Protein AF-A0A3L7N8G4-F1 (afdb_monomer_lite)

Sequence (421 aa):
LVHGSLLNRLPQWLAVIARSSFWSDIFEQPLWSDETATRLTAVTERAAMLLVPVSQHHGDDDAPEVSAPSLAELLESLLPMTGSQWDRRLQKLVRQCQQPAAVEVSKPKSLKKKPADEETAKDGESKKGESRDKQKLATSWESDASCVAILRSSLDADADLATLEWHSADSNLLLAAAGVPVLAGKWDWSVKLNGQVIPGPTTWKCSCWFLDPETVFVELEGEDSAPVKRVRQLLLAPRDRFAVMTDSVTVKDGTDQKIELTTSVPLVEGTLCAVDSVTRELSLIAGPRTVRVFPVWMEDDRVQHSLGSCREADGRLELSAVGQGGVTMPLALDWHPKRTESPADWARLTVTQVRRVVSSQEACGFRVRIGDHQVLIYRSLVKPVESRAVMGLHTWDETVYSRVPHKPGHLSPLVEVESPE

Foldseek 3Di:
DQQLVCLVVLLVVLVVVLVVLVVCVVVVHDPDDPVRLQVLLVSLLVLLLPFFADAPPPDDDPDPDPDRDDSLRSSLSSLVSSPDPCSVLSNQLSVQSPHHQDLDFDAQDDPPPPPPDDPPDDDDDDDDDDDPPPDDPDSWDDDQSNQKTWDWLDSHNQIFIWMWHWSFLWIWIWTAQGRHTWFTTTWDKWKDKLNHTDDGAGTKGFPDFDDDNQKTKTKIWGDDPDQKTWIWMWMDGRNQSKIKTKIKIFGNDDFAIKMKMKIKTATDPPWDWDADPFFRWIWTDTPSFIKIKDFQQFFGGPVDDFQWHWDDDPRMTMTMHMHTRMDMTMMMIGTRPVQPPFDKGKDKWFKDDPNDTDDVNQKTWMWIDGHQWIKIKIAGNHQDPGWMDTPRDTDNFRIWIWTDGSDPDDTHTRDTHHDDD

Secondary structure (DSSP, 8-state):
--GGGGGGGHHHHHHHHHHHHHHHHHTT---S-HHHHHHHHHHHHHHHHT---B------------PPPPHHHHHHHHGGGTT-TTHHHHHHHHHHHTSBPPSSPPPPPPP---------------------------S-EEEGGGTEEEEES-SSTT--EEEEE-SSSS-EEEEEETTEEEEEEE-EEEEEETTEEEPPPSEEEEEEEEE-SS-EEEEEEEESS-SEEEEEEEEEETTTTEEEEEEEEEESS-S--EEEEEEEEEBPTT-EEEE-SSBS-EEEEETTEEEEEEETTS-SBTTSPPSEEEEEETTEEEEEEEEESEEEEEEEEE--TTTTT--EEEEEE--EETTEEPPTTTEEEEEEEETTEEEEEEEESS--SS-EEETTEEE--SEEEEEPPSSSS--EEEEEEPPP-

Radius of gyration: 23.08 Å; chains: 1; bounding box: 67×44×71 Å

pLDDT: mean 87.78, std 16.33, range [28.8, 98.75]

Structure (mmCIF, N/CA/C/O backbone):
data_AF-A0A3L7N8G4-F1
#
_entry.id   AF-A0A3L7N8G4-F1
#
loop_
_atom_site.group_PDB
_atom_site.id
_atom_site.type_symbol
_atom_site.label_atom_id
_atom_site.label_alt_id
_atom_site.label_comp_id
_atom_site.label_asym_id
_atom_site.label_entity_id
_atom_site.label_seq_id
_atom_site.pdbx_PDB_ins_code
_atom_site.Cartn_x
_atom_site.Cartn_y
_atom_site.Cartn_z
_atom_site.occupancy
_atom_site.B_iso_or_equiv
_atom_site.auth_seq_id
_atom_site.auth_comp_id
_atom_site.auth_asym_id
_atom_site.auth_atom_id
_atom_site.pdbx_PDB_model_num
ATOM 1 N N . LEU A 1 1 ? -0.806 17.548 -19.595 1.00 45.38 1 LEU A N 1
ATOM 2 C CA . LEU A 1 1 ? -0.885 16.081 -19.775 1.00 45.38 1 LEU A CA 1
ATOM 3 C C . LEU A 1 1 ? -0.238 15.466 -18.550 1.00 45.38 1 LEU A C 1
ATOM 5 O O . LEU A 1 1 ? 0.933 15.730 -18.333 1.00 45.38 1 LEU A O 1
ATOM 9 N N . VAL A 1 2 ? -1.010 14.772 -17.716 1.00 52.03 2 VAL A N 1
ATOM 10 C CA . VAL A 1 2 ? -0.506 14.149 -16.483 1.00 52.03 2 VAL A CA 1
ATOM 11 C C . VAL A 1 2 ? -0.034 12.734 -16.830 1.00 52.03 2 VAL A C 1
ATOM 13 O O . VAL A 1 2 ? -0.803 11.952 -17.395 1.00 52.03 2 VAL A O 1
ATOM 16 N N . HIS A 1 3 ? 1.243 12.433 -16.583 1.00 64.44 3 HIS A N 1
ATOM 17 C CA . HIS A 1 3 ? 1.932 11.302 -17.219 1.00 64.44 3 HIS A CA 1
ATOM 18 C C . HIS A 1 3 ? 1.504 9.912 -16.719 1.00 64.44 3 HIS A C 1
ATOM 20 O O . HIS A 1 3 ? 1.582 8.967 -17.500 1.00 64.44 3 HIS A O 1
ATOM 26 N N . GLY A 1 4 ? 0.984 9.774 -15.495 1.00 63.66 4 GLY A N 1
ATOM 27 C CA . GLY A 1 4 ? 0.547 8.482 -14.944 1.00 63.66 4 GLY A CA 1
ATOM 28 C C . GLY A 1 4 ? -0.533 7.799 -15.785 1.00 63.66 4 GLY A C 1
ATOM 29 O O . GLY A 1 4 ? -0.468 6.598 -16.011 1.00 63.66 4 GLY A O 1
ATOM 30 N N . SER A 1 5 ? -1.444 8.580 -16.383 1.00 69.62 5 SER A N 1
ATOM 31 C CA . SER A 1 5 ? -2.492 8.079 -17.297 1.00 69.62 5 SER A CA 1
ATOM 32 C C . SER A 1 5 ? -1.965 7.341 -18.527 1.00 69.62 5 SER A C 1
ATOM 34 O O . SER A 1 5 ? -2.726 6.680 -19.229 1.00 69.62 5 SER A O 1
ATOM 36 N N . LEU A 1 6 ? -0.674 7.499 -18.826 1.00 77.19 6 LEU A N 1
ATOM 37 C CA . LEU A 1 6 ? -0.021 6.929 -19.991 1.00 77.19 6 LEU A CA 1
ATOM 38 C C . LEU A 1 6 ? 0.786 5.675 -19.657 1.00 77.19 6 LEU A C 1
ATOM 40 O O . LEU A 1 6 ? 1.408 5.138 -20.568 1.00 77.19 6 LEU A O 1
ATOM 44 N N . LEU A 1 7 ? 0.800 5.192 -18.409 1.00 81.56 7 LEU A N 1
ATOM 45 C CA . LEU A 1 7 ? 1.576 4.004 -18.034 1.00 81.56 7 LEU A CA 1
ATOM 46 C C . LEU A 1 7 ? 1.089 2.741 -18.749 1.00 81.56 7 LEU A C 1
ATOM 48 O O . LEU A 1 7 ? 1.900 1.996 -19.296 1.00 81.56 7 LEU A O 1
ATOM 52 N N . ASN A 1 8 ? -0.227 2.569 -18.890 1.00 81.19 8 ASN A N 1
ATOM 53 C CA . ASN A 1 8 ? -0.815 1.520 -19.733 1.00 81.19 8 ASN A CA 1
ATOM 54 C C . ASN A 1 8 ? -0.456 1.666 -21.226 1.00 81.19 8 ASN A C 1
ATOM 56 O O . ASN A 1 8 ? -0.534 0.699 -21.982 1.00 81.19 8 ASN A O 1
ATOM 60 N N . ARG A 1 9 ? -0.064 2.873 -21.653 1.00 85.88 9 ARG A N 1
ATOM 61 C CA . ARG A 1 9 ? 0.361 3.195 -23.019 1.00 85.88 9 ARG A CA 1
ATOM 62 C C . ARG A 1 9 ? 1.880 3.293 -23.179 1.00 85.88 9 ARG A C 1
ATOM 64 O O . ARG A 1 9 ? 2.370 3.615 -24.265 1.00 85.88 9 ARG A O 1
ATOM 71 N N . LEU A 1 10 ? 2.637 3.068 -22.106 1.00 88.75 10 LEU A N 1
ATOM 72 C CA . LEU A 1 10 ? 4.085 3.228 -22.083 1.00 88.75 10 LEU A CA 1
ATOM 73 C C . LEU A 1 10 ? 4.781 2.370 -23.153 1.00 88.75 10 LEU A C 1
ATOM 75 O O . LEU A 1 10 ? 5.655 2.915 -23.833 1.00 88.75 10 LEU A O 1
ATOM 79 N N . PRO A 1 11 ? 4.382 1.102 -23.402 1.00 90.81 11 PRO A N 1
ATOM 80 C CA . PRO A 1 11 ? 4.958 0.317 -24.490 1.00 90.81 11 PRO A CA 1
ATOM 81 C C . PRO A 1 11 ? 4.809 0.996 -25.859 1.00 90.81 11 PRO A C 1
ATOM 83 O O . PRO A 1 11 ? 5.770 1.081 -26.616 1.00 90.81 11 PRO A O 1
ATOM 86 N N . GLN A 1 12 ? 3.648 1.572 -26.181 1.00 89.94 12 GLN A N 1
ATOM 87 C CA . GLN A 1 12 ? 3.433 2.222 -27.479 1.00 89.94 12 GLN A CA 1
ATOM 88 C C . GLN A 1 12 ? 4.335 3.453 -27.657 1.00 89.94 12 GLN A C 1
ATOM 90 O O . GLN A 1 12 ? 4.855 3.681 -28.751 1.00 89.94 12 GLN A O 1
ATOM 95 N N . TRP A 1 13 ? 4.561 4.227 -26.591 1.00 89.75 13 TRP A N 1
ATOM 96 C CA . TRP A 1 13 ? 5.490 5.363 -26.614 1.00 89.75 13 TRP A CA 1
ATOM 97 C C . TRP A 1 13 ? 6.941 4.907 -26.772 1.00 89.75 13 TRP A C 1
ATOM 99 O O . TRP A 1 13 ? 7.659 5.400 -27.647 1.00 89.75 13 TRP A O 1
ATOM 109 N N . LEU A 1 14 ? 7.362 3.927 -25.968 1.00 92.12 14 LEU A N 1
ATOM 110 C CA . LEU A 1 14 ? 8.717 3.390 -26.022 1.00 92.12 14 LEU A CA 1
ATOM 111 C C . LEU A 1 14 ? 9.008 2.694 -27.353 1.00 92.12 14 LEU A C 1
ATOM 113 O O . LEU A 1 14 ? 10.132 2.780 -27.825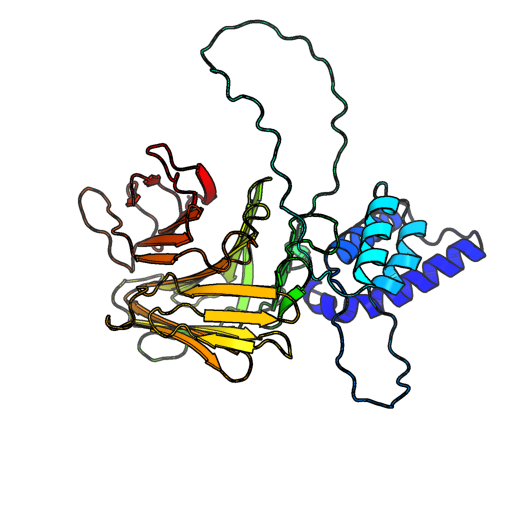 1.00 92.12 14 LEU A O 1
ATOM 117 N N . ALA A 1 15 ? 8.018 2.101 -28.022 1.00 92.19 15 ALA A N 1
ATOM 118 C CA . ALA A 1 15 ? 8.187 1.504 -29.346 1.00 92.19 15 ALA A CA 1
ATOM 119 C C . ALA A 1 15 ? 8.580 2.518 -30.430 1.00 92.19 15 ALA A C 1
ATOM 121 O O . ALA A 1 15 ? 9.333 2.195 -31.351 1.00 92.19 15 ALA A O 1
ATOM 122 N N . VAL A 1 16 ? 8.074 3.753 -30.358 1.00 92.25 16 VAL A N 1
ATOM 123 C CA . VAL A 1 16 ? 8.492 4.820 -31.281 1.00 92.25 16 VAL A CA 1
ATOM 124 C C . VAL A 1 16 ? 9.924 5.239 -30.971 1.00 92.25 16 VAL A C 1
ATOM 126 O O . VAL A 1 16 ? 10.750 5.300 -31.876 1.00 92.25 16 VAL A O 1
ATOM 129 N N . ILE A 1 17 ? 10.234 5.452 -29.693 1.00 92.38 17 ILE A N 1
ATOM 130 C CA . ILE A 1 17 ? 11.568 5.861 -29.240 1.00 92.38 17 ILE A CA 1
ATOM 131 C C . ILE A 1 17 ? 12.616 4.790 -29.575 1.00 92.38 17 ILE A C 1
ATOM 133 O O . ILE A 1 17 ? 13.668 5.123 -30.107 1.00 92.38 17 ILE A O 1
ATOM 137 N N . ALA A 1 18 ? 12.313 3.511 -29.342 1.00 92.00 18 ALA A N 1
ATOM 138 C CA . ALA A 1 18 ? 13.184 2.378 -29.644 1.00 92.00 18 ALA A CA 1
ATOM 139 C C . ALA A 1 18 ? 13.545 2.321 -31.128 1.00 92.00 18 ALA A C 1
ATOM 141 O O . ALA A 1 18 ? 14.720 2.225 -31.470 1.00 92.00 18 ALA A O 1
ATOM 142 N N . ARG A 1 19 ? 12.546 2.451 -32.011 1.00 92.44 19 ARG A N 1
ATOM 143 C CA . ARG A 1 19 ? 12.770 2.471 -33.462 1.00 92.44 19 ARG A CA 1
ATOM 144 C C . ARG A 1 19 ? 13.608 3.668 -33.894 1.00 92.44 19 ARG A C 1
ATOM 146 O O . ARG A 1 19 ? 14.511 3.502 -34.706 1.00 92.44 19 ARG A O 1
ATOM 153 N N . SER A 1 20 ? 13.331 4.856 -33.361 1.00 92.69 20 SER A N 1
ATOM 154 C CA . SER A 1 20 ? 14.100 6.055 -33.702 1.00 92.69 20 SER A CA 1
ATOM 155 C C . SER A 1 20 ? 15.552 5.958 -33.224 1.00 92.69 20 SER A C 1
ATOM 157 O O . SER A 1 20 ? 16.458 6.271 -33.992 1.00 92.69 20 SER A O 1
ATOM 159 N N . SER A 1 21 ? 15.786 5.466 -32.004 1.00 91.19 21 SER A N 1
ATOM 160 C CA . SER A 1 21 ? 17.135 5.223 -31.475 1.00 91.19 21 SER A CA 1
ATOM 161 C C . SER A 1 21 ? 17.891 4.166 -32.285 1.00 91.19 21 SER A C 1
ATOM 163 O O . SER A 1 21 ? 19.062 4.359 -32.583 1.00 91.19 21 SER A O 1
ATOM 165 N N . PHE A 1 22 ? 17.218 3.096 -32.714 1.00 90.50 22 PHE A N 1
ATOM 166 C CA . PHE A 1 22 ? 17.819 2.068 -33.565 1.00 90.50 22 PHE A CA 1
ATOM 167 C C . PHE A 1 22 ? 18.283 2.626 -34.917 1.00 90.50 22 PHE A C 1
ATOM 169 O O . PHE A 1 22 ? 19.400 2.363 -35.352 1.00 90.50 22 PHE A O 1
ATOM 176 N N . TRP A 1 23 ? 17.455 3.440 -35.581 1.00 92.94 23 TRP A N 1
ATOM 177 C CA . TRP A 1 23 ? 17.856 4.078 -36.838 1.00 92.94 23 TRP A CA 1
ATOM 178 C C . TRP A 1 23 ? 18.975 5.105 -36.647 1.00 92.94 23 TRP A C 1
ATOM 180 O O . TRP A 1 23 ? 19.865 5.194 -37.486 1.00 92.94 23 TRP A O 1
ATOM 190 N N . SER A 1 24 ? 18.944 5.860 -35.548 1.00 91.00 24 SER A N 1
ATOM 191 C CA . SER A 1 24 ? 20.009 6.793 -35.166 1.00 91.00 24 SER A CA 1
ATOM 192 C C . SER A 1 24 ? 21.364 6.091 -35.047 1.00 91.00 24 SER A C 1
ATOM 194 O O . SER A 1 24 ? 22.344 6.587 -35.600 1.00 91.00 24 SER A O 1
ATOM 196 N N . ASP A 1 25 ? 21.391 4.918 -34.409 1.00 88.81 25 ASP A N 1
ATOM 197 C CA . ASP A 1 25 ? 22.582 4.074 -34.276 1.00 88.81 25 ASP A CA 1
ATOM 198 C C . ASP A 1 25 ? 23.058 3.539 -35.639 1.00 88.81 25 ASP A C 1
ATOM 200 O O . ASP A 1 25 ? 24.212 3.740 -36.006 1.00 88.81 25 ASP A O 1
ATOM 204 N N . ILE A 1 26 ? 22.152 2.976 -36.455 1.00 92.25 26 ILE A N 1
ATOM 205 C CA . ILE A 1 26 ? 22.475 2.465 -37.804 1.00 92.25 26 ILE A CA 1
ATOM 206 C C . ILE A 1 26 ? 23.097 3.531 -38.709 1.00 92.25 26 ILE A C 1
ATOM 208 O O . ILE A 1 26 ? 24.002 3.229 -39.487 1.00 92.25 26 ILE A O 1
ATOM 212 N N . PHE A 1 27 ? 22.571 4.755 -38.674 1.00 94.62 27 PHE A N 1
ATOM 213 C CA . PHE A 1 27 ? 23.041 5.839 -39.537 1.00 94.62 27 PHE A CA 1
ATOM 214 C C . PHE A 1 27 ? 24.182 6.655 -38.920 1.00 94.62 27 PHE A C 1
ATOM 216 O O . PHE A 1 27 ? 24.619 7.625 -39.542 1.00 94.62 27 PHE A O 1
ATOM 223 N N . GLU A 1 28 ? 24.640 6.298 -37.715 1.00 90.81 28 GLU A N 1
ATOM 224 C CA . GLU A 1 28 ? 25.647 7.041 -36.948 1.00 90.81 28 GLU A CA 1
ATOM 225 C C . GLU A 1 28 ? 25.294 8.540 -36.812 1.00 90.81 28 GLU A C 1
ATOM 227 O O . GLU A 1 28 ? 26.158 9.418 -36.809 1.00 90.81 28 GLU A O 1
ATOM 232 N N . GLN A 1 29 ? 23.995 8.855 -36.733 1.00 91.88 29 GLN A N 1
ATOM 233 C CA . GLN A 1 29 ? 23.491 10.223 -36.599 1.00 91.88 29 GLN A CA 1
ATOM 234 C C . GLN A 1 29 ? 22.980 10.439 -35.178 1.00 91.88 29 GLN A C 1
ATOM 236 O O . GLN A 1 29 ? 22.070 9.718 -34.773 1.00 91.88 29 GLN A O 1
ATOM 241 N N . PRO A 1 30 ? 23.475 11.434 -34.422 1.00 86.94 30 PRO A N 1
ATOM 242 C CA . PRO A 1 30 ? 22.981 11.693 -33.077 1.00 86.94 30 PRO A CA 1
ATOM 243 C C . PRO A 1 30 ? 21.536 12.203 -33.131 1.00 86.94 30 PRO A C 1
ATOM 245 O O . PRO A 1 30 ? 21.264 13.287 -33.644 1.00 86.94 30 PRO A O 1
ATOM 248 N N . LEU A 1 31 ? 20.601 11.422 -32.590 1.00 89.75 31 LEU A N 1
ATOM 249 C CA . LEU A 1 31 ? 19.195 11.822 -32.484 1.00 89.75 31 LEU A CA 1
ATOM 250 C C . LEU A 1 31 ? 18.907 12.636 -31.217 1.00 89.75 31 LEU A C 1
ATOM 252 O O . LEU A 1 31 ? 18.016 13.485 -31.206 1.00 89.75 31 LEU A O 1
ATOM 256 N N . TRP A 1 32 ? 19.652 12.366 -30.148 1.00 90.25 32 TRP A N 1
ATOM 257 C CA . TRP A 1 32 ? 19.402 12.910 -28.818 1.00 90.25 32 TRP A CA 1
ATOM 258 C C . TRP A 1 32 ? 20.466 13.949 -28.458 1.00 90.25 32 TRP A C 1
ATOM 260 O O . TRP A 1 32 ? 21.661 13.684 -28.564 1.00 90.25 32 TRP A O 1
ATOM 270 N N . SER A 1 33 ? 20.040 15.123 -27.987 1.00 92.25 33 SER A N 1
ATOM 271 C CA . SER A 1 33 ? 20.909 16.019 -27.216 1.00 92.25 33 SER A CA 1
ATOM 272 C C . SER A 1 33 ? 21.234 15.404 -25.853 1.00 92.25 33 SER A C 1
ATOM 274 O O . SER A 1 33 ? 20.461 14.576 -25.365 1.00 92.25 33 SER A O 1
ATOM 276 N N . ASP A 1 34 ? 22.294 15.870 -25.188 1.00 90.62 34 ASP A N 1
ATOM 277 C CA . ASP A 1 34 ? 22.687 15.410 -23.844 1.00 90.62 34 ASP A CA 1
ATOM 278 C C . ASP A 1 34 ? 21.519 15.426 -22.839 1.00 90.62 34 ASP A C 1
ATOM 280 O O . ASP A 1 34 ? 21.321 14.490 -22.058 1.00 90.62 34 ASP A O 1
ATOM 284 N N . GLU A 1 35 ? 20.687 16.470 -22.893 1.00 92.69 35 GLU A N 1
ATOM 285 C CA . GLU A 1 35 ? 19.501 16.592 -22.045 1.00 92.69 35 GLU A CA 1
ATOM 286 C C . GLU A 1 35 ? 18.452 15.518 -22.372 1.00 92.69 35 GLU A C 1
ATOM 288 O O . GLU A 1 35 ? 17.934 14.848 -21.475 1.00 92.69 35 GLU A O 1
ATOM 293 N N . THR A 1 36 ? 18.132 15.325 -23.654 1.00 90.88 36 THR A N 1
ATOM 294 C CA . THR A 1 36 ? 17.146 14.313 -24.069 1.00 90.88 36 THR A CA 1
ATOM 295 C C . THR A 1 36 ? 17.646 12.887 -23.865 1.00 90.88 36 THR A C 1
ATOM 297 O O . THR A 1 36 ? 16.851 12.032 -23.483 1.00 90.88 36 THR A O 1
ATOM 300 N N . ALA A 1 37 ? 18.949 12.642 -24.019 1.00 90.88 37 ALA A N 1
ATOM 301 C CA . ALA A 1 37 ? 19.583 11.372 -23.700 1.00 90.88 37 ALA A CA 1
ATOM 302 C C . ALA A 1 37 ? 19.433 11.069 -22.204 1.00 90.88 37 ALA A C 1
ATOM 304 O O . ALA A 1 37 ? 18.937 10.007 -21.848 1.00 90.88 37 ALA A O 1
ATOM 305 N N . THR A 1 38 ? 19.718 12.043 -21.332 1.00 91.62 38 THR A N 1
ATOM 306 C CA . THR A 1 38 ? 19.535 11.903 -19.876 1.00 91.62 38 THR A CA 1
ATOM 307 C C . THR A 1 38 ? 18.085 11.567 -19.510 1.00 91.62 38 THR A C 1
ATOM 309 O O . THR A 1 38 ? 17.828 10.693 -18.678 1.00 91.62 38 THR A O 1
ATOM 312 N N . ARG A 1 39 ? 17.112 12.226 -20.153 1.00 91.00 39 ARG A N 1
ATOM 313 C CA . ARG A 1 39 ? 15.681 11.936 -19.957 1.00 91.00 39 ARG A CA 1
ATOM 314 C C . ARG A 1 39 ? 15.307 10.541 -20.460 1.00 91.00 39 ARG A C 1
ATOM 316 O O . ARG A 1 39 ? 14.560 9.844 -19.779 1.00 91.00 39 ARG A O 1
ATOM 323 N N . LEU A 1 40 ? 15.832 10.123 -21.612 1.00 91.94 40 LEU A N 1
ATOM 324 C CA . LEU A 1 40 ? 15.620 8.785 -22.161 1.00 91.94 40 LEU A CA 1
ATOM 325 C C . LEU A 1 40 ? 16.169 7.707 -21.220 1.00 91.94 40 LEU A C 1
ATOM 327 O O . LEU A 1 40 ? 15.467 6.735 -20.936 1.00 91.94 40 LEU A O 1
ATOM 331 N N . THR A 1 41 ? 17.377 7.900 -20.690 1.00 93.06 41 THR A N 1
ATOM 332 C CA . THR A 1 41 ? 17.961 7.023 -19.673 1.00 93.06 41 THR A CA 1
ATOM 333 C C . THR A 1 41 ? 17.041 6.937 -18.464 1.00 93.06 41 THR A C 1
ATOM 335 O O . THR A 1 41 ? 16.624 5.841 -18.103 1.00 93.06 41 THR A O 1
ATOM 338 N N . ALA A 1 42 ? 16.627 8.074 -17.895 1.00 90.62 42 ALA A N 1
ATOM 339 C CA . ALA A 1 42 ? 15.746 8.094 -16.731 1.00 90.62 42 ALA A CA 1
ATOM 340 C C . ALA A 1 42 ? 14.421 7.353 -16.987 1.00 90.62 42 ALA A C 1
ATOM 342 O O . ALA A 1 42 ? 14.037 6.497 -16.193 1.00 90.62 42 ALA A O 1
ATOM 343 N N . VAL A 1 43 ? 13.743 7.622 -18.108 1.00 91.44 43 VAL A N 1
ATOM 344 C CA . VAL A 1 43 ? 12.483 6.947 -18.462 1.00 91.44 43 VAL A CA 1
ATOM 345 C C . VAL A 1 43 ? 12.686 5.443 -18.632 1.00 91.44 43 VAL A C 1
ATOM 347 O O . VAL A 1 43 ? 11.878 4.669 -18.130 1.00 91.44 43 VAL A O 1
ATOM 350 N N . THR A 1 44 ? 13.769 5.015 -19.282 1.00 93.12 44 THR A N 1
ATOM 351 C CA . THR A 1 44 ? 14.067 3.590 -19.504 1.00 93.12 44 THR A CA 1
ATOM 352 C C . THR A 1 44 ? 14.370 2.875 -18.184 1.00 93.12 44 THR A C 1
ATOM 354 O O . THR A 1 44 ? 13.862 1.781 -17.939 1.00 93.12 44 THR A O 1
ATOM 357 N N . GLU A 1 45 ? 15.128 3.513 -17.286 1.00 93.50 45 GLU A N 1
ATOM 358 C CA . GLU A 1 45 ? 15.401 2.987 -15.946 1.00 93.50 45 GLU A CA 1
ATOM 359 C C . GLU A 1 45 ? 14.118 2.854 -15.113 1.00 93.50 45 GLU A C 1
ATOM 361 O O . GLU A 1 45 ? 13.898 1.811 -14.498 1.00 93.50 45 GLU A O 1
ATOM 366 N N . ARG A 1 46 ? 13.238 3.870 -15.116 1.00 92.62 46 ARG A N 1
ATOM 367 C CA . ARG A 1 46 ? 11.959 3.821 -14.380 1.00 92.62 46 ARG A CA 1
ATOM 368 C C . ARG A 1 46 ? 10.967 2.838 -14.991 1.00 92.62 46 ARG A C 1
ATOM 370 O O . ARG A 1 46 ? 10.308 2.116 -14.251 1.00 92.62 46 ARG A O 1
ATOM 377 N N . ALA A 1 47 ? 10.906 2.743 -16.315 1.00 93.56 47 ALA A N 1
ATOM 378 C CA . ALA A 1 47 ? 10.085 1.760 -17.012 1.00 93.56 47 ALA A CA 1
ATOM 379 C C . ALA A 1 47 ? 10.497 0.323 -16.656 1.00 93.56 47 ALA A C 1
ATOM 381 O O . ALA A 1 47 ? 9.638 -0.521 -16.413 1.00 93.56 47 ALA A O 1
ATOM 382 N N . ALA A 1 48 ? 11.800 0.050 -16.532 1.00 94.69 48 ALA A N 1
ATOM 383 C CA . ALA A 1 48 ? 12.285 -1.255 -16.089 1.00 94.69 48 ALA A CA 1
ATOM 384 C C . ALA A 1 48 ? 11.858 -1.598 -14.649 1.00 94.69 48 ALA A C 1
ATOM 386 O O . ALA A 1 48 ? 11.665 -2.770 -14.331 1.00 94.69 48 ALA A O 1
ATOM 387 N N . MET A 1 49 ? 11.661 -0.602 -13.777 1.00 93.50 49 MET A N 1
ATOM 388 C CA . MET A 1 49 ? 11.200 -0.821 -12.398 1.00 93.50 49 MET A CA 1
ATOM 389 C C . MET A 1 49 ? 9.738 -1.289 -12.309 1.00 93.50 49 MET A C 1
ATOM 391 O O . MET A 1 49 ? 9.373 -1.912 -11.309 1.00 93.50 49 MET A O 1
ATOM 395 N N . LEU A 1 50 ? 8.932 -1.033 -13.347 1.00 93.19 50 LEU A N 1
ATOM 396 C CA . LEU A 1 50 ? 7.534 -1.469 -13.457 1.00 93.19 50 LEU A CA 1
ATOM 397 C C . LEU A 1 50 ? 7.392 -2.941 -13.867 1.00 93.19 50 LEU A C 1
ATOM 399 O O . LEU A 1 50 ? 6.300 -3.496 -13.786 1.00 93.19 50 LEU A O 1
ATOM 403 N N . LEU A 1 51 ? 8.475 -3.581 -14.320 1.00 94.44 51 LEU A N 1
ATOM 404 C CA . LEU A 1 51 ? 8.411 -4.949 -14.816 1.00 94.44 51 LEU A CA 1
ATOM 405 C C . LEU A 1 51 ? 8.079 -5.950 -13.707 1.00 94.44 51 LEU A C 1
ATOM 407 O O . LEU A 1 51 ? 8.695 -5.973 -12.632 1.00 94.44 51 LEU A O 1
ATOM 411 N N . VAL A 1 52 ? 7.158 -6.842 -14.045 1.00 92.88 52 VAL A N 1
ATOM 412 C CA . VAL A 1 52 ? 6.860 -8.087 -13.341 1.00 92.88 52 VAL A CA 1
ATOM 413 C C . VAL A 1 52 ? 7.047 -9.253 -14.321 1.00 92.88 52 VAL A C 1
ATOM 415 O O . VAL A 1 52 ? 6.908 -9.047 -15.528 1.00 92.88 52 VAL A O 1
ATOM 418 N N . PRO A 1 53 ? 7.416 -10.452 -13.838 1.00 92.06 53 PRO A N 1
ATOM 419 C CA . PRO A 1 53 ? 7.356 -11.691 -14.609 1.00 92.06 53 PRO A CA 1
ATOM 420 C C . PRO A 1 53 ? 6.069 -11.857 -15.423 1.00 92.06 53 PRO A C 1
ATOM 422 O O . PRO A 1 53 ? 4.984 -11.520 -14.946 1.00 92.06 53 PRO A O 1
ATOM 425 N N . VAL A 1 54 ? 6.184 -12.428 -16.625 1.00 85.25 54 VAL A N 1
ATOM 426 C CA . VAL A 1 54 ? 5.016 -12.786 -17.443 1.00 85.25 54 VAL A CA 1
ATOM 427 C C . VAL A 1 54 ? 4.169 -13.830 -16.708 1.00 85.25 54 VAL A C 1
ATOM 429 O O . VAL A 1 54 ? 4.695 -14.780 -16.120 1.00 85.25 54 VAL A O 1
ATOM 432 N N . SER A 1 55 ? 2.847 -13.668 -16.745 1.00 75.56 55 SER A N 1
ATOM 433 C CA . SER A 1 55 ? 1.921 -14.657 -16.187 1.00 75.56 55 SER A CA 1
ATOM 434 C C . SER A 1 55 ? 1.927 -15.928 -17.040 1.00 75.56 55 SER A C 1
ATOM 436 O O . SER A 1 55 ? 1.961 -15.857 -18.267 1.00 75.56 55 SER A O 1
ATOM 438 N N . GLN A 1 56 ? 1.888 -17.105 -16.408 1.00 63.50 56 GLN A N 1
ATOM 439 C CA . GLN A 1 56 ? 1.657 -18.353 -17.140 1.00 63.50 56 GLN A CA 1
ATOM 440 C C . GLN A 1 56 ? 0.199 -18.356 -17.602 1.00 63.50 56 GLN A C 1
ATOM 442 O O . GLN A 1 56 ? -0.693 -18.636 -16.808 1.00 63.50 56 GLN A O 1
ATOM 447 N N . HIS A 1 57 ? -0.061 -18.021 -18.864 1.00 53.88 57 HIS A N 1
ATOM 448 C CA . HIS A 1 57 ? -1.369 -18.294 -19.447 1.00 53.88 57 HIS A CA 1
ATOM 449 C C . HIS A 1 57 ? -1.547 -19.816 -19.522 1.00 53.88 57 HIS A C 1
ATOM 451 O O . HIS A 1 57 ? -0.813 -20.501 -20.238 1.00 53.88 57 HIS A O 1
ATOM 457 N N . HIS A 1 58 ? -2.508 -20.357 -18.770 1.00 43.69 58 HIS A N 1
ATOM 458 C CA . HIS A 1 58 ? -3.087 -21.652 -19.107 1.00 43.69 58 HIS A CA 1
ATOM 459 C C . HIS A 1 58 ? -3.907 -21.432 -20.377 1.00 43.69 58 HIS A C 1
ATOM 461 O O . HIS A 1 58 ? -4.893 -20.704 -20.356 1.00 43.69 58 HIS A O 1
ATOM 467 N N . GLY A 1 59 ? -3.388 -21.949 -21.489 1.00 40.38 59 GLY A N 1
ATOM 468 C CA . GLY A 1 59 ? -3.872 -21.644 -22.826 1.00 40.38 59 GLY A CA 1
ATOM 469 C C . GLY A 1 59 ? -5.326 -22.033 -23.056 1.00 40.38 59 GLY A C 1
ATOM 470 O O . GLY A 1 59 ? -5.745 -23.129 -22.699 1.00 40.38 59 GLY A O 1
ATOM 471 N N . ASP A 1 60 ? -6.031 -21.122 -23.709 1.00 41.50 60 ASP A N 1
ATOM 472 C CA . ASP A 1 60 ? -6.913 -21.408 -24.833 1.00 41.50 60 ASP A CA 1
ATOM 473 C C . ASP A 1 60 ? -7.010 -20.100 -25.630 1.00 41.50 60 ASP A C 1
ATOM 475 O O . ASP A 1 60 ? -7.702 -19.180 -25.209 1.00 41.50 60 ASP A O 1
ATOM 479 N N . ASP A 1 61 ? -6.229 -19.968 -26.709 1.00 44.31 61 ASP A N 1
ATOM 480 C CA . ASP A 1 61 ? -6.706 -19.292 -27.924 1.00 44.31 61 ASP A CA 1
ATOM 481 C C . ASP A 1 61 ? -5.742 -19.493 -29.108 1.00 44.31 61 ASP A C 1
ATOM 483 O O . ASP A 1 61 ? -4.626 -18.970 -29.161 1.00 44.31 61 ASP A O 1
ATOM 487 N N . ASP A 1 62 ? -6.220 -20.270 -30.082 1.00 47.19 62 ASP A N 1
ATOM 488 C CA . ASP A 1 62 ? -5.654 -20.494 -31.415 1.00 47.19 62 ASP A CA 1
ATOM 489 C C . ASP A 1 62 ? -5.919 -19.272 -32.325 1.00 47.19 62 ASP A C 1
ATOM 491 O O . ASP A 1 62 ? -6.625 -19.355 -33.335 1.00 47.19 62 ASP A O 1
ATOM 495 N N . ALA A 1 63 ? -5.352 -18.109 -31.994 1.00 45.31 63 ALA A N 1
ATOM 496 C CA . ALA A 1 63 ? -5.393 -16.939 -32.873 1.00 45.31 63 ALA A CA 1
ATOM 497 C C . ALA A 1 63 ? -4.009 -16.278 -33.008 1.00 45.31 63 ALA A C 1
ATOM 499 O O . ALA A 1 63 ? -3.422 -15.854 -32.012 1.00 45.31 63 ALA A O 1
ATOM 500 N N . PRO A 1 64 ? -3.467 -16.128 -34.234 1.00 45.03 64 PRO A N 1
ATOM 501 C CA . PRO A 1 64 ? -2.254 -15.361 -34.466 1.00 45.03 64 PRO A CA 1
ATOM 502 C C . PRO A 1 64 ? -2.601 -13.867 -34.474 1.00 45.03 64 PRO A C 1
ATOM 504 O O . PRO A 1 64 ? -2.643 -13.232 -35.529 1.00 45.03 64 PRO A O 1
ATOM 507 N N . GLU A 1 65 ? -2.878 -13.285 -33.308 1.00 48.53 65 GLU A N 1
ATOM 508 C CA . GLU A 1 65 ? -2.842 -11.830 -33.190 1.00 48.53 65 GLU A CA 1
ATOM 509 C C . GLU A 1 65 ? -1.384 -11.369 -33.227 1.00 48.53 65 GLU A C 1
ATOM 511 O O . GLU A 1 65 ? -0.523 -11.855 -32.491 1.00 48.53 65 GLU A O 1
ATOM 516 N N . VAL A 1 66 ? -1.091 -10.415 -34.114 1.00 48.56 66 VAL A N 1
ATOM 517 C CA . VAL A 1 66 ? 0.178 -9.683 -34.112 1.00 48.56 66 VAL A CA 1
ATOM 518 C C . VAL A 1 66 ? 0.196 -8.834 -32.841 1.00 48.56 66 VAL A C 1
ATOM 520 O O . VAL A 1 66 ? -0.223 -7.678 -32.848 1.00 48.56 66 VAL A O 1
ATOM 523 N N . SER A 1 67 ? 0.617 -9.436 -31.728 1.00 63.59 67 SER A N 1
ATOM 524 C CA . SER A 1 67 ? 0.689 -8.758 -30.439 1.00 63.59 67 SER A CA 1
ATOM 525 C C . SER A 1 67 ? 1.666 -7.590 -30.533 1.00 63.59 67 SER A C 1
ATOM 527 O O . SER A 1 67 ? 2.773 -7.719 -31.062 1.00 63.59 67 SER A O 1
ATOM 529 N N . ALA A 1 68 ? 1.262 -6.429 -30.015 1.00 67.62 68 ALA A N 1
ATOM 530 C CA . ALA A 1 68 ? 2.177 -5.313 -29.820 1.00 67.62 68 ALA A CA 1
ATOM 531 C C . ALA A 1 68 ? 3.373 -5.768 -28.956 1.00 67.62 68 ALA A C 1
ATOM 533 O O . ALA A 1 68 ? 3.183 -6.610 -28.071 1.00 67.62 68 ALA A O 1
ATOM 534 N N . PRO A 1 69 ? 4.586 -5.223 -29.183 1.00 76.44 69 PRO A N 1
ATOM 535 C CA . PRO A 1 69 ? 5.752 -5.618 -28.409 1.00 76.44 69 PRO A CA 1
ATOM 536 C C . PRO A 1 69 ? 5.535 -5.298 -26.930 1.00 76.44 69 PRO A C 1
ATOM 538 O O . PRO A 1 69 ? 5.052 -4.217 -26.570 1.00 76.44 69 PRO A O 1
ATOM 541 N N . SER A 1 70 ? 5.900 -6.244 -26.075 1.00 89.00 70 SER A N 1
ATOM 542 C CA . SER A 1 70 ? 5.811 -6.092 -24.629 1.00 89.00 70 SER A CA 1
ATOM 543 C C . SER A 1 70 ? 6.783 -5.020 -24.128 1.00 89.00 70 SER A C 1
ATOM 545 O O . SER A 1 70 ? 7.794 -4.702 -24.762 1.00 89.00 70 SER A O 1
ATOM 547 N N . LEU A 1 71 ? 6.518 -4.477 -22.935 1.00 91.94 71 LEU A N 1
ATOM 548 C CA . LEU A 1 71 ? 7.432 -3.525 -22.297 1.00 91.94 71 LEU A CA 1
ATOM 549 C C . LEU A 1 71 ? 8.850 -4.106 -22.155 1.00 91.94 71 LEU A C 1
ATOM 551 O O . LEU A 1 71 ? 9.828 -3.396 -22.367 1.00 91.94 71 LEU A O 1
ATOM 555 N N . ALA A 1 72 ? 8.966 -5.397 -21.833 1.00 93.19 72 ALA A N 1
ATOM 556 C CA . ALA A 1 72 ? 10.251 -6.066 -21.673 1.00 93.19 72 ALA A CA 1
ATOM 557 C C . ALA A 1 72 ? 11.046 -6.126 -22.991 1.00 93.19 72 ALA A C 1
ATOM 559 O O . ALA A 1 72 ? 12.224 -5.784 -22.995 1.00 93.19 72 ALA A O 1
ATOM 560 N N . GLU A 1 73 ? 10.410 -6.482 -24.111 1.00 92.31 73 GLU A N 1
ATOM 561 C CA . GLU A 1 73 ? 11.053 -6.528 -25.441 1.00 92.31 73 GLU A CA 1
ATOM 562 C C . GLU A 1 73 ? 11.559 -5.149 -25.888 1.00 92.31 73 GLU A C 1
ATOM 564 O O . GLU A 1 73 ? 12.665 -5.004 -26.420 1.00 92.31 73 GLU A O 1
ATOM 569 N N . LEU A 1 74 ? 10.767 -4.107 -25.623 1.00 94.31 74 LEU A N 1
ATOM 570 C CA . LEU A 1 74 ? 11.149 -2.730 -25.922 1.00 94.31 74 LEU A CA 1
ATOM 571 C C . LEU A 1 74 ? 12.339 -2.272 -25.080 1.00 94.31 74 LEU A C 1
ATOM 573 O O . LEU A 1 74 ? 13.255 -1.634 -25.600 1.00 94.31 74 LEU A O 1
ATOM 577 N N . LEU A 1 75 ? 12.343 -2.606 -23.788 1.00 95.19 75 LEU A N 1
ATOM 578 C CA . LEU A 1 75 ? 13.434 -2.261 -22.880 1.00 95.19 75 LEU A CA 1
ATOM 579 C C . LEU A 1 75 ? 14.714 -3.039 -23.182 1.00 95.19 75 LEU A C 1
ATOM 581 O O . LEU A 1 75 ? 15.794 -2.467 -23.062 1.00 95.19 75 LEU A O 1
ATOM 585 N N . GLU A 1 76 ? 14.615 -4.297 -23.613 1.00 94.50 76 GLU A N 1
ATOM 586 C CA . GLU A 1 76 ? 15.773 -5.083 -24.053 1.00 94.50 76 GLU A CA 1
ATOM 587 C C . GLU A 1 76 ? 16.495 -4.410 -25.225 1.00 94.50 76 GLU A C 1
ATOM 589 O O . GLU A 1 76 ? 17.724 -4.371 -25.254 1.00 94.50 76 GLU A O 1
ATOM 594 N N . SER A 1 77 ? 15.728 -3.812 -26.139 1.00 92.12 77 SER A N 1
ATOM 595 C CA . SER A 1 77 ? 16.274 -3.054 -27.266 1.00 92.12 77 SER A CA 1
ATOM 596 C C . SER A 1 77 ? 16.810 -1.684 -26.836 1.00 92.12 77 SER A C 1
ATOM 598 O O . SER A 1 77 ? 17.874 -1.270 -27.284 1.00 92.12 77 SER A O 1
ATOM 600 N N . LEU A 1 78 ? 16.087 -0.964 -25.968 1.00 93.19 78 LEU A N 1
ATOM 601 C CA . LEU A 1 78 ? 16.407 0.416 -25.581 1.00 93.19 78 LEU A CA 1
ATOM 602 C C . LEU A 1 78 ? 17.596 0.542 -24.628 1.00 93.19 78 LEU A C 1
ATOM 604 O O . LEU A 1 78 ? 18.405 1.451 -24.799 1.00 93.19 78 LEU A O 1
ATOM 608 N N . LEU A 1 79 ? 17.696 -0.327 -23.618 1.00 94.00 79 LEU A N 1
ATOM 609 C CA . LEU A 1 79 ? 18.677 -0.204 -22.533 1.00 94.00 79 LEU A CA 1
ATOM 610 C C . LEU A 1 79 ? 20.132 -0.053 -23.019 1.00 94.00 79 LEU A C 1
ATOM 612 O O . LEU A 1 79 ? 20.767 0.918 -22.581 1.00 94.00 79 LEU A O 1
ATOM 616 N N . PRO A 1 80 ? 20.627 -0.880 -23.971 1.00 91.56 80 PRO A N 1
ATOM 617 C CA . PRO A 1 80 ? 21.974 -0.734 -24.527 1.00 91.56 80 PRO A CA 1
ATOM 618 C C . PRO A 1 80 ? 22.263 0.659 -25.107 1.00 91.56 80 PRO A C 1
ATOM 620 O O . PRO A 1 80 ? 23.405 1.110 -25.077 1.00 91.56 80 PRO A O 1
ATOM 623 N N . MET A 1 81 ? 21.235 1.355 -25.605 1.00 89.31 81 MET A N 1
ATOM 624 C CA . MET A 1 81 ? 21.360 2.656 -26.272 1.00 89.31 81 MET A CA 1
ATOM 625 C C . MET A 1 81 ? 21.313 3.847 -25.301 1.00 89.31 81 MET A C 1
ATOM 627 O O . MET A 1 81 ? 21.591 4.975 -25.696 1.00 89.31 81 MET A O 1
ATOM 631 N N . THR A 1 82 ? 20.951 3.637 -24.030 1.00 87.69 82 THR A N 1
ATOM 632 C CA . THR A 1 82 ? 20.728 4.742 -23.074 1.00 87.69 82 THR A CA 1
ATOM 633 C C . THR A 1 82 ? 21.972 5.198 -22.315 1.00 87.69 82 THR A C 1
ATOM 635 O O . THR A 1 82 ? 21.898 6.156 -21.548 1.00 87.69 82 THR A O 1
ATOM 638 N N . GLY A 1 83 ? 23.101 4.495 -22.444 1.00 84.56 83 GLY A N 1
ATOM 639 C CA . GLY A 1 83 ? 24.315 4.800 -21.675 1.00 84.56 83 GLY A CA 1
ATOM 640 C C . GLY A 1 83 ? 24.146 4.669 -20.152 1.00 84.56 83 GLY A C 1
ATOM 641 O O . GLY A 1 83 ? 24.963 5.196 -19.398 1.00 84.56 83 GLY A O 1
ATOM 642 N N . SER A 1 84 ? 23.092 3.986 -19.681 1.00 88.75 84 SER A N 1
ATOM 643 C CA . SER A 1 84 ? 22.837 3.797 -18.252 1.00 88.75 84 SER A CA 1
ATOM 644 C C . SER A 1 84 ? 24.013 3.089 -17.577 1.00 88.75 84 SER A C 1
ATOM 646 O O . SER A 1 84 ? 24.424 1.996 -17.969 1.00 88.75 84 SER A O 1
ATOM 648 N N . GLN A 1 85 ? 24.491 3.645 -16.464 1.00 90.81 85 GLN A N 1
ATOM 649 C CA . GLN A 1 85 ? 25.462 2.966 -15.599 1.00 90.81 85 GLN A CA 1
ATOM 650 C C . GLN A 1 85 ? 24.902 1.673 -14.961 1.00 90.81 85 GLN A C 1
ATOM 652 O O . GLN A 1 85 ? 25.658 0.866 -14.414 1.00 90.81 85 GLN A O 1
ATOM 657 N N . TRP A 1 86 ? 23.581 1.458 -15.038 1.00 91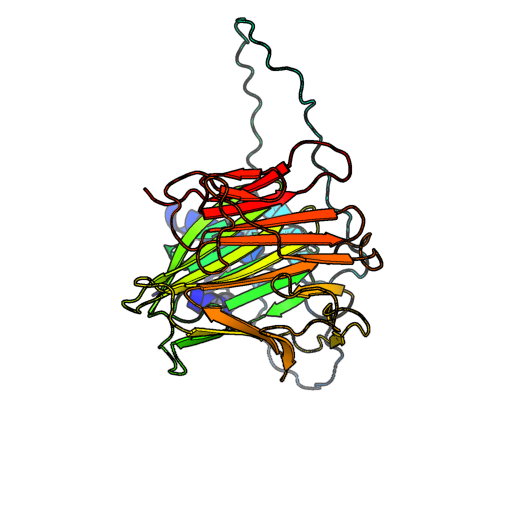.50 86 TRP A N 1
ATOM 658 C CA . TRP A 1 86 ? 22.863 0.293 -14.513 1.00 91.50 86 TRP A CA 1
ATOM 659 C C . TRP A 1 86 ? 22.477 -0.730 -15.580 1.00 91.50 86 TRP A C 1
ATOM 661 O O . TRP A 1 86 ? 21.870 -1.745 -15.231 1.00 91.50 86 TRP A O 1
ATOM 671 N N . ASP A 1 87 ? 22.860 -0.506 -16.838 1.00 91.38 87 ASP A N 1
ATOM 672 C CA . ASP A 1 87 ? 22.452 -1.286 -18.009 1.00 91.38 87 ASP A CA 1
ATOM 673 C C . ASP A 1 87 ? 22.508 -2.805 -17.773 1.00 91.38 87 ASP A C 1
ATOM 675 O O . ASP A 1 87 ? 21.485 -3.482 -17.815 1.00 91.38 87 ASP A O 1
ATOM 679 N N . ARG A 1 88 ? 23.658 -3.349 -17.351 1.00 92.75 88 ARG A N 1
ATOM 680 C CA . ARG A 1 88 ? 23.803 -4.795 -17.074 1.00 92.75 88 ARG A CA 1
ATOM 681 C C . ARG A 1 88 ? 22.795 -5.337 -16.057 1.00 92.75 88 ARG A C 1
ATOM 683 O O . ARG A 1 88 ? 22.348 -6.477 -16.169 1.00 92.75 88 ARG A O 1
ATOM 690 N N . ARG A 1 89 ? 22.478 -4.555 -15.021 1.00 93.31 89 ARG A N 1
ATOM 691 C CA . ARG A 1 89 ? 21.540 -4.963 -13.964 1.00 93.31 89 ARG A CA 1
ATOM 692 C C . ARG A 1 89 ? 20.100 -4.898 -14.463 1.00 93.31 89 ARG A C 1
ATOM 694 O O . ARG A 1 89 ? 19.324 -5.793 -14.142 1.00 93.31 89 ARG A O 1
ATOM 701 N N . LEU A 1 90 ? 19.765 -3.878 -15.246 1.00 94.94 90 LEU A N 1
ATOM 702 C CA . LEU A 1 90 ? 18.435 -3.704 -15.821 1.00 94.94 90 LEU A CA 1
ATOM 703 C C . LEU A 1 90 ? 18.166 -4.705 -16.946 1.00 94.94 90 LEU A C 1
ATOM 705 O O . LEU A 1 90 ? 17.113 -5.325 -16.941 1.00 94.94 90 LEU A O 1
ATOM 709 N N . GLN A 1 91 ? 19.136 -4.981 -17.820 1.00 95.06 91 GLN A N 1
ATOM 710 C CA . GLN A 1 91 ? 19.030 -6.051 -18.818 1.00 95.06 91 GLN A CA 1
ATOM 711 C C . GLN A 1 91 ? 18.818 -7.419 -18.164 1.00 95.06 91 GLN A C 1
ATOM 713 O O . GLN A 1 91 ? 18.019 -8.222 -18.639 1.00 95.06 91 GLN A O 1
ATOM 718 N N . LYS A 1 92 ? 19.506 -7.693 -17.043 1.00 95.50 92 LYS A N 1
ATOM 719 C CA . LYS A 1 92 ? 19.261 -8.911 -16.261 1.00 95.50 92 LYS A CA 1
ATOM 720 C C . LYS A 1 92 ? 17.808 -8.965 -15.781 1.00 95.50 92 LYS A C 1
ATOM 722 O O . LYS A 1 92 ? 17.178 -10.001 -15.949 1.00 95.50 92 LYS A O 1
ATOM 727 N N . LEU A 1 93 ? 17.290 -7.877 -15.204 1.00 95.25 93 LEU A N 1
ATOM 728 C CA . LEU A 1 93 ? 15.897 -7.799 -14.759 1.00 95.25 93 LEU A CA 1
ATOM 729 C C . LEU A 1 93 ? 14.923 -8.041 -15.920 1.00 95.25 93 LEU A C 1
ATOM 731 O O . LEU A 1 93 ? 14.048 -8.889 -15.795 1.00 95.25 93 LEU A O 1
ATOM 735 N N . VAL A 1 94 ? 15.117 -7.362 -17.055 1.00 96.06 94 VAL A N 1
ATOM 736 C CA . VAL A 1 94 ? 14.291 -7.516 -18.264 1.00 96.06 94 VAL A CA 1
ATOM 737 C C . VAL A 1 94 ? 14.223 -8.980 -18.700 1.00 96.06 94 VAL A C 1
ATOM 739 O O . VAL A 1 94 ? 13.132 -9.533 -18.809 1.00 96.06 94 VAL A O 1
ATOM 742 N N . ARG A 1 95 ? 15.377 -9.641 -18.848 1.00 95.25 95 ARG A N 1
ATOM 743 C CA . ARG A 1 95 ? 15.444 -11.060 -19.235 1.00 95.25 95 ARG A CA 1
ATOM 744 C C . ARG A 1 95 ? 14.779 -11.988 -18.225 1.00 95.25 95 ARG A C 1
ATOM 746 O O . ARG A 1 95 ? 14.159 -12.972 -18.607 1.00 95.25 95 ARG A O 1
ATOM 753 N N . GLN A 1 96 ? 14.913 -11.699 -16.931 1.00 94.06 96 GLN A N 1
ATOM 754 C CA . GLN A 1 96 ? 14.244 -12.487 -15.897 1.00 94.06 96 GLN A CA 1
ATOM 755 C C . GLN A 1 96 ? 12.721 -12.289 -15.923 1.00 94.06 96 GLN A C 1
ATOM 757 O O . GLN A 1 96 ? 11.994 -13.246 -15.692 1.00 94.06 96 GLN A O 1
ATOM 762 N N . CYS A 1 97 ? 12.233 -11.081 -16.217 1.00 93.88 97 CYS A N 1
ATOM 763 C CA . CYS A 1 97 ? 10.801 -10.788 -16.294 1.00 93.88 97 CYS A CA 1
ATOM 764 C C . CYS A 1 97 ? 10.130 -11.308 -17.572 1.00 93.88 97 CYS A C 1
ATOM 766 O O . CYS A 1 97 ? 8.914 -11.435 -17.584 1.00 93.88 97 CYS A O 1
ATOM 768 N N . GLN A 1 98 ? 10.888 -11.652 -18.618 1.00 92.81 98 GLN A N 1
ATOM 769 C CA . GLN A 1 98 ? 10.372 -12.386 -19.785 1.00 92.81 98 GLN A CA 1
ATOM 770 C C . GLN A 1 98 ? 10.050 -13.856 -19.468 1.00 92.81 98 GLN A C 1
ATOM 772 O O . GLN A 1 98 ? 9.405 -14.537 -20.261 1.00 92.81 98 GLN A O 1
ATOM 777 N N . GLN A 1 99 ? 10.505 -14.363 -18.321 1.00 91.06 99 GLN A N 1
ATOM 778 C CA . GLN A 1 99 ? 10.220 -15.716 -17.861 1.00 91.06 99 GLN A CA 1
ATOM 779 C C . GLN A 1 99 ? 9.076 -15.699 -16.838 1.00 91.06 99 GLN A C 1
ATOM 781 O O . GLN A 1 99 ? 8.907 -14.704 -16.127 1.00 91.06 99 GLN A O 1
ATOM 786 N N . PRO A 1 100 ? 8.314 -16.800 -16.714 1.00 88.75 100 PRO A N 1
ATOM 787 C CA . PRO A 1 100 ? 7.348 -16.951 -15.639 1.00 88.75 100 PRO A CA 1
ATOM 788 C C . PRO A 1 100 ? 7.968 -16.797 -14.253 1.00 88.75 100 PRO A C 1
ATOM 790 O O . PRO A 1 100 ? 9.125 -17.166 -14.029 1.00 88.75 100 PRO A O 1
ATOM 793 N N . ALA A 1 101 ? 7.173 -16.317 -13.298 1.00 88.38 101 ALA A N 1
ATOM 794 C CA . ALA A 1 101 ? 7.612 -16.215 -11.913 1.00 88.38 101 ALA A CA 1
ATOM 795 C C . ALA A 1 101 ? 8.055 -17.585 -11.367 1.00 88.38 101 ALA A C 1
ATOM 797 O O . ALA A 1 101 ? 7.378 -18.600 -11.544 1.00 88.38 101 ALA A O 1
ATOM 798 N N . ALA A 1 102 ? 9.193 -17.605 -10.671 1.00 85.56 102 ALA A N 1
ATOM 799 C CA . ALA A 1 102 ? 9.719 -18.822 -10.065 1.00 85.56 102 ALA A CA 1
ATOM 800 C C . ALA A 1 102 ? 8.763 -19.364 -8.991 1.00 85.56 102 ALA A C 1
ATOM 802 O O . ALA A 1 102 ? 8.205 -18.595 -8.209 1.00 85.56 102 ALA A O 1
ATOM 803 N N . VAL A 1 103 ? 8.620 -20.687 -8.890 1.00 83.06 103 VAL A N 1
ATOM 804 C CA . VAL A 1 103 ? 7.818 -21.305 -7.818 1.00 83.06 103 VAL A CA 1
ATOM 805 C C . VAL A 1 103 ? 8.455 -21.035 -6.453 1.00 83.06 103 VAL A C 1
ATOM 807 O O . VAL A 1 103 ? 7.769 -20.628 -5.518 1.00 83.06 103 VAL A O 1
ATOM 810 N N . GLU A 1 104 ? 9.778 -21.159 -6.346 1.00 82.31 104 GLU A N 1
ATOM 811 C CA . GLU A 1 104 ? 10.508 -20.838 -5.120 1.00 82.31 104 GLU A CA 1
ATOM 812 C C . GLU A 1 104 ? 10.748 -19.328 -4.970 1.00 82.31 104 GLU A C 1
ATOM 814 O O . GLU A 1 104 ? 11.196 -18.649 -5.894 1.00 82.31 104 GLU A O 1
ATOM 819 N N . VAL A 1 105 ? 10.477 -18.806 -3.772 1.00 77.62 105 VAL A N 1
ATOM 820 C CA . VAL A 1 105 ? 10.723 -17.405 -3.401 1.00 77.62 105 VAL A CA 1
ATOM 821 C C . VAL A 1 105 ? 12.117 -17.280 -2.795 1.00 77.62 105 VAL A C 1
ATOM 823 O O . VAL A 1 105 ? 12.435 -17.977 -1.825 1.00 77.62 105 VAL A O 1
ATOM 826 N N . SER A 1 106 ? 12.948 -16.355 -3.289 1.00 76.44 106 SER A N 1
ATOM 827 C CA . SER A 1 106 ? 14.241 -16.112 -2.644 1.00 76.44 106 SER A CA 1
ATOM 828 C C . SER A 1 106 ? 14.046 -15.527 -1.239 1.00 76.44 106 SER A C 1
ATOM 830 O O . SER A 1 106 ? 13.122 -14.752 -0.968 1.00 76.44 106 SER A O 1
ATOM 832 N N . LYS A 1 107 ? 14.912 -15.893 -0.290 1.00 71.75 107 LYS A N 1
ATOM 833 C CA . LYS A 1 107 ? 14.846 -15.305 1.056 1.00 71.75 107 LYS A CA 1
ATOM 834 C C . LYS A 1 107 ? 15.200 -13.813 0.982 1.00 71.75 107 LYS A C 1
ATOM 836 O O . LYS A 1 107 ? 16.216 -13.484 0.361 1.00 71.75 107 LYS A O 1
ATOM 841 N N . PRO A 1 108 ? 14.442 -12.925 1.655 1.00 72.25 108 PRO A N 1
ATOM 842 C CA . PRO A 1 108 ? 14.824 -11.524 1.764 1.00 72.25 108 PRO A CA 1
ATOM 843 C C . PRO A 1 108 ? 16.247 -11.402 2.314 1.00 72.25 108 PRO A C 1
ATOM 845 O O . PRO A 1 108 ? 16.619 -12.073 3.281 1.00 72.25 108 PRO A O 1
ATOM 848 N N . LYS A 1 109 ? 17.073 -10.565 1.682 1.00 67.38 109 LYS A N 1
ATOM 849 C CA . LYS A 1 109 ? 18.452 -10.344 2.132 1.00 67.38 109 LYS A CA 1
ATOM 850 C C . LYS A 1 109 ? 18.420 -9.574 3.454 1.00 67.38 109 LYS A C 1
ATOM 852 O O . LYS A 1 109 ? 17.923 -8.452 3.501 1.00 67.38 109 LYS A O 1
ATOM 857 N N . SER A 1 110 ? 18.979 -10.144 4.520 1.00 59.62 110 SER A N 1
ATOM 858 C CA . SER A 1 110 ? 19.186 -9.420 5.778 1.00 59.62 110 SER A CA 1
ATOM 859 C C . SER A 1 110 ? 20.200 -8.293 5.567 1.00 59.62 110 SER A C 1
ATOM 861 O O . SER A 1 110 ? 21.266 -8.546 4.991 1.00 59.62 110 SER A O 1
ATOM 863 N N . LEU A 1 111 ? 19.947 -7.078 6.072 1.00 56.66 111 LEU A N 1
ATOM 864 C CA . LEU A 1 111 ? 21.045 -6.121 6.222 1.00 56.66 111 LEU A CA 1
ATOM 865 C C . LEU A 1 111 ? 22.093 -6.727 7.142 1.00 56.66 111 LEU A C 1
ATOM 867 O O . LEU A 1 111 ? 21.778 -7.305 8.184 1.00 56.66 111 LEU A O 1
ATOM 871 N N . LYS A 1 112 ? 23.358 -6.531 6.779 1.00 49.19 112 LYS A N 1
ATOM 872 C CA . LYS A 1 112 ? 24.425 -6.618 7.766 1.00 49.19 112 LYS A CA 1
ATOM 873 C C . LYS A 1 112 ? 24.127 -5.532 8.796 1.00 49.19 112 LYS A C 1
ATOM 875 O O . LYS A 1 112 ? 24.284 -4.356 8.479 1.00 49.19 112 LYS A O 1
ATOM 880 N N . LYS A 1 113 ? 23.659 -5.919 9.989 1.00 41.25 113 LYS A N 1
ATOM 881 C CA . LYS A 1 113 ? 23.643 -5.019 11.145 1.00 41.25 113 LYS A CA 1
ATOM 882 C C . LYS A 1 113 ? 25.058 -4.460 11.262 1.00 41.25 113 LYS A C 1
ATOM 884 O O . LYS A 1 113 ? 25.992 -5.228 11.490 1.00 41.25 113 LYS A O 1
ATOM 889 N N . LYS A 1 114 ? 25.231 -3.151 11.069 1.00 34.03 114 LYS A N 1
ATOM 890 C CA . LYS A 1 114 ? 26.361 -2.493 11.721 1.00 34.03 114 LYS A CA 1
ATOM 891 C C . LYS A 1 114 ? 26.127 -2.700 13.224 1.00 34.03 114 LYS A C 1
ATOM 893 O O . LYS A 1 114 ? 24.976 -2.558 13.647 1.00 34.03 114 LYS A O 1
ATOM 898 N N . PRO A 1 115 ? 27.129 -3.145 13.997 1.00 30.11 115 PRO A N 1
ATOM 899 C CA . PRO A 1 115 ? 26.973 -3.213 15.441 1.00 30.11 115 PRO A CA 1
ATOM 900 C C . PRO A 1 115 ? 26.552 -1.826 15.931 1.00 30.11 115 PRO A C 1
ATOM 902 O O . PRO A 1 115 ? 27.139 -0.818 15.539 1.00 30.11 115 PRO A O 1
ATOM 905 N N . ALA A 1 116 ? 25.462 -1.792 16.690 1.00 38.72 116 ALA A N 1
ATOM 906 C CA . ALA A 1 116 ? 25.057 -0.617 17.435 1.00 38.72 116 ALA A CA 1
ATOM 907 C C . ALA A 1 116 ? 25.941 -0.581 18.684 1.00 38.72 116 ALA A C 1
ATOM 909 O O . ALA A 1 116 ? 25.559 -1.128 19.715 1.00 38.72 116 ALA A O 1
ATOM 910 N N . ASP A 1 117 ? 27.145 -0.033 18.546 1.00 35.06 117 ASP A N 1
ATOM 911 C CA . ASP A 1 117 ? 28.001 0.275 19.687 1.00 35.06 117 ASP A CA 1
ATOM 912 C C . ASP A 1 117 ? 27.714 1.716 20.125 1.00 35.06 117 ASP A C 1
ATOM 914 O O . ASP A 1 117 ? 27.886 2.659 19.356 1.00 35.06 117 ASP A O 1
ATOM 918 N N . GLU A 1 118 ? 27.204 1.830 21.351 1.00 35.69 118 GLU A N 1
ATOM 919 C CA . GLU A 1 118 ? 27.465 2.887 22.334 1.00 35.69 118 GLU A CA 1
ATOM 920 C C . GLU A 1 118 ? 28.021 4.224 21.796 1.00 35.69 118 GLU A C 1
ATOM 922 O O . GLU A 1 118 ? 29.213 4.511 21.912 1.00 35.69 118 GLU A O 1
ATOM 927 N N . GLU A 1 119 ? 27.149 5.130 21.343 1.00 30.97 119 GLU A N 1
ATOM 928 C CA . GLU A 1 119 ? 27.463 6.568 21.357 1.00 30.97 119 GLU A CA 1
ATOM 929 C C . GLU A 1 119 ? 27.320 7.108 22.788 1.00 30.97 119 GLU A C 1
ATOM 931 O O . GLU A 1 119 ? 26.391 7.829 23.148 1.00 30.97 119 GLU A O 1
ATOM 936 N N . THR A 1 120 ? 28.282 6.742 23.634 1.00 31.16 120 THR A N 1
ATOM 937 C CA . THR A 1 120 ? 28.686 7.593 24.755 1.00 31.16 120 THR A CA 1
ATOM 938 C C . THR A 1 120 ? 29.741 8.569 24.254 1.00 31.16 120 THR A C 1
ATOM 940 O O . THR A 1 120 ? 30.774 8.168 23.721 1.00 31.16 120 THR A O 1
ATOM 943 N N . ALA A 1 121 ? 29.463 9.856 24.444 1.00 38.38 121 ALA A N 1
ATOM 944 C CA . ALA A 1 121 ? 30.304 10.988 24.087 1.00 38.38 121 ALA A CA 1
ATOM 945 C C . ALA A 1 121 ? 31.790 10.794 24.437 1.00 38.38 121 ALA A C 1
ATOM 947 O O . ALA A 1 121 ? 32.139 10.724 25.616 1.00 38.38 121 ALA A O 1
ATOM 948 N N . LYS A 1 122 ? 32.662 10.810 23.419 1.00 28.80 122 LYS A N 1
ATOM 949 C CA . LYS A 1 122 ? 34.049 11.281 23.533 1.00 28.80 122 LYS A CA 1
ATOM 950 C C . LYS A 1 122 ? 34.501 11.941 22.233 1.00 28.80 122 LYS A C 1
ATOM 952 O O . LYS A 1 122 ? 34.548 11.305 21.185 1.00 28.80 122 LYS A O 1
ATOM 957 N N . ASP A 1 123 ? 34.866 13.211 22.364 1.00 33.62 123 ASP A N 1
ATOM 958 C CA . ASP A 1 123 ? 35.615 13.998 21.391 1.00 33.62 123 ASP A CA 1
ATOM 959 C C . ASP A 1 123 ? 36.876 13.263 20.916 1.00 33.62 123 ASP A C 1
ATOM 961 O O . ASP A 1 123 ? 37.652 12.734 21.717 1.00 33.62 123 ASP A O 1
ATOM 965 N N . GLY A 1 124 ? 37.105 13.269 19.605 1.00 28.91 124 GLY A N 1
ATOM 966 C CA . GLY A 1 124 ? 38.326 12.744 19.004 1.00 28.91 124 GLY A CA 1
ATOM 967 C C . GLY A 1 124 ? 38.267 12.772 17.483 1.00 28.91 124 GLY A C 1
ATOM 968 O O . GLY A 1 124 ? 37.579 11.966 16.865 1.00 28.91 124 GLY A O 1
ATOM 969 N N . GLU A 1 125 ? 38.998 13.713 16.887 1.00 37.75 125 GLU A N 1
ATOM 970 C CA . GLU A 1 125 ? 39.175 13.900 15.446 1.00 37.75 125 GLU A CA 1
ATOM 971 C C . GLU A 1 125 ? 39.395 12.577 14.691 1.00 37.75 125 GLU A C 1
ATOM 973 O O . GLU A 1 125 ? 40.401 11.886 14.869 1.00 37.75 125 GLU A O 1
ATOM 978 N N . SER A 1 126 ? 38.475 12.255 13.780 1.00 30.34 126 SER A N 1
ATOM 979 C CA . SER A 1 126 ? 38.580 11.107 12.882 1.00 30.34 126 SER A CA 1
ATOM 980 C C . SER A 1 126 ? 38.758 11.577 11.439 1.00 30.34 126 SER A C 1
ATOM 982 O O . SER A 1 126 ? 37.904 12.234 10.844 1.00 30.34 126 SER A O 1
ATOM 984 N N . LYS A 1 127 ? 39.918 11.216 10.889 1.00 31.84 127 LYS A N 1
ATOM 985 C CA . LYS A 1 127 ? 40.396 11.477 9.531 1.00 31.84 127 LYS A CA 1
ATOM 986 C C . LYS A 1 127 ? 39.382 11.047 8.464 1.00 31.84 127 LYS A C 1
ATOM 988 O O . LYS A 1 127 ? 38.955 9.895 8.425 1.00 31.84 127 LYS A O 1
ATOM 993 N N . LYS A 1 128 ? 39.094 11.964 7.533 1.00 33.53 128 LYS A N 1
ATOM 994 C CA . LYS A 1 128 ? 38.407 11.715 6.256 1.00 33.53 128 LYS A CA 1
ATOM 995 C C . LYS A 1 128 ? 39.136 10.630 5.453 1.00 33.53 128 LYS A C 1
ATOM 997 O O . LYS A 1 128 ? 40.146 10.900 4.809 1.00 33.53 128 LYS A O 1
ATOM 1002 N N . GLY A 1 129 ? 38.596 9.417 5.471 1.00 29.75 129 GLY A N 1
ATOM 1003 C CA . GLY A 1 129 ? 38.775 8.435 4.409 1.00 29.75 129 GLY A CA 1
ATOM 1004 C C . GLY A 1 129 ? 37.501 8.410 3.576 1.00 29.75 129 GLY A C 1
ATOM 1005 O O . GLY A 1 129 ? 36.508 7.828 4.000 1.00 29.75 129 GLY A O 1
ATOM 1006 N N . GLU A 1 130 ? 37.509 9.069 2.418 1.00 32.75 130 GLU A N 1
ATOM 1007 C CA . GLU A 1 130 ? 36.426 8.992 1.435 1.00 32.75 130 GLU A CA 1
ATOM 1008 C C . GLU A 1 130 ? 36.325 7.555 0.904 1.00 32.75 130 GLU A C 1
ATOM 1010 O O . GLU A 1 130 ? 36.991 7.167 -0.058 1.00 32.75 130 GLU A O 1
ATOM 1015 N N . SER A 1 131 ? 35.483 6.727 1.526 1.00 36.41 131 SER A N 1
ATOM 1016 C CA . SER A 1 131 ? 34.988 5.542 0.840 1.00 36.41 131 SER A CA 1
ATOM 1017 C C . SER A 1 131 ? 34.079 6.036 -0.278 1.00 36.41 131 SER A C 1
ATOM 1019 O O . SER A 1 131 ? 33.032 6.612 0.005 1.00 36.41 131 SER A O 1
ATOM 1021 N N . ARG A 1 132 ? 34.481 5.830 -1.539 1.00 37.47 132 ARG A N 1
ATOM 1022 C CA . ARG A 1 132 ? 33.604 5.975 -2.708 1.00 37.47 132 ARG A CA 1
ATOM 1023 C C . ARG A 1 132 ? 32.325 5.184 -2.450 1.00 37.47 132 ARG A C 1
ATOM 1025 O O . ARG A 1 132 ? 32.311 3.963 -2.624 1.00 37.47 132 ARG A O 1
ATOM 1032 N N . ASP A 1 133 ? 31.281 5.875 -2.017 1.00 40.31 133 ASP A N 1
ATOM 1033 C CA . ASP A 1 133 ? 29.960 5.296 -1.891 1.00 40.31 133 ASP A CA 1
ATOM 1034 C C . ASP A 1 133 ? 29.534 4.940 -3.311 1.00 40.31 133 ASP A C 1
ATOM 1036 O O . ASP A 1 133 ? 29.336 5.805 -4.166 1.00 40.31 133 ASP A O 1
ATOM 1040 N N . LYS A 1 134 ? 29.527 3.641 -3.623 1.00 53.03 134 LYS A N 1
ATOM 1041 C CA . LYS A 1 134 ? 29.016 3.166 -4.905 1.00 53.03 134 LYS A CA 1
ATOM 1042 C C . LYS A 1 134 ? 27.538 3.522 -4.904 1.00 53.03 134 LYS A C 1
ATOM 1044 O O . LYS A 1 134 ? 26.757 2.819 -4.262 1.00 53.03 134 LYS A O 1
ATOM 1049 N N . GLN A 1 135 ? 27.188 4.611 -5.589 1.00 63.28 135 GLN A N 1
ATOM 1050 C CA . GLN A 1 135 ? 25.810 5.006 -5.856 1.00 63.28 135 GLN A CA 1
ATOM 1051 C C . GLN A 1 135 ? 25.051 3.737 -6.267 1.00 63.28 135 GLN A C 1
ATOM 1053 O O . GLN A 1 135 ? 25.577 2.932 -7.026 1.00 63.28 135 GLN A O 1
ATOM 1058 N N . LYS A 1 136 ? 23.887 3.457 -5.688 1.00 75.69 136 LYS A N 1
ATOM 1059 C CA . LYS A 1 136 ? 23.049 2.319 -6.090 1.00 75.69 136 LYS A CA 1
ATOM 1060 C C . LYS A 1 136 ? 21.804 2.890 -6.736 1.00 75.69 136 LYS A C 1
ATOM 1062 O O . LYS A 1 136 ? 21.237 3.835 -6.195 1.00 75.69 136 LYS A O 1
ATOM 1067 N N . LEU A 1 137 ? 21.355 2.299 -7.844 1.00 78.88 137 LEU A N 1
ATOM 1068 C CA . LEU A 1 137 ? 20.027 2.605 -8.370 1.00 78.88 137 LEU A CA 1
ATOM 1069 C C . LEU A 1 137 ? 18.989 2.345 -7.275 1.00 78.88 137 LEU A C 1
ATOM 1071 O O . LEU A 1 137 ? 18.923 1.231 -6.741 1.00 78.88 137 LEU A O 1
ATOM 1075 N N . ALA A 1 138 ? 18.223 3.381 -6.936 1.00 86.75 138 ALA A N 1
ATOM 1076 C CA . ALA A 1 138 ? 17.110 3.268 -6.008 1.00 86.75 138 ALA A CA 1
ATOM 1077 C C . ALA A 1 138 ? 16.097 2.266 -6.571 1.00 86.75 138 ALA A C 1
ATOM 1079 O O . ALA A 1 138 ? 15.723 2.348 -7.740 1.00 86.75 138 ALA A O 1
ATOM 1080 N N . THR A 1 139 ? 15.683 1.302 -5.750 1.00 92.19 139 THR A N 1
ATOM 1081 C CA . THR A 1 139 ? 14.682 0.302 -6.145 1.00 92.19 139 THR A CA 1
ATOM 1082 C C . THR A 1 139 ? 13.275 0.877 -6.105 1.00 92.19 139 THR A C 1
ATOM 1084 O O . THR A 1 139 ? 12.399 0.340 -6.762 1.00 92.19 139 THR A O 1
ATOM 1087 N N . SER A 1 140 ? 13.073 1.982 -5.394 1.00 95.44 140 SER A N 1
ATOM 1088 C CA . SER A 1 140 ? 11.789 2.663 -5.272 1.00 95.44 140 SER A CA 1
ATOM 1089 C C . SER A 1 140 ? 11.916 4.108 -5.728 1.00 95.44 140 SER A C 1
ATOM 1091 O O . SER A 1 140 ? 13.008 4.684 -5.696 1.00 95.44 140 SER A O 1
ATOM 1093 N N . TRP A 1 141 ? 10.816 4.674 -6.203 1.00 94.94 141 TRP A N 1
ATOM 1094 C CA . TRP A 1 141 ? 10.792 5.996 -6.809 1.00 94.94 141 TRP A CA 1
ATOM 1095 C C . TRP A 1 141 ? 9.386 6.585 -6.775 1.00 94.94 141 TRP A C 1
ATOM 1097 O O . TRP A 1 141 ? 8.411 5.849 -6.864 1.00 94.94 141 TRP A O 1
ATOM 1107 N N . GLU A 1 142 ? 9.303 7.904 -6.693 1.00 95.44 142 GLU A N 1
ATOM 1108 C CA . GLU A 1 142 ? 8.066 8.673 -6.668 1.00 95.44 142 GLU A CA 1
ATOM 1109 C C . GLU A 1 142 ? 8.229 9.891 -7.587 1.00 95.44 142 GLU A C 1
ATOM 1111 O O . GLU A 1 142 ? 9.348 10.382 -7.796 1.00 95.44 142 GLU A O 1
ATOM 1116 N N . SER A 1 143 ? 7.127 10.327 -8.199 1.00 93.19 143 SER A N 1
ATOM 1117 C CA . SER A 1 143 ? 7.069 11.597 -8.909 1.00 93.19 143 SER A CA 1
ATOM 1118 C C . SER A 1 143 ? 5.675 12.212 -8.890 1.00 93.19 143 SER A C 1
ATOM 1120 O O . SER A 1 143 ? 4.791 11.760 -9.621 1.00 93.19 143 SER A O 1
ATOM 1122 N N . ASP A 1 144 ? 5.556 13.352 -8.211 1.00 91.00 144 ASP A N 1
ATOM 1123 C CA . ASP A 1 144 ? 4.366 14.208 -8.236 1.00 91.00 144 ASP A CA 1
ATOM 1124 C C . ASP A 1 144 ? 3.979 14.616 -9.658 1.00 91.00 144 ASP A C 1
ATOM 1126 O O . ASP A 1 144 ? 2.826 14.488 -10.066 1.00 91.00 144 ASP A O 1
ATOM 1130 N N . ALA A 1 145 ? 4.961 15.047 -10.458 1.00 88.94 145 ALA A N 1
ATOM 1131 C CA . ALA A 1 145 ? 4.743 15.469 -11.842 1.00 88.94 145 ALA A CA 1
ATOM 1132 C C . ALA A 1 145 ? 4.184 14.342 -12.728 1.00 88.94 145 ALA A C 1
ATOM 1134 O O . ALA A 1 145 ? 3.447 14.598 -13.685 1.00 88.94 145 ALA A O 1
ATOM 1135 N N . SER A 1 146 ? 4.544 13.094 -12.421 1.00 88.25 146 SER A N 1
ATOM 1136 C CA . SER A 1 146 ? 4.047 11.917 -13.133 1.00 88.25 146 SER A CA 1
ATOM 1137 C C . SER A 1 146 ? 2.844 11.268 -12.447 1.00 88.25 146 SER A C 1
ATOM 1139 O O . SER A 1 146 ? 2.194 10.431 -13.065 1.00 88.25 146 SER A O 1
ATOM 1141 N N . CYS A 1 147 ? 2.526 11.669 -11.217 1.00 93.81 147 CYS A N 1
ATOM 1142 C CA . CYS A 1 147 ? 1.519 11.074 -10.346 1.00 93.81 147 CYS A CA 1
ATOM 1143 C C . CYS A 1 147 ? 1.663 9.549 -10.220 1.00 93.81 147 CYS A C 1
ATOM 1145 O O . CYS A 1 147 ? 0.697 8.811 -10.445 1.00 93.81 147 CYS A O 1
ATOM 1147 N N . VAL A 1 148 ? 2.883 9.082 -9.934 1.00 93.94 148 VAL A N 1
ATOM 1148 C CA . VAL A 1 148 ? 3.191 7.657 -9.751 1.00 93.94 148 VAL A CA 1
ATOM 1149 C C . VAL A 1 148 ? 4.212 7.438 -8.636 1.00 93.94 148 VAL A C 1
ATOM 1151 O O . VAL A 1 148 ? 5.199 8.164 -8.521 1.00 93.94 148 VAL A O 1
ATOM 1154 N N . ALA A 1 149 ? 4.005 6.375 -7.867 1.00 96.25 149 ALA A N 1
ATOM 1155 C CA . ALA A 1 149 ? 4.957 5.819 -6.922 1.00 96.25 149 ALA A CA 1
ATOM 1156 C C . ALA A 1 149 ? 5.203 4.345 -7.252 1.00 96.25 149 ALA A C 1
ATOM 1158 O O . ALA A 1 149 ? 4.281 3.594 -7.570 1.00 96.25 149 ALA A O 1
ATOM 1159 N N . ILE A 1 150 ? 6.462 3.934 -7.156 1.00 96.38 150 ILE A N 1
ATOM 1160 C CA . ILE A 1 150 ? 6.949 2.571 -7.334 1.00 96.38 150 ILE A CA 1
ATOM 1161 C C . ILE A 1 150 ? 7.656 2.182 -6.039 1.00 96.38 150 ILE A C 1
ATOM 1163 O O . ILE A 1 150 ? 8.727 2.704 -5.729 1.00 96.38 150 ILE A O 1
ATOM 1167 N N . LEU A 1 151 ? 7.070 1.256 -5.291 1.00 97.50 151 LEU A N 1
ATOM 1168 C CA . LEU A 1 151 ? 7.614 0.691 -4.064 1.00 97.50 151 LEU A CA 1
ATOM 1169 C C . LEU A 1 151 ? 8.132 -0.706 -4.404 1.00 97.50 151 LEU A C 1
ATOM 1171 O O . LEU A 1 151 ? 7.337 -1.605 -4.663 1.00 97.50 151 LEU A O 1
ATOM 1175 N N . ARG A 1 152 ? 9.453 -0.910 -4.439 1.00 94.69 152 ARG A N 1
ATOM 1176 C CA . ARG A 1 152 ? 10.045 -2.192 -4.854 1.00 94.69 152 ARG A CA 1
ATOM 1177 C C . ARG A 1 152 ? 11.157 -2.661 -3.925 1.00 94.69 152 ARG A C 1
ATOM 1179 O O . ARG A 1 152 ? 12.050 -1.891 -3.556 1.00 94.69 152 ARG A O 1
ATOM 1186 N N . SER A 1 153 ? 11.166 -3.959 -3.619 1.00 94.00 153 SER A N 1
ATOM 1187 C CA . SER A 1 153 ? 12.154 -4.552 -2.708 1.00 94.00 153 SER A CA 1
ATOM 1188 C C . SER A 1 153 ? 13.543 -4.764 -3.318 1.00 94.00 153 SER A C 1
ATOM 1190 O O . SER A 1 153 ? 14.552 -4.705 -2.610 1.00 94.00 153 SER A O 1
ATOM 1192 N N . SER A 1 154 ? 13.637 -5.007 -4.626 1.00 92.75 154 SER A N 1
ATOM 1193 C CA . SER A 1 154 ? 14.904 -5.264 -5.324 1.00 92.75 154 SER A CA 1
ATOM 1194 C C . SER A 1 154 ? 14.794 -4.977 -6.828 1.00 92.75 154 SER A C 1
ATOM 1196 O O . SER A 1 154 ? 13.731 -4.633 -7.318 1.00 92.75 154 SER A O 1
ATOM 1198 N N . LEU A 1 155 ? 15.887 -5.137 -7.583 1.00 92.44 155 LEU A N 1
ATOM 1199 C CA . LEU A 1 155 ? 15.862 -5.175 -9.060 1.00 92.44 155 LEU A CA 1
ATOM 1200 C C . LEU A 1 155 ? 16.052 -6.616 -9.552 1.00 92.44 155 LEU A C 1
ATOM 1202 O O . LEU A 1 155 ? 16.855 -6.871 -10.445 1.00 92.44 155 LEU A O 1
ATOM 1206 N N . ASP A 1 156 ? 15.393 -7.556 -8.885 1.00 92.25 156 ASP A N 1
ATOM 1207 C CA . ASP A 1 156 ? 15.288 -8.950 -9.303 1.00 92.25 156 ASP A CA 1
ATOM 1208 C C . ASP A 1 156 ? 13.816 -9.232 -9.680 1.00 92.25 156 ASP A C 1
ATOM 1210 O O . ASP A 1 156 ? 12.911 -8.480 -9.299 1.00 92.25 156 ASP A O 1
ATOM 1214 N N . ALA A 1 157 ? 13.568 -10.275 -10.471 1.00 92.31 157 ALA A N 1
ATOM 1215 C CA . ALA A 1 157 ? 12.224 -10.597 -10.965 1.00 92.31 157 ALA A CA 1
ATOM 1216 C C . ALA A 1 157 ? 11.247 -11.075 -9.876 1.00 92.31 157 ALA A C 1
ATOM 1218 O O . ALA A 1 157 ? 10.041 -10.931 -10.037 1.00 92.31 157 ALA A O 1
ATOM 1219 N N . ASP A 1 158 ? 11.750 -11.583 -8.751 1.00 92.69 158 ASP A N 1
ATOM 1220 C CA . ASP A 1 158 ? 10.956 -11.984 -7.583 1.00 92.69 158 ASP A CA 1
ATOM 1221 C C . ASP A 1 158 ? 10.821 -10.859 -6.540 1.00 92.69 158 ASP A C 1
ATOM 1223 O O . ASP A 1 158 ? 10.581 -11.114 -5.352 1.00 92.69 158 ASP A O 1
ATOM 1227 N N . ALA A 1 159 ? 11.020 -9.610 -6.970 1.00 94.19 159 ALA A N 1
ATOM 1228 C CA . ALA A 1 159 ? 10.808 -8.456 -6.118 1.00 94.19 159 ALA A CA 1
ATOM 1229 C C . ALA A 1 159 ? 9.347 -8.370 -5.673 1.00 94.19 159 ALA A C 1
ATOM 1231 O O . ALA A 1 159 ? 8.410 -8.673 -6.412 1.00 94.19 159 ALA A O 1
ATOM 1232 N N . ASP A 1 160 ? 9.176 -7.885 -4.458 1.00 96.25 160 ASP A N 1
ATOM 1233 C CA . ASP A 1 160 ? 7.910 -7.348 -4.000 1.00 96.25 160 ASP A CA 1
ATOM 1234 C C . ASP A 1 160 ? 7.761 -5.977 -4.634 1.00 96.25 160 ASP A C 1
ATOM 1236 O O . ASP A 1 160 ? 8.703 -5.176 -4.598 1.00 96.25 160 ASP A O 1
ATOM 1240 N N . LEU A 1 161 ? 6.610 -5.739 -5.245 1.00 96.75 161 LEU A N 1
ATOM 1241 C CA . LEU A 1 161 ? 6.330 -4.516 -5.974 1.00 96.75 161 LEU A CA 1
ATOM 1242 C C . LEU A 1 161 ? 4.943 -4.034 -5.592 1.00 96.75 161 LEU A C 1
ATOM 1244 O O . LEU A 1 161 ? 3.985 -4.799 -5.644 1.00 96.75 161 LEU A O 1
ATOM 1248 N N . ALA A 1 162 ? 4.838 -2.753 -5.279 1.00 97.81 162 ALA A N 1
ATOM 1249 C CA . ALA A 1 162 ? 3.577 -2.054 -5.308 1.00 97.81 162 ALA A CA 1
ATOM 1250 C C . ALA A 1 162 ? 3.723 -0.784 -6.150 1.00 97.81 162 ALA A C 1
ATOM 1252 O O . ALA A 1 162 ? 4.707 -0.057 -6.002 1.00 97.81 162 ALA A O 1
ATOM 1253 N N . THR A 1 163 ? 2.775 -0.519 -7.040 1.00 95.81 163 THR A N 1
ATOM 1254 C CA . THR A 1 163 ? 2.699 0.754 -7.760 1.00 95.81 163 THR A CA 1
ATOM 1255 C C . THR A 1 163 ? 1.407 1.450 -7.407 1.00 95.81 163 THR A C 1
ATOM 1257 O O . THR A 1 163 ? 0.364 0.808 -7.303 1.00 95.81 163 THR A O 1
ATOM 1260 N N . LEU A 1 164 ? 1.483 2.761 -7.233 1.00 95.50 164 LEU A N 1
ATOM 1261 C CA . LEU A 1 164 ? 0.326 3.606 -7.003 1.00 95.50 164 LEU A CA 1
ATOM 1262 C C . LEU A 1 164 ? 0.349 4.725 -8.032 1.00 95.50 164 LEU A C 1
ATOM 1264 O O . LEU A 1 164 ? 1.346 5.429 -8.152 1.00 95.50 164 LEU A O 1
ATOM 1268 N N . GLU A 1 165 ? -0.734 4.873 -8.779 1.00 93.94 165 GLU A N 1
ATOM 1269 C CA . GLU A 1 165 ? -0.918 5.935 -9.767 1.00 93.94 165 GLU A CA 1
ATOM 1270 C C . GLU A 1 165 ? -2.096 6.802 -9.345 1.00 93.94 165 GLU A C 1
ATOM 1272 O O . GLU A 1 165 ? -3.118 6.259 -8.935 1.00 93.94 165 GLU A O 1
ATOM 1277 N N . TRP A 1 166 ? -1.993 8.125 -9.469 1.00 92.50 166 TRP A N 1
ATOM 1278 C CA . TRP A 1 166 ? -3.020 9.043 -8.948 1.00 92.50 166 TRP A CA 1
ATOM 1279 C C . TRP A 1 166 ? -3.273 10.272 -9.826 1.00 92.50 166 TRP A C 1
ATOM 1281 O O . TRP A 1 166 ? -3.653 11.340 -9.361 1.00 92.50 166 TRP A O 1
ATOM 1291 N N . HIS A 1 167 ? -3.071 10.125 -11.131 1.00 82.19 167 HIS A N 1
ATOM 1292 C CA . HIS A 1 167 ? -3.172 11.205 -12.116 1.00 82.19 167 HIS A CA 1
ATOM 1293 C C . HIS A 1 167 ? -4.590 11.787 -12.318 1.00 82.19 167 HIS A C 1
ATOM 1295 O O . HIS A 1 167 ? -4.773 12.660 -13.169 1.00 82.19 167 HIS A O 1
ATOM 1301 N N . SER A 1 168 ? -5.601 11.265 -11.621 1.00 78.50 168 SER A N 1
ATOM 1302 C CA . SER A 1 168 ? -7.001 11.686 -11.712 1.00 78.50 168 SER A CA 1
ATOM 1303 C C . SER A 1 168 ? -7.696 11.539 -10.351 1.00 78.50 168 SER A C 1
ATOM 1305 O O . SER A 1 168 ? -7.059 11.183 -9.362 1.00 78.50 168 SER A O 1
ATOM 1307 N N . ALA A 1 169 ? -9.010 11.771 -10.296 1.00 83.44 169 ALA A N 1
ATOM 1308 C CA . ALA A 1 169 ? -9.849 11.407 -9.148 1.00 83.44 169 ALA A CA 1
ATOM 1309 C C . ALA A 1 169 ? -9.732 9.914 -8.774 1.00 83.44 169 ALA A C 1
ATOM 1311 O O . ALA A 1 169 ? -9.890 9.531 -7.611 1.00 83.44 169 ALA A O 1
ATOM 1312 N N . ASP A 1 170 ? -9.426 9.081 -9.767 1.00 86.25 170 ASP A N 1
ATOM 1313 C CA . ASP A 1 170 ? -9.185 7.659 -9.614 1.00 86.25 170 ASP A CA 1
ATOM 1314 C C . ASP A 1 170 ? -7.695 7.394 -9.388 1.00 86.25 170 ASP A C 1
ATOM 1316 O O . ASP A 1 170 ? -6.834 7.994 -10.041 1.00 86.25 170 ASP A O 1
ATOM 1320 N N . SER A 1 171 ? -7.400 6.445 -8.499 1.00 92.31 171 SER A N 1
ATOM 1321 C CA . SER A 1 171 ? -6.058 5.881 -8.360 1.00 92.31 171 SER A CA 1
ATOM 1322 C C . SER A 1 171 ? -6.036 4.403 -8.726 1.00 92.31 171 SER A C 1
ATOM 1324 O O . SER A 1 171 ? -7.010 3.679 -8.512 1.00 92.31 171 SER A O 1
ATOM 1326 N N . ASN A 1 172 ? -4.919 3.962 -9.300 1.00 93.94 172 ASN A N 1
ATOM 1327 C CA . ASN A 1 172 ? -4.688 2.570 -9.671 1.00 93.94 172 ASN A CA 1
ATOM 1328 C C . ASN A 1 172 ? -3.589 1.974 -8.800 1.00 93.94 172 ASN A C 1
ATOM 1330 O O . ASN A 1 172 ? -2.586 2.630 -8.522 1.00 93.94 172 ASN A O 1
ATOM 1334 N N . LEU A 1 173 ? -3.789 0.724 -8.402 1.00 96.19 173 LEU A N 1
ATOM 1335 C CA . LEU A 1 173 ? -2.835 -0.075 -7.654 1.00 96.19 173 LEU A CA 1
ATOM 1336 C C . LEU A 1 173 ? -2.383 -1.253 -8.514 1.00 96.19 173 LEU A C 1
ATOM 1338 O O . LEU A 1 173 ? -3.208 -1.909 -9.142 1.00 96.19 173 LEU A O 1
ATOM 1342 N N . LEU A 1 174 ? -1.099 -1.578 -8.466 1.00 97.06 174 LEU A N 1
ATOM 1343 C CA . LEU A 1 174 ? -0.609 -2.937 -8.693 1.00 97.06 174 LEU A CA 1
ATOM 1344 C C . LEU A 1 174 ? 0.070 -3.385 -7.406 1.00 97.06 174 LEU A C 1
ATOM 1346 O O . LEU A 1 174 ? 0.905 -2.654 -6.884 1.00 97.06 174 LEU A O 1
ATOM 1350 N N . LEU A 1 175 ? -0.242 -4.579 -6.919 1.00 98.25 175 LEU A N 1
ATOM 1351 C CA . LEU A 1 175 ? 0.524 -5.253 -5.877 1.00 98.25 175 LEU A CA 1
ATOM 1352 C C . LEU A 1 175 ? 0.965 -6.611 -6.409 1.00 98.25 175 LEU A C 1
ATOM 1354 O O . LEU A 1 175 ? 0.133 -7.421 -6.817 1.00 98.25 175 LEU A O 1
ATOM 1358 N N . ALA A 1 176 ? 2.269 -6.866 -6.376 1.00 97.62 176 ALA A N 1
ATOM 1359 C CA . ALA A 1 176 ? 2.864 -8.142 -6.724 1.00 97.62 176 ALA A CA 1
ATOM 1360 C C . ALA A 1 176 ? 3.646 -8.720 -5.540 1.00 97.62 176 ALA A C 1
ATOM 1362 O O . ALA A 1 176 ? 4.582 -8.106 -5.018 1.00 97.62 176 ALA A O 1
ATOM 1363 N N . ALA A 1 177 ? 3.275 -9.939 -5.155 1.00 96.69 177 ALA A N 1
ATOM 1364 C CA . ALA A 1 177 ? 3.932 -10.718 -4.119 1.00 96.69 177 ALA A CA 1
ATOM 1365 C C . ALA A 1 177 ? 5.049 -11.556 -4.747 1.00 96.69 177 ALA A C 1
ATOM 1367 O O . ALA A 1 177 ? 4.790 -12.498 -5.497 1.00 96.69 177 ALA A O 1
ATOM 1368 N N . ALA A 1 178 ? 6.306 -11.220 -4.452 1.00 95.12 178 ALA A N 1
ATOM 1369 C CA . ALA A 1 178 ? 7.474 -11.925 -4.977 1.00 95.12 178 ALA A CA 1
ATOM 1370 C C . ALA A 1 178 ? 7.422 -12.178 -6.503 1.00 95.12 178 ALA A C 1
ATOM 1372 O O . ALA A 1 178 ? 7.578 -13.318 -6.962 1.00 95.12 178 ALA A O 1
ATOM 1373 N N . GLY A 1 179 ? 7.158 -11.116 -7.271 1.00 94.56 179 GLY A N 1
ATOM 1374 C CA . GLY A 1 179 ? 7.064 -11.138 -8.731 1.00 94.56 179 GLY A CA 1
ATOM 1375 C C . GLY A 1 179 ? 5.720 -11.587 -9.311 1.00 94.56 179 GLY A C 1
ATOM 1376 O O . GLY A 1 179 ? 5.579 -11.583 -10.527 1.00 94.56 179 GLY A O 1
ATOM 1377 N N . VAL A 1 180 ? 4.728 -11.964 -8.499 1.00 96.12 180 VAL A N 1
ATOM 1378 C CA . VAL A 1 180 ? 3.406 -12.372 -9.009 1.00 96.12 180 VAL A CA 1
ATOM 1379 C C . VAL A 1 180 ? 2.356 -11.328 -8.650 1.00 96.12 180 VAL A C 1
ATOM 1381 O O . VAL A 1 180 ? 2.103 -11.131 -7.458 1.00 96.12 180 VAL A O 1
ATOM 1384 N N . PRO A 1 181 ? 1.753 -10.650 -9.640 1.00 97.12 181 PRO A N 1
ATOM 1385 C CA . PRO A 1 181 ? 0.609 -9.770 -9.426 1.00 97.12 181 PRO A CA 1
ATOM 1386 C C . PRO A 1 181 ? -0.542 -10.482 -8.703 1.00 97.12 181 PRO A C 1
ATOM 1388 O O . PRO A 1 181 ? -0.919 -11.587 -9.081 1.00 97.12 181 PRO A O 1
ATOM 1391 N N . VAL A 1 182 ? -1.100 -9.839 -7.677 1.00 97.88 182 VAL A N 1
ATOM 1392 C CA . VAL A 1 182 ? -2.245 -10.346 -6.893 1.00 97.88 182 VAL A CA 1
ATOM 1393 C C . VAL A 1 182 ? -3.431 -9.386 -6.905 1.00 97.88 182 VAL A C 1
ATOM 1395 O O . VAL A 1 182 ? -4.578 -9.818 -6.964 1.00 97.88 182 VAL A O 1
ATOM 1398 N N . LEU A 1 183 ? -3.157 -8.081 -6.898 1.00 98.25 183 LEU A N 1
ATOM 1399 C CA . LEU A 1 183 ? -4.145 -7.009 -6.990 1.00 98.25 183 LEU A CA 1
ATOM 1400 C C . LEU A 1 183 ? -3.713 -6.078 -8.116 1.00 98.25 183 LEU A C 1
ATOM 1402 O O . LEU A 1 183 ? -2.541 -5.694 -8.156 1.00 98.25 183 LEU A O 1
ATOM 1406 N N . ALA A 1 184 ? -4.617 -5.722 -9.024 1.00 96.62 184 ALA A N 1
ATOM 1407 C CA . ALA A 1 184 ? -4.284 -4.826 -10.126 1.00 96.62 184 ALA A CA 1
ATOM 1408 C C . ALA A 1 184 ? -5.502 -4.059 -10.640 1.00 96.62 184 ALA A C 1
ATOM 1410 O O . ALA A 1 184 ? -6.515 -4.647 -11.000 1.00 96.62 184 ALA A O 1
ATOM 1411 N N . GLY A 1 185 ? -5.371 -2.741 -10.747 1.00 95.00 185 GLY A N 1
ATOM 1412 C CA . GLY A 1 185 ? -6.356 -1.861 -11.363 1.00 95.00 185 GLY A CA 1
ATOM 1413 C C . GLY A 1 185 ? -6.863 -0.792 -10.408 1.00 95.00 185 GLY A C 1
ATOM 1414 O O . GLY A 1 185 ? -6.176 -0.388 -9.469 1.00 95.00 185 GLY A O 1
ATOM 1415 N N . LYS A 1 186 ? -8.071 -0.302 -10.678 1.00 95.12 186 LYS A N 1
ATOM 1416 C CA . LYS A 1 186 ? -8.637 0.849 -9.982 1.00 95.12 186 LYS A CA 1
ATOM 1417 C C . LYS A 1 186 ? -8.899 0.544 -8.508 1.00 95.12 186 LYS A C 1
ATOM 1419 O O . LYS A 1 186 ? -9.714 -0.315 -8.188 1.00 95.12 186 LYS A O 1
ATOM 1424 N N . TRP A 1 187 ? -8.259 1.292 -7.616 1.00 95.75 187 TRP A N 1
ATOM 1425 C CA . TRP A 1 187 ? -8.525 1.237 -6.184 1.00 95.75 187 TRP A CA 1
ATOM 1426 C C . TRP A 1 187 ? -9.683 2.194 -5.867 1.00 95.75 187 TRP A C 1
ATOM 1428 O O . TRP A 1 187 ? -9.503 3.362 -5.515 1.00 95.75 187 TRP A O 1
ATOM 1438 N N . ASP A 1 188 ? -10.892 1.682 -6.074 1.00 94.44 188 ASP A N 1
ATOM 1439 C CA . ASP A 1 188 ? -12.155 2.395 -5.925 1.00 94.44 188 ASP A CA 1
ATOM 1440 C C . ASP A 1 188 ? -12.442 2.767 -4.474 1.00 94.44 188 ASP A C 1
ATOM 1442 O O . ASP A 1 188 ? -12.022 2.091 -3.536 1.00 94.44 188 ASP A O 1
ATOM 1446 N N . TRP A 1 189 ? -13.219 3.832 -4.298 1.00 92.44 189 TRP A N 1
ATOM 1447 C CA . TRP A 1 189 ? -13.645 4.301 -2.989 1.00 92.44 189 TRP A CA 1
ATOM 1448 C C . TRP A 1 189 ? -15.052 4.921 -3.066 1.00 92.44 189 TRP A C 1
ATOM 1450 O O . TRP A 1 189 ? -15.457 5.465 -4.096 1.00 92.44 189 TRP A O 1
ATOM 1460 N N . SER A 1 190 ? -15.812 4.851 -1.978 1.00 95.31 190 SER A N 1
ATOM 1461 C CA . SER A 1 190 ? -17.119 5.490 -1.832 1.00 95.31 190 SER A CA 1
ATOM 1462 C C . SER A 1 190 ? -17.364 5.838 -0.372 1.00 95.31 190 SER A C 1
ATOM 1464 O O . SER A 1 190 ? -17.158 5.008 0.515 1.00 95.31 190 SER A O 1
ATOM 1466 N N . VAL A 1 191 ? -17.832 7.060 -0.120 1.00 96.31 191 VAL A N 1
ATOM 1467 C CA . VAL A 1 191 ? -18.188 7.517 1.224 1.00 96.31 191 VAL A CA 1
ATOM 1468 C C . VAL A 1 191 ? -19.636 7.952 1.262 1.00 96.31 191 VAL A C 1
ATOM 1470 O O . VAL A 1 191 ? -20.091 8.718 0.411 1.00 96.31 191 VAL A O 1
ATOM 1473 N N . LYS A 1 192 ? -20.341 7.512 2.303 1.00 97.44 192 LYS A N 1
ATOM 1474 C CA . LYS A 1 192 ? -21.620 8.087 2.708 1.00 97.44 192 LYS A CA 1
ATOM 1475 C C . LYS A 1 192 ? -21.459 8.839 4.017 1.00 97.44 192 LYS A C 1
ATOM 1477 O O . LYS A 1 192 ? -20.918 8.301 4.980 1.00 97.44 192 LYS A O 1
ATOM 1482 N N . LEU A 1 193 ? -21.986 10.054 4.055 1.00 96.00 193 LEU A N 1
ATOM 1483 C CA . LEU A 1 193 ? -22.072 10.897 5.237 1.00 96.00 193 LEU A CA 1
ATOM 1484 C C . LEU A 1 193 ? -23.544 11.022 5.629 1.00 96.00 193 LEU A C 1
ATOM 1486 O O . LEU A 1 193 ? -24.360 11.490 4.837 1.00 96.00 193 LEU A O 1
ATOM 1490 N N . ASN A 1 194 ? -23.911 10.535 6.815 1.00 95.81 194 ASN A N 1
ATOM 1491 C CA . ASN A 1 194 ? -25.306 10.437 7.268 1.00 95.81 194 ASN A CA 1
ATOM 1492 C C . ASN A 1 194 ? -26.232 9.766 6.227 1.00 95.81 194 ASN A C 1
ATOM 1494 O O . ASN A 1 194 ? -27.368 10.184 6.013 1.00 95.81 194 ASN A O 1
ATOM 1498 N N . GLY A 1 195 ? -25.724 8.728 5.551 1.00 96.06 195 GLY A N 1
ATOM 1499 C CA . GLY A 1 195 ? -26.440 7.978 4.514 1.00 96.06 195 GLY A CA 1
ATOM 1500 C C . GLY A 1 195 ? -26.416 8.604 3.113 1.00 96.06 195 GLY A C 1
ATOM 1501 O O . GLY A 1 195 ? -26.817 7.940 2.159 1.00 96.06 195 GLY A O 1
ATOM 1502 N N . GLN A 1 196 ? -25.910 9.830 2.951 1.00 96.56 196 GLN A N 1
ATOM 1503 C CA . GLN A 1 196 ? -25.794 10.494 1.651 1.00 96.56 196 GLN A CA 1
ATOM 1504 C C . GLN A 1 196 ? -24.412 10.273 1.041 1.00 96.56 196 GLN A C 1
ATOM 1506 O O . GLN A 1 196 ? -23.400 10.550 1.680 1.00 96.56 196 GLN A O 1
ATOM 1511 N N . VAL A 1 197 ? -24.360 9.788 -0.202 1.00 96.25 197 VAL A N 1
ATOM 1512 C CA . VAL A 1 197 ? -23.098 9.619 -0.936 1.00 96.25 197 VAL A CA 1
ATOM 1513 C C . VAL A 1 197 ? -22.478 10.990 -1.194 1.00 96.25 197 VAL A C 1
ATOM 1515 O O . VAL A 1 197 ? -23.143 11.878 -1.728 1.00 96.25 197 VAL A O 1
ATOM 1518 N N . ILE A 1 198 ? -21.203 11.148 -0.847 1.00 94.56 198 ILE A N 1
ATOM 1519 C CA . ILE A 1 198 ? -20.424 12.336 -1.203 1.00 94.56 198 ILE A CA 1
ATOM 1520 C C . ILE A 1 198 ? -19.576 12.044 -2.452 1.00 94.56 198 ILE A C 1
ATOM 1522 O O . ILE A 1 198 ? -19.086 10.920 -2.596 1.00 94.56 198 ILE A O 1
ATOM 1526 N N . PRO A 1 199 ? -19.371 13.019 -3.358 1.00 92.25 199 PRO A N 1
ATOM 1527 C CA . PRO A 1 199 ? -18.499 12.835 -4.518 1.00 92.25 199 PRO A CA 1
ATOM 1528 C C . PRO A 1 199 ? -17.075 12.447 -4.110 1.00 92.25 199 PRO A C 1
ATOM 1530 O O . PRO A 1 199 ? -16.594 12.897 -3.067 1.00 92.25 199 PRO A O 1
ATOM 1533 N N . GLY A 1 200 ? -16.391 11.652 -4.941 1.00 89.88 200 GLY A N 1
ATOM 1534 C CA . GLY A 1 200 ? -14.964 11.357 -4.778 1.00 89.88 200 GLY A CA 1
ATOM 1535 C C . GLY A 1 200 ? -14.074 12.604 -4.874 1.00 89.88 200 GLY A C 1
ATOM 1536 O O . GLY A 1 200 ? -14.587 13.693 -5.147 1.00 89.88 200 GLY A O 1
ATOM 1537 N N . PRO A 1 201 ? -12.771 12.493 -4.563 1.00 90.88 201 PRO A N 1
ATOM 1538 C CA . PRO A 1 201 ? -11.880 13.643 -4.618 1.00 90.88 201 PRO A CA 1
ATOM 1539 C C . PRO A 1 201 ? -11.700 14.114 -6.054 1.00 90.88 201 PRO A C 1
ATOM 1541 O O . PRO A 1 201 ? -11.821 13.326 -6.988 1.00 90.88 201 PRO A O 1
ATOM 1544 N N . THR A 1 202 ? -11.433 15.407 -6.239 1.00 89.94 202 THR A N 1
ATOM 1545 C CA . THR A 1 202 ? -11.238 15.962 -7.591 1.00 89.94 202 THR A CA 1
ATOM 1546 C C . THR A 1 202 ? -9.911 15.480 -8.169 1.00 89.94 202 THR A C 1
ATOM 1548 O O . THR A 1 202 ? -9.817 15.133 -9.344 1.00 89.94 202 THR A O 1
ATOM 1551 N N . THR A 1 203 ? -8.893 15.436 -7.316 1.00 90.44 203 THR A N 1
ATOM 1552 C CA . THR A 1 203 ? -7.580 14.852 -7.574 1.00 90.44 203 THR A CA 1
ATOM 1553 C C . THR A 1 203 ? -7.016 14.325 -6.262 1.00 90.44 203 THR A C 1
ATOM 1555 O O . THR A 1 203 ? -7.499 14.668 -5.182 1.00 90.44 203 THR A O 1
ATOM 1558 N N . TRP A 1 204 ? -5.979 13.512 -6.353 1.00 93.81 204 TRP A N 1
ATOM 1559 C CA . TRP A 1 204 ? -5.129 13.167 -5.223 1.00 93.81 204 TRP A CA 1
ATOM 1560 C C . TRP A 1 204 ? -3.801 13.914 -5.341 1.00 93.81 204 TRP A C 1
ATOM 1562 O O . TRP A 1 204 ? -3.346 14.199 -6.452 1.00 93.81 204 TRP A O 1
ATOM 1572 N N . LYS A 1 205 ? -3.159 14.177 -4.205 1.00 94.25 205 LYS A N 1
ATOM 1573 C CA . LYS A 1 205 ? -1.753 14.594 -4.133 1.00 94.25 205 LYS A CA 1
ATOM 1574 C C . LYS A 1 205 ? -0.958 13.627 -3.271 1.00 94.25 205 LYS A C 1
ATOM 1576 O O . LYS A 1 205 ? -1.522 13.057 -2.339 1.00 94.25 205 LYS A O 1
ATOM 1581 N N . CYS A 1 206 ? 0.337 13.487 -3.537 1.00 96.31 206 CYS A N 1
ATOM 1582 C CA . CYS A 1 206 ? 1.249 12.839 -2.602 1.00 96.31 206 CYS A CA 1
ATOM 1583 C C . CYS A 1 206 ? 1.471 13.782 -1.412 1.00 96.31 206 CYS A C 1
ATOM 1585 O O . CYS A 1 206 ? 2.025 14.867 -1.572 1.00 96.31 206 CYS A O 1
ATOM 1587 N N . SER A 1 207 ? 0.980 13.416 -0.227 1.00 95.38 207 SER A N 1
ATOM 1588 C CA . SER A 1 207 ? 1.225 14.176 1.007 1.00 95.38 207 SER A CA 1
ATOM 1589 C C . SER A 1 207 ? 2.499 13.717 1.712 1.00 95.38 207 SER A C 1
ATOM 1591 O O . SER A 1 207 ? 3.117 14.502 2.428 1.00 95.38 207 SER A O 1
ATOM 1593 N N . CYS A 1 208 ? 2.916 12.464 1.502 1.00 96.75 208 CYS A N 1
ATOM 1594 C CA . CYS A 1 208 ? 4.131 11.917 2.090 1.00 96.75 208 CYS A CA 1
ATOM 1595 C C . CYS A 1 208 ? 4.745 10.834 1.194 1.00 96.75 208 CYS A C 1
ATOM 1597 O O . CYS A 1 208 ? 4.066 9.889 0.792 1.00 96.75 208 CYS A O 1
ATOM 1599 N N . TRP A 1 209 ? 6.055 10.932 0.960 1.00 97.38 209 TRP A N 1
ATOM 1600 C CA . TRP A 1 209 ? 6.888 9.863 0.415 1.00 97.38 209 TRP A CA 1
ATOM 1601 C C . TRP A 1 209 ? 8.017 9.567 1.396 1.00 97.38 209 TRP A C 1
ATOM 1603 O O . TRP A 1 209 ? 8.794 10.456 1.747 1.00 97.38 209 TRP A O 1
ATOM 1613 N N . PHE A 1 210 ? 8.132 8.310 1.813 1.00 96.44 210 PHE A N 1
ATOM 1614 C CA . PHE A 1 210 ? 9.169 7.867 2.734 1.00 96.44 210 PHE A CA 1
ATOM 1615 C C . PHE A 1 210 ? 9.880 6.631 2.184 1.00 96.44 210 PHE A C 1
ATOM 1617 O O . PHE A 1 210 ? 9.254 5.643 1.794 1.00 96.44 210 PHE A O 1
ATOM 1624 N N . LEU A 1 211 ? 11.211 6.692 2.151 1.00 94.31 211 LEU A N 1
ATOM 1625 C CA . LEU A 1 211 ? 12.068 5.646 1.609 1.00 94.31 211 LEU A CA 1
ATOM 1626 C C . LEU A 1 211 ? 13.194 5.326 2.591 1.00 94.31 211 LEU A C 1
ATOM 1628 O O . LEU A 1 211 ? 14.143 6.093 2.730 1.00 94.31 211 LEU A O 1
ATOM 1632 N N . ASP A 1 212 ? 13.115 4.146 3.192 1.00 92.00 212 ASP A N 1
ATOM 1633 C CA . ASP A 1 212 ? 14.118 3.576 4.083 1.00 92.00 212 ASP A CA 1
ATOM 1634 C C . ASP A 1 212 ? 14.469 2.137 3.635 1.00 92.00 212 ASP A C 1
ATOM 1636 O O . ASP A 1 212 ? 13.662 1.459 2.991 1.00 92.00 212 ASP A O 1
ATOM 1640 N N . PRO A 1 213 ? 15.674 1.607 3.927 1.00 88.06 213 PRO A N 1
ATOM 1641 C CA . PRO A 1 213 ? 16.003 0.221 3.607 1.00 88.06 213 PRO A CA 1
ATOM 1642 C C . PRO A 1 213 ? 15.073 -0.841 4.219 1.00 88.06 213 PRO A C 1
ATOM 1644 O O . PRO A 1 213 ? 15.089 -1.984 3.743 1.00 88.06 213 PRO A O 1
ATOM 1647 N N . GLU A 1 214 ? 14.350 -0.534 5.296 1.00 90.44 214 GLU A N 1
ATOM 1648 C CA . GLU A 1 214 ? 13.375 -1.417 5.942 1.00 90.44 214 GLU A CA 1
ATOM 1649 C C . GLU A 1 214 ? 11.964 -1.282 5.362 1.00 90.44 214 GLU A C 1
ATOM 1651 O O . GLU A 1 214 ? 11.237 -2.280 5.345 1.00 90.44 214 GLU A O 1
ATOM 1656 N N . THR A 1 215 ? 11.606 -0.090 4.873 1.00 94.94 215 THR A N 1
ATOM 1657 C CA . THR A 1 215 ? 10.224 0.297 4.561 1.00 94.94 215 THR A CA 1
ATOM 1658 C C . THR A 1 215 ? 10.166 1.330 3.445 1.00 94.94 215 THR A C 1
ATOM 1660 O O . THR A 1 215 ? 10.957 2.267 3.396 1.00 94.94 215 THR A O 1
ATOM 1663 N N . VAL A 1 216 ? 9.163 1.209 2.585 1.00 97.31 216 VAL A N 1
ATOM 1664 C CA . VAL A 1 216 ? 8.777 2.249 1.632 1.00 97.31 216 VAL A CA 1
ATOM 1665 C C . VAL A 1 216 ? 7.321 2.596 1.888 1.00 97.31 216 VAL A C 1
ATOM 1667 O O . VAL A 1 216 ? 6.502 1.696 2.075 1.00 97.31 216 VAL A O 1
ATOM 1670 N N . PHE A 1 217 ? 6.997 3.879 1.924 1.00 98.25 217 PHE A N 1
ATOM 1671 C CA . PHE A 1 217 ? 5.669 4.357 2.270 1.00 98.25 217 PHE A CA 1
ATOM 1672 C C . PHE A 1 217 ? 5.272 5.533 1.383 1.00 98.25 217 PHE A C 1
ATOM 1674 O O . PHE A 1 217 ? 6.083 6.414 1.095 1.00 98.25 217 PHE A O 1
ATOM 1681 N N . VAL A 1 218 ? 4.011 5.529 0.963 1.00 98.31 218 VAL A N 1
ATOM 1682 C CA . VAL A 1 218 ? 3.371 6.642 0.267 1.00 98.31 218 VAL A CA 1
ATOM 1683 C C . VAL A 1 218 ? 2.031 6.947 0.924 1.00 98.31 218 VAL A C 1
ATOM 1685 O O . VAL A 1 218 ? 1.266 6.035 1.253 1.00 98.31 218 VAL A O 1
ATOM 1688 N N . GLU A 1 219 ? 1.747 8.231 1.095 1.00 98.19 219 GLU A N 1
ATOM 1689 C CA . GLU A 1 219 ? 0.450 8.747 1.509 1.00 98.19 219 GLU A CA 1
ATOM 1690 C C . GLU A 1 219 ? -0.097 9.680 0.434 1.00 98.19 219 GLU A C 1
ATOM 1692 O O . GLU A 1 219 ? 0.599 10.582 -0.036 1.00 98.19 219 GLU A O 1
ATOM 1697 N N . LEU A 1 220 ? -1.353 9.454 0.059 1.00 97.31 220 LEU A N 1
ATOM 1698 C CA . LEU A 1 220 ? -2.121 10.344 -0.788 1.00 97.31 220 LEU A CA 1
ATOM 1699 C C . LEU A 1 220 ? -3.223 11.023 0.019 1.00 97.31 220 LEU A C 1
ATOM 1701 O O . LEU A 1 220 ? -3.962 10.365 0.756 1.00 97.31 220 LEU A O 1
ATOM 1705 N N . GLU A 1 221 ? -3.396 12.320 -0.205 1.00 96.00 221 GLU A N 1
ATOM 1706 C CA . GLU A 1 221 ? -4.511 13.099 0.324 1.00 96.00 221 GLU A CA 1
ATOM 1707 C C . GLU A 1 221 ? -5.436 13.530 -0.820 1.00 96.00 221 GLU A C 1
ATOM 1709 O O . GLU A 1 221 ? -4.978 14.005 -1.863 1.00 96.00 221 GLU A O 1
ATOM 1714 N N . GLY A 1 222 ? -6.744 13.339 -0.639 1.00 94.50 222 GLY A N 1
ATOM 1715 C CA . GLY A 1 222 ? -7.748 13.788 -1.601 1.00 94.50 222 GLY A CA 1
ATOM 1716 C C . GLY A 1 222 ? -7.931 15.305 -1.547 1.00 94.50 222 GLY A C 1
ATOM 1717 O O . GLY A 1 222 ? -8.184 15.860 -0.478 1.00 94.50 222 GLY A O 1
ATOM 1718 N N . GLU A 1 223 ? -7.849 15.972 -2.697 1.00 90.81 223 GLU A N 1
ATOM 1719 C CA . GLU A 1 223 ? -8.023 17.420 -2.815 1.00 90.81 223 GLU A CA 1
ATOM 1720 C C . GLU A 1 223 ? -9.421 17.775 -3.332 1.00 90.81 223 GLU A C 1
ATOM 1722 O O . GLU A 1 223 ? -9.790 17.507 -4.483 1.00 90.81 223 GLU A O 1
ATOM 1727 N N . ASP A 1 224 ? -10.215 18.389 -2.454 1.00 88.38 224 ASP A N 1
ATOM 1728 C CA . ASP A 1 224 ? -11.556 18.890 -2.736 1.00 88.38 224 ASP A CA 1
ATOM 1729 C C . ASP A 1 224 ? -12.079 19.801 -1.604 1.00 88.38 224 ASP A C 1
ATOM 1731 O O . ASP A 1 224 ? -11.461 19.982 -0.550 1.00 88.38 224 ASP A O 1
ATOM 1735 N N . SER A 1 225 ? -13.266 20.370 -1.824 1.00 87.38 225 SER A N 1
ATOM 1736 C CA . SER A 1 225 ? -14.017 21.137 -0.828 1.00 87.38 225 SER A CA 1
ATOM 1737 C C . SER A 1 225 ? -14.989 20.277 -0.008 1.00 87.38 225 SER A C 1
ATOM 1739 O O . SER A 1 225 ? -15.922 20.818 0.586 1.00 87.38 225 SER A O 1
ATOM 1741 N N . ALA A 1 226 ? -14.850 18.947 -0.004 1.00 89.81 226 ALA A N 1
ATOM 1742 C CA . ALA A 1 226 ? -15.756 18.078 0.735 1.00 89.81 226 ALA A CA 1
ATOM 1743 C C . ALA A 1 226 ? -15.589 18.291 2.251 1.00 89.81 226 ALA A C 1
ATOM 1745 O O . ALA A 1 226 ? -14.491 18.626 2.717 1.00 89.81 226 ALA A O 1
ATOM 1746 N N . PRO A 1 227 ? -16.643 18.033 3.052 1.00 92.69 227 PRO A N 1
ATOM 1747 C CA . PRO A 1 227 ? -16.605 18.183 4.509 1.00 92.69 227 PRO A CA 1
ATOM 1748 C C . PRO A 1 227 ? -15.774 17.095 5.214 1.00 92.69 227 PRO A C 1
ATOM 1750 O O . PRO A 1 227 ? -15.865 16.938 6.428 1.00 92.69 227 PRO A O 1
ATOM 1753 N N . VAL A 1 228 ? -14.973 16.323 4.474 1.00 94.56 228 VAL A N 1
ATOM 1754 C CA . VAL A 1 228 ? -14.144 15.239 5.005 1.00 94.56 228 VAL A CA 1
ATOM 1755 C C . VAL A 1 228 ? -12.701 15.347 4.499 1.00 94.56 228 VAL A C 1
ATOM 1757 O O . VAL A 1 228 ? -12.477 15.762 3.364 1.00 94.56 228 VAL A O 1
ATOM 1760 N N . LYS A 1 229 ? -11.722 14.968 5.326 1.00 94.81 229 LYS A N 1
ATOM 1761 C CA . LYS A 1 229 ? -10.346 14.632 4.929 1.00 94.81 229 LYS A CA 1
ATOM 1762 C C . LYS A 1 229 ? -10.328 13.181 4.445 1.00 94.81 229 LYS A C 1
ATOM 1764 O O . LYS A 1 229 ? -10.989 12.331 5.043 1.00 94.81 229 LYS A O 1
ATOM 1769 N N . ARG A 1 230 ? -9.593 12.908 3.367 1.00 95.06 230 ARG A N 1
ATOM 1770 C CA . ARG A 1 230 ? -9.515 11.598 2.700 1.00 95.06 230 ARG A CA 1
ATOM 1771 C C . ARG A 1 230 ? -8.056 11.243 2.546 1.00 95.06 230 ARG A C 1
ATOM 1773 O O . ARG A 1 230 ? -7.320 12.010 1.934 1.00 95.06 230 ARG A O 1
ATOM 1780 N N . VAL A 1 231 ? -7.654 10.118 3.114 1.00 97.06 231 VAL A N 1
ATOM 1781 C CA . VAL A 1 231 ? -6.254 9.704 3.127 1.00 97.06 231 VAL A CA 1
ATOM 1782 C C . VAL A 1 231 ? -6.155 8.255 2.699 1.00 97.06 231 VAL A C 1
ATOM 1784 O O . VAL A 1 231 ? -6.880 7.405 3.216 1.00 97.06 231 VAL A O 1
ATOM 1787 N N . ARG A 1 232 ? -5.232 7.990 1.782 1.00 97.25 232 ARG A N 1
ATOM 1788 C CA . ARG A 1 232 ? -4.846 6.657 1.340 1.00 97.25 232 ARG A CA 1
ATOM 1789 C C . ARG A 1 232 ? -3.378 6.447 1.642 1.00 97.25 232 ARG A C 1
ATOM 1791 O O . ARG A 1 232 ? -2.557 7.289 1.307 1.00 97.25 232 ARG A O 1
ATOM 1798 N N . GLN A 1 233 ? -3.042 5.322 2.245 1.00 98.31 233 GLN A N 1
ATOM 1799 C CA . GLN A 1 233 ? -1.674 4.964 2.583 1.00 98.31 233 GLN A CA 1
ATOM 1800 C C . GLN A 1 233 ? -1.341 3.598 2.010 1.00 98.31 233 GLN A C 1
ATOM 1802 O O . GLN A 1 233 ? -2.160 2.676 2.048 1.00 98.31 233 GLN A O 1
ATOM 1807 N N . LEU A 1 234 ? -0.112 3.467 1.531 1.00 98.50 234 LEU A N 1
ATOM 1808 C CA . LEU A 1 234 ? 0.460 2.203 1.113 1.00 98.50 234 LEU A CA 1
ATOM 1809 C C . LEU A 1 234 ? 1.862 2.085 1.700 1.00 98.50 234 LEU A C 1
ATOM 1811 O O . LEU A 1 234 ? 2.763 2.852 1.366 1.00 98.50 234 LEU A O 1
ATOM 1815 N N . LEU A 1 235 ? 2.030 1.098 2.571 1.00 98.44 235 LEU A N 1
ATOM 1816 C CA . LEU A 1 235 ? 3.308 0.697 3.129 1.00 98.44 235 LEU A CA 1
ATOM 1817 C C . LEU A 1 235 ? 3.733 -0.623 2.496 1.00 98.44 235 LEU A C 1
ATOM 1819 O O . LEU A 1 235 ? 2.967 -1.584 2.494 1.00 98.44 235 LEU A O 1
ATOM 1823 N N . LEU A 1 236 ? 4.979 -0.697 2.044 1.00 98.38 236 LEU A N 1
ATOM 1824 C CA . LEU A 1 236 ? 5.666 -1.941 1.732 1.00 98.38 236 LEU A CA 1
ATOM 1825 C C . LEU A 1 236 ? 6.837 -2.087 2.704 1.00 98.38 236 LEU A C 1
ATOM 1827 O O . LEU A 1 236 ? 7.647 -1.173 2.833 1.00 98.38 236 LEU A O 1
ATOM 1831 N N . ALA A 1 237 ? 6.957 -3.242 3.355 1.00 96.06 237 ALA A N 1
ATOM 1832 C CA . ALA A 1 237 ? 8.122 -3.639 4.140 1.00 96.06 237 ALA A CA 1
ATOM 1833 C C . ALA A 1 237 ? 8.884 -4.730 3.362 1.00 96.06 237 ALA A C 1
ATOM 1835 O O . ALA A 1 237 ? 8.656 -5.928 3.575 1.00 96.06 237 ALA A O 1
ATOM 1836 N N . PRO A 1 238 ? 9.792 -4.346 2.438 1.00 86.38 238 PRO A N 1
ATOM 1837 C CA . PRO A 1 238 ? 10.493 -5.246 1.520 1.00 86.38 238 PRO A CA 1
ATOM 1838 C C . PRO A 1 238 ? 11.083 -6.505 2.146 1.00 86.38 238 PRO A C 1
ATOM 1840 O O . PRO A 1 238 ? 11.145 -7.563 1.528 1.00 86.38 238 PRO A O 1
ATOM 1843 N N . ARG A 1 239 ? 11.583 -6.391 3.376 1.00 86.56 239 ARG A N 1
ATOM 1844 C CA . ARG A 1 239 ? 12.274 -7.500 4.041 1.00 86.56 239 ARG A CA 1
ATOM 1845 C C . ARG A 1 239 ? 11.367 -8.433 4.786 1.00 86.56 239 ARG A C 1
ATOM 1847 O O . ARG A 1 239 ? 11.741 -9.580 5.020 1.00 86.56 239 ARG A O 1
ATOM 1854 N N . ASP A 1 240 ? 10.201 -7.929 5.136 1.00 93.38 240 ASP A N 1
ATOM 1855 C CA . ASP A 1 240 ? 9.196 -8.719 5.793 1.00 93.38 240 ASP A CA 1
ATOM 1856 C C . ASP A 1 240 ? 8.295 -9.401 4.773 1.00 93.38 240 ASP A C 1
ATOM 1858 O O . ASP A 1 240 ? 7.643 -10.355 5.167 1.00 93.38 240 ASP A O 1
ATOM 1862 N N . ARG A 1 241 ? 8.298 -9.011 3.485 1.00 95.38 241 ARG A N 1
ATOM 1863 C CA . ARG A 1 241 ? 7.302 -9.482 2.499 1.00 95.38 241 ARG A CA 1
ATOM 1864 C C . ARG A 1 241 ? 5.887 -9.253 3.035 1.00 95.38 241 ARG A C 1
ATOM 1866 O O . ARG A 1 241 ? 5.075 -10.170 3.154 1.00 95.38 241 ARG A O 1
ATOM 1873 N N . PHE A 1 242 ? 5.692 -8.012 3.462 1.00 97.88 242 PHE A N 1
ATOM 1874 C CA . PHE A 1 242 ? 4.524 -7.529 4.169 1.00 97.88 242 PHE A CA 1
ATOM 1875 C C . PHE A 1 242 ? 4.158 -6.150 3.624 1.00 97.88 242 PHE A C 1
ATOM 1877 O O . PHE A 1 242 ? 5.046 -5.337 3.347 1.00 97.88 242 PHE A O 1
ATOM 1884 N N . ALA A 1 243 ? 2.868 -5.885 3.479 1.00 98.56 243 ALA A N 1
ATOM 1885 C CA . ALA A 1 243 ? 2.353 -4.580 3.098 1.00 98.56 243 ALA A CA 1
ATOM 1886 C C . ALA A 1 243 ? 1.148 -4.203 3.955 1.00 98.56 243 ALA A C 1
ATOM 1888 O O . ALA A 1 243 ? 0.451 -5.069 4.484 1.00 98.56 243 ALA A O 1
ATOM 1889 N N . VAL A 1 244 ? 0.891 -2.901 4.060 1.00 98.75 244 VAL A N 1
ATOM 1890 C CA . VAL A 1 244 ? -0.359 -2.385 4.617 1.00 98.75 244 VAL A CA 1
ATOM 1891 C C . VAL A 1 244 ? -0.962 -1.387 3.647 1.00 98.75 244 VAL A C 1
ATOM 1893 O O . VAL A 1 244 ? -0.298 -0.442 3.227 1.00 98.75 244 VAL A O 1
ATOM 1896 N N . MET A 1 245 ? -2.229 -1.601 3.316 1.00 98.56 245 MET A N 1
ATOM 1897 C CA . MET A 1 245 ? -3.068 -0.650 2.598 1.00 98.56 245 MET A CA 1
ATOM 1898 C C . MET A 1 245 ? -4.041 -0.036 3.594 1.00 98.56 245 MET A C 1
ATOM 1900 O O . MET A 1 245 ? -4.729 -0.776 4.291 1.00 98.56 245 MET A O 1
ATOM 1904 N N . THR A 1 246 ? -4.129 1.287 3.664 1.00 98.31 246 THR A N 1
ATOM 1905 C CA . THR A 1 246 ? -5.036 1.948 4.609 1.00 98.31 246 THR A CA 1
ATOM 1906 C C . THR A 1 246 ? -5.806 3.050 3.908 1.00 98.31 246 THR A C 1
ATOM 1908 O O . THR A 1 246 ? -5.205 3.986 3.393 1.00 98.31 246 THR A O 1
ATOM 1911 N N . ASP A 1 247 ? -7.134 2.984 3.960 1.00 97.88 247 ASP A N 1
ATOM 1912 C CA . ASP A 1 247 ? -7.999 4.119 3.636 1.00 97.88 247 ASP A CA 1
ATOM 1913 C C . ASP A 1 247 ? -8.551 4.726 4.934 1.00 97.88 247 ASP A C 1
ATOM 1915 O O . ASP A 1 247 ? -8.973 4.011 5.850 1.00 97.88 247 ASP A O 1
ATOM 1919 N N . SER A 1 248 ? -8.529 6.056 5.029 1.00 97.12 248 SER A N 1
ATOM 1920 C CA . SER A 1 248 ? -9.068 6.812 6.159 1.00 97.12 248 SER A CA 1
ATOM 1921 C C . SER A 1 248 ? -9.919 7.990 5.711 1.00 97.12 248 SER A C 1
ATOM 1923 O O . SER A 1 248 ? -9.605 8.681 4.740 1.00 97.12 248 SER A O 1
ATOM 1925 N N . VAL A 1 249 ? -10.980 8.247 6.471 1.00 96.06 249 VAL A N 1
ATOM 1926 C CA . VAL A 1 249 ? -11.877 9.388 6.289 1.00 96.06 249 VAL A CA 1
ATOM 1927 C C . VAL A 1 249 ? -12.149 10.022 7.633 1.00 96.06 249 VAL A C 1
ATOM 1929 O O . VAL A 1 249 ? -12.513 9.313 8.566 1.00 96.06 249 VAL A O 1
ATOM 1932 N N . THR A 1 250 ? -12.042 11.344 7.710 1.00 95.56 250 THR A N 1
ATOM 1933 C CA . THR A 1 250 ? -12.386 12.113 8.913 1.00 95.56 250 THR A CA 1
ATOM 1934 C C . THR A 1 250 ? -13.246 13.300 8.527 1.00 95.56 250 THR A C 1
ATOM 1936 O O . THR A 1 250 ? -12.933 13.976 7.555 1.00 95.56 250 THR A O 1
ATOM 1939 N N . VAL A 1 251 ? -14.306 13.600 9.269 1.00 94.75 251 VAL A N 1
ATOM 1940 C CA . VAL A 1 251 ? -15.050 14.855 9.107 1.00 94.75 251 VAL A CA 1
ATOM 1941 C C . VAL A 1 251 ? -14.165 16.028 9.533 1.00 94.75 251 VAL A C 1
ATOM 1943 O O . VAL A 1 251 ? -13.498 15.96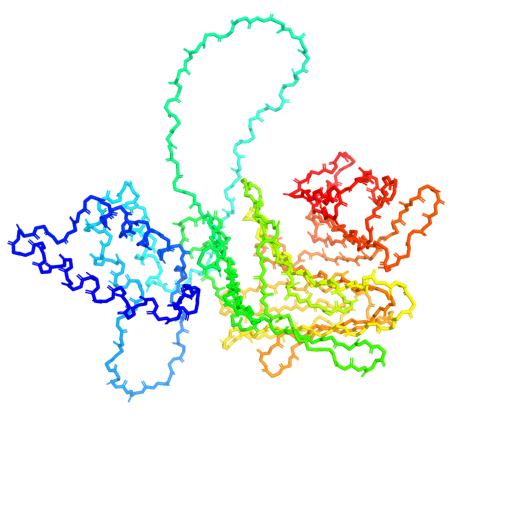0 10.561 1.00 94.75 251 VAL A O 1
ATOM 1946 N N . LYS A 1 252 ? -14.135 17.096 8.728 1.00 90.50 252 LYS A N 1
ATOM 1947 C CA . LYS A 1 252 ? -13.349 18.307 9.024 1.00 90.50 252 LYS A CA 1
ATOM 1948 C C . LYS A 1 252 ? -13.952 19.090 10.197 1.00 90.50 252 LYS A C 1
ATOM 1950 O O . LYS A 1 252 ? -13.215 19.522 11.076 1.00 90.50 252 LYS A O 1
ATOM 1955 N N . ASP A 1 253 ? -15.284 19.189 10.233 1.00 84.56 253 ASP A N 1
ATOM 1956 C CA . ASP A 1 253 ? -16.040 19.926 11.248 1.00 84.56 253 ASP A CA 1
ATOM 1957 C C . ASP A 1 253 ? -17.024 19.018 12.006 1.00 84.56 253 ASP A C 1
ATOM 1959 O O . ASP A 1 253 ? -18.027 18.548 11.461 1.00 84.56 253 ASP A O 1
ATOM 1963 N N . GLY A 1 254 ? -16.769 18.819 13.300 1.00 76.38 254 GLY A N 1
ATOM 1964 C CA . GLY A 1 254 ? -17.609 18.005 14.181 1.00 76.38 254 GLY A CA 1
ATOM 1965 C C . GLY A 1 254 ? -17.262 16.514 14.164 1.00 76.38 254 GLY A C 1
ATOM 1966 O O . GLY A 1 254 ? -16.495 16.036 13.335 1.00 76.38 254 GLY A O 1
ATOM 1967 N N . THR A 1 255 ? -17.811 15.772 15.129 1.00 78.31 255 THR A N 1
ATOM 1968 C CA . THR A 1 255 ? -17.447 14.359 15.352 1.00 78.31 255 THR A CA 1
ATOM 1969 C C . THR A 1 255 ? -18.633 13.391 15.378 1.00 78.31 255 THR A C 1
ATOM 1971 O O . THR A 1 255 ? -18.436 12.188 15.281 1.00 78.31 255 THR A O 1
ATOM 1974 N N . ASP A 1 256 ? -19.872 13.889 15.383 1.00 86.62 256 ASP A N 1
ATOM 1975 C CA . ASP A 1 256 ? -21.061 13.039 15.564 1.00 86.62 256 ASP A CA 1
ATOM 1976 C C . ASP A 1 256 ? -21.655 12.493 14.253 1.00 86.62 256 ASP A C 1
ATOM 1978 O O . ASP A 1 256 ? -22.638 11.749 14.261 1.00 86.62 256 ASP A O 1
ATOM 1982 N N . GLN A 1 257 ? -21.101 12.870 13.098 1.00 93.06 257 GLN A N 1
ATOM 1983 C CA . GLN A 1 257 ? -21.661 12.470 11.807 1.00 93.06 257 GLN A CA 1
ATOM 1984 C C . GLN A 1 257 ? -21.306 11.017 11.486 1.00 93.06 257 GLN A C 1
ATOM 1986 O O . GLN A 1 257 ? -20.148 10.607 11.591 1.00 93.06 257 GLN A O 1
ATOM 1991 N N . LYS A 1 258 ? -22.296 10.239 11.043 1.00 95.31 258 LYS A N 1
ATOM 1992 C CA . LYS A 1 258 ? -22.095 8.847 10.634 1.00 95.31 258 LYS A CA 1
ATOM 1993 C C . LYS A 1 258 ? -21.346 8.802 9.303 1.00 95.31 258 LYS A C 1
ATOM 1995 O O . LYS A 1 258 ? -21.817 9.374 8.320 1.00 95.31 258 LYS A O 1
ATOM 2000 N N . ILE A 1 259 ? -20.241 8.066 9.258 1.00 96.06 259 ILE A N 1
ATOM 2001 C CA . ILE A 1 259 ? -19.481 7.768 8.043 1.00 96.06 259 ILE A CA 1
ATOM 2002 C C . ILE A 1 259 ? -19.655 6.291 7.703 1.00 96.06 259 ILE A C 1
ATOM 2004 O O . ILE A 1 259 ? -19.494 5.426 8.561 1.00 96.06 259 ILE A O 1
ATOM 2008 N N . GLU A 1 260 ? -19.927 6.002 6.436 1.00 97.44 260 GLU A N 1
ATOM 2009 C CA . GLU A 1 260 ? -19.794 4.666 5.858 1.00 97.44 260 GLU A CA 1
ATOM 2010 C C . GLU A 1 260 ? -18.761 4.759 4.736 1.00 97.44 260 GLU A C 1
ATOM 2012 O O . GLU A 1 260 ? -18.968 5.494 3.770 1.00 97.44 260 GLU A O 1
ATOM 2017 N N . LEU A 1 261 ? -17.642 4.051 4.877 1.00 97.31 261 LEU A N 1
ATOM 2018 C CA . LEU A 1 261 ? -16.584 3.983 3.873 1.00 97.31 261 LEU A CA 1
ATOM 2019 C C . LEU A 1 261 ? -16.613 2.598 3.234 1.00 97.31 261 LEU A C 1
ATOM 2021 O O . LEU A 1 261 ? -16.619 1.590 3.937 1.00 97.31 261 LEU A O 1
ATOM 2025 N N . THR A 1 262 ? -16.625 2.558 1.907 1.00 97.69 262 THR A N 1
ATOM 2026 C CA . THR A 1 262 ? -16.423 1.346 1.108 1.00 97.69 262 THR A CA 1
ATOM 2027 C C . THR A 1 262 ? -15.243 1.575 0.176 1.00 97.69 262 THR A C 1
ATOM 2029 O O . THR A 1 262 ? -15.154 2.623 -0.457 1.00 97.69 262 THR A O 1
ATOM 2032 N N . THR A 1 263 ? -14.333 0.614 0.093 1.00 97.25 263 THR A N 1
ATOM 2033 C CA . THR A 1 263 ? -13.175 0.646 -0.805 1.00 97.25 263 THR A CA 1
ATOM 2034 C C . THR A 1 263 ? -13.023 -0.712 -1.465 1.00 97.25 263 THR A C 1
ATOM 2036 O O . THR A 1 263 ? -13.422 -1.728 -0.893 1.00 97.25 263 THR A O 1
ATOM 2039 N N . SER A 1 264 ? -12.518 -0.747 -2.693 1.00 97.75 264 SER A N 1
ATOM 2040 C CA . SER A 1 264 ? -12.274 -2.021 -3.362 1.00 97.75 264 SER A CA 1
ATOM 2041 C C . SER A 1 264 ? -11.117 -1.956 -4.336 1.00 97.75 264 SER A C 1
ATOM 2043 O O . SER A 1 264 ? -10.828 -0.909 -4.911 1.00 97.75 264 SER A O 1
ATOM 2045 N N . VAL A 1 265 ? -10.485 -3.100 -4.554 1.00 97.88 265 VAL A N 1
ATOM 2046 C CA . VAL A 1 265 ? -9.402 -3.257 -5.521 1.00 97.88 265 VAL A CA 1
ATOM 2047 C C . VAL A 1 265 ? -9.600 -4.563 -6.298 1.00 97.88 265 VAL A C 1
ATOM 2049 O O . VAL A 1 265 ? -9.922 -5.580 -5.676 1.00 97.88 265 VAL A O 1
ATOM 2052 N N . PRO A 1 266 ? -9.455 -4.568 -7.636 1.00 98.19 266 PRO A N 1
ATOM 2053 C CA . PRO A 1 266 ? -9.587 -5.789 -8.411 1.00 98.19 266 PRO A CA 1
ATOM 2054 C C . PRO A 1 266 ? -8.496 -6.796 -8.057 1.00 98.19 266 PRO A C 1
ATOM 2056 O O . PRO A 1 266 ? -7.321 -6.447 -7.899 1.00 98.19 266 PRO A O 1
ATOM 2059 N N . LEU A 1 267 ? -8.904 -8.056 -7.972 1.00 98.44 267 LEU A N 1
ATOM 2060 C CA . LEU A 1 267 ? -7.997 -9.186 -8.004 1.00 98.44 267 LEU A CA 1
ATOM 2061 C C . LEU A 1 267 ? -7.483 -9.357 -9.436 1.00 98.44 267 LEU A C 1
ATOM 2063 O O . LEU A 1 267 ? -8.200 -9.102 -10.405 1.00 98.44 267 LEU A O 1
ATOM 2067 N N . VAL A 1 268 ? -6.241 -9.807 -9.579 1.0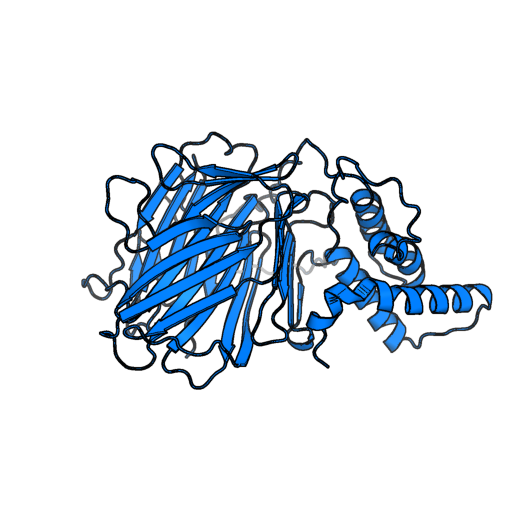0 96.56 268 VAL A N 1
ATOM 2068 C CA . VAL A 1 268 ? -5.733 -10.226 -10.891 1.00 96.56 268 VAL A CA 1
ATOM 2069 C C . VAL A 1 268 ? -6.516 -11.453 -11.355 1.00 96.56 268 VAL A C 1
ATOM 2071 O O . VAL A 1 268 ? -6.828 -12.329 -10.545 1.00 96.56 268 VAL A O 1
ATOM 2074 N N . GLU A 1 269 ? -6.827 -11.528 -12.648 1.00 93.75 269 GLU A N 1
ATOM 2075 C CA . GLU A 1 269 ? -7.553 -12.657 -13.233 1.00 93.75 269 GLU A CA 1
ATOM 2076 C C . GLU A 1 269 ? -6.920 -14.006 -12.848 1.00 93.75 269 GLU A C 1
ATOM 2078 O O . GLU A 1 269 ? -5.698 -14.165 -12.836 1.00 93.75 269 GLU A O 1
ATOM 2083 N N . GLY A 1 270 ? -7.762 -14.974 -12.478 1.00 92.31 270 GLY A N 1
ATOM 2084 C CA . GLY A 1 270 ? -7.324 -16.284 -11.988 1.00 92.31 270 GLY A CA 1
ATOM 2085 C C . GLY A 1 270 ?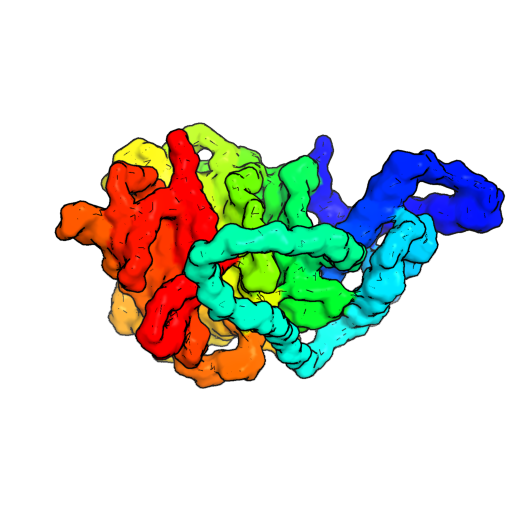 -6.908 -16.323 -10.511 1.00 92.31 270 GLY A C 1
ATOM 2086 O O . GLY A 1 270 ? -6.611 -17.403 -10.003 1.00 92.31 270 GLY A O 1
ATOM 2087 N N . THR A 1 271 ? -6.914 -15.191 -9.797 1.00 96.38 271 THR A N 1
ATOM 2088 C CA . THR A 1 271 ? -6.684 -15.174 -8.344 1.00 96.38 271 THR A CA 1
ATOM 2089 C C . THR A 1 271 ? -7.894 -15.744 -7.610 1.00 96.38 271 THR A C 1
ATOM 2091 O O . THR A 1 271 ? -9.008 -15.239 -7.740 1.00 96.38 271 THR A O 1
ATOM 2094 N N . LEU A 1 272 ? -7.673 -16.772 -6.792 1.00 97.56 272 LEU A N 1
ATOM 2095 C CA . LEU A 1 272 ? -8.700 -17.340 -5.920 1.00 97.56 272 LEU A CA 1
ATOM 2096 C C . LEU A 1 272 ? -8.681 -16.646 -4.558 1.00 97.56 272 LEU A C 1
ATOM 2098 O O . LEU A 1 272 ? -7.612 -16.340 -4.031 1.00 97.56 272 LEU A O 1
ATOM 2102 N N . CYS A 1 273 ? -9.853 -16.457 -3.954 1.00 98.06 273 CYS A N 1
ATOM 2103 C CA . CYS A 1 273 ? -9.982 -15.976 -2.583 1.00 98.06 273 CYS A CA 1
ATOM 2104 C C . CYS A 1 273 ? -10.558 -17.082 -1.693 1.00 98.06 273 CYS A C 1
ATOM 2106 O O . CYS A 1 273 ? -11.698 -17.507 -1.868 1.00 98.06 273 CYS A O 1
ATOM 2108 N N . ALA A 1 274 ? -9.766 -17.554 -0.733 1.00 97.31 274 ALA A N 1
ATOM 2109 C CA . ALA A 1 274 ? -10.214 -18.470 0.306 1.00 97.31 274 ALA A CA 1
ATOM 2110 C C . ALA A 1 274 ? -10.442 -17.704 1.610 1.00 97.31 274 ALA A C 1
ATOM 2112 O O . ALA A 1 274 ? -9.655 -16.836 1.979 1.00 97.31 274 ALA A O 1
ATOM 2113 N N . VAL A 1 275 ? -11.516 -18.032 2.318 1.00 95.44 275 VAL A N 1
ATOM 2114 C CA . VAL A 1 275 ? -11.893 -17.388 3.579 1.00 95.44 275 VAL A CA 1
ATOM 2115 C C . VAL A 1 275 ? -11.603 -18.348 4.726 1.00 95.44 275 VAL A C 1
ATOM 2117 O O . VAL A 1 275 ? -11.982 -19.517 4.649 1.00 95.44 275 VAL A O 1
ATOM 2120 N N . ASP A 1 276 ? -10.965 -17.868 5.793 1.00 94.06 276 ASP A N 1
ATOM 2121 C CA . ASP A 1 276 ? -10.747 -18.695 6.976 1.00 94.06 276 ASP A CA 1
ATOM 2122 C C . ASP A 1 276 ? -12.062 -18.962 7.725 1.00 94.06 276 ASP A C 1
ATOM 2124 O O . ASP A 1 276 ? -12.927 -18.092 7.863 1.00 94.06 276 ASP A O 1
ATOM 2128 N N . SER A 1 277 ? -12.218 -20.192 8.209 1.00 89.88 277 SER A N 1
ATOM 2129 C CA . SER A 1 277 ? -13.464 -20.648 8.836 1.00 89.88 277 SER A CA 1
ATOM 2130 C C . SER A 1 277 ? -13.661 -20.133 10.265 1.00 89.88 277 SER A C 1
ATOM 2132 O O . SER A 1 277 ? -14.797 -20.071 10.736 1.00 89.88 277 SER A O 1
ATOM 2134 N N . VAL A 1 278 ? -12.579 -19.745 10.947 1.00 90.50 278 VAL A N 1
ATOM 2135 C CA . VAL A 1 278 ? -12.589 -19.357 12.366 1.00 90.50 278 VAL A CA 1
ATOM 2136 C C . VAL A 1 278 ? -12.442 -17.845 12.516 1.00 90.50 278 VAL A C 1
ATOM 2138 O O . VAL A 1 278 ? -13.197 -17.206 13.246 1.00 90.50 278 VAL A O 1
ATOM 2141 N N . THR A 1 279 ? -11.506 -17.262 11.780 1.00 94.50 279 THR A N 1
ATOM 2142 C CA . THR A 1 279 ? -11.118 -15.851 11.838 1.00 94.50 279 THR A CA 1
ATOM 2143 C C . THR A 1 279 ? -11.572 -15.101 10.588 1.00 94.50 279 THR A C 1
ATOM 2145 O O . THR A 1 279 ? -12.000 -15.704 9.602 1.00 94.50 279 THR A O 1
ATOM 2148 N N . ARG A 1 280 ? -11.479 -13.767 10.588 1.00 95.19 280 ARG A N 1
ATOM 2149 C CA . ARG A 1 280 ? -11.743 -12.943 9.389 1.00 95.19 280 ARG A CA 1
ATOM 2150 C C . ARG A 1 280 ? -10.576 -12.884 8.392 1.00 95.19 280 ARG A C 1
ATOM 2152 O O . ARG A 1 280 ? -10.570 -12.010 7.529 1.00 95.19 280 ARG A O 1
ATOM 2159 N N . GLU A 1 281 ? -9.596 -13.775 8.506 1.00 96.62 281 GLU A N 1
ATOM 2160 C CA . GLU A 1 281 ? -8.499 -13.875 7.547 1.00 96.62 281 GLU A CA 1
ATOM 2161 C C . GLU A 1 281 ? -9.014 -14.316 6.166 1.00 96.62 281 GLU A C 1
ATOM 2163 O O . GLU A 1 281 ? -9.933 -15.137 6.053 1.00 96.62 281 GLU A O 1
ATOM 2168 N N . LEU A 1 282 ? -8.398 -13.781 5.109 1.00 97.81 282 LEU A N 1
ATOM 2169 C CA . LEU A 1 282 ? -8.536 -14.290 3.748 1.00 97.81 282 LEU A CA 1
ATOM 2170 C C . LEU A 1 282 ? -7.172 -14.726 3.204 1.00 97.81 282 LEU A C 1
ATOM 2172 O O . LEU A 1 282 ? -6.130 -14.226 3.617 1.00 97.81 282 LEU A O 1
ATOM 2176 N N . SER A 1 283 ? -7.176 -15.633 2.237 1.00 98.19 283 SER A N 1
ATOM 2177 C CA . SER A 1 283 ? -6.006 -16.034 1.459 1.00 98.19 283 SER A CA 1
ATOM 2178 C C . SER A 1 283 ? -6.264 -15.767 -0.018 1.00 98.19 283 SER A C 1
ATOM 2180 O O . SER A 1 283 ? -7.182 -16.343 -0.600 1.00 98.19 283 SER A O 1
ATOM 2182 N N . LEU A 1 284 ? -5.452 -14.903 -0.625 1.00 98.50 284 LEU A N 1
ATOM 2183 C CA . LEU A 1 284 ? -5.431 -14.669 -2.068 1.00 98.50 284 LEU A CA 1
ATOM 2184 C C . LEU A 1 284 ? -4.394 -15.595 -2.700 1.00 98.50 284 LEU A C 1
ATOM 2186 O O . LEU A 1 284 ? -3.219 -15.543 -2.337 1.00 98.50 284 LEU A O 1
ATOM 2190 N N . ILE A 1 285 ? -4.822 -16.444 -3.626 1.00 97.69 285 ILE A N 1
ATOM 2191 C CA . ILE A 1 285 ? -3.983 -17.451 -4.276 1.00 97.69 285 ILE A CA 1
ATOM 2192 C C . ILE A 1 285 ? -3.873 -17.086 -5.755 1.00 97.69 285 ILE A C 1
ATOM 2194 O O . ILE A 1 285 ? -4.834 -17.254 -6.501 1.00 97.69 285 ILE A O 1
ATOM 2198 N N . ALA A 1 286 ? -2.708 -16.591 -6.173 1.00 95.19 286 ALA A N 1
ATOM 2199 C CA . ALA A 1 286 ? -2.406 -16.230 -7.556 1.00 95.19 286 ALA A CA 1
ATOM 2200 C C . ALA A 1 286 ? -1.191 -17.031 -8.039 1.00 95.19 286 ALA A C 1
ATOM 2202 O O . ALA A 1 286 ? -0.064 -16.820 -7.579 1.00 95.19 286 ALA A O 1
ATOM 2203 N N . GLY A 1 287 ? -1.416 -17.984 -8.948 1.00 91.12 287 GLY A N 1
ATOM 2204 C CA . GLY A 1 287 ? -0.368 -18.887 -9.431 1.00 91.12 287 GLY A CA 1
ATOM 2205 C C . GLY A 1 287 ? 0.406 -19.547 -8.271 1.00 91.12 287 GLY A C 1
ATOM 2206 O O . GLY A 1 287 ? -0.210 -20.194 -7.426 1.00 91.12 287 GLY A O 1
ATOM 2207 N N . PRO A 1 288 ? 1.744 -19.387 -8.180 1.00 91.50 288 PRO A N 1
ATOM 2208 C CA . PRO A 1 288 ? 2.560 -19.990 -7.123 1.00 91.50 288 PRO A CA 1
ATOM 2209 C C . PRO A 1 288 ? 2.615 -19.161 -5.825 1.00 91.50 288 PRO A C 1
ATOM 2211 O O . PRO A 1 288 ? 3.533 -19.352 -5.017 1.00 91.50 288 PRO A O 1
ATOM 2214 N N . ARG A 1 289 ? 1.728 -18.176 -5.636 1.00 94.19 289 ARG A N 1
ATOM 2215 C CA . ARG A 1 289 ? 1.740 -17.287 -4.467 1.00 94.19 289 ARG A CA 1
ATOM 2216 C C . ARG A 1 289 ? 0.441 -17.345 -3.699 1.00 94.19 289 ARG A C 1
ATOM 2218 O O . ARG A 1 289 ? -0.635 -17.230 -4.271 1.00 94.19 289 ARG A O 1
ATOM 2225 N N . THR A 1 290 ? 0.598 -17.412 -2.384 1.00 96.31 290 THR A N 1
ATOM 2226 C CA . THR A 1 290 ? -0.473 -17.205 -1.417 1.00 96.31 290 THR A CA 1
ATOM 2227 C C . THR A 1 290 ? -0.147 -15.959 -0.608 1.00 96.31 290 THR A C 1
ATOM 2229 O O . THR A 1 290 ? 0.928 -15.871 -0.009 1.00 96.31 290 THR A O 1
ATOM 2232 N N . VAL A 1 291 ? -1.072 -15.006 -0.598 1.00 98.31 291 VAL A N 1
ATOM 2233 C CA . VAL A 1 291 ? -1.032 -13.802 0.229 1.00 98.31 291 VAL A CA 1
ATOM 2234 C C . VAL A 1 291 ? -2.117 -13.921 1.285 1.00 98.31 291 VAL A C 1
ATOM 2236 O O . VAL A 1 291 ? -3.298 -14.005 0.958 1.00 98.31 291 VAL A O 1
ATOM 2239 N N . ARG A 1 292 ? -1.720 -13.912 2.553 1.00 98.44 292 ARG A N 1
ATOM 2240 C CA . ARG A 1 292 ? -2.639 -13.833 3.688 1.00 98.44 292 ARG A CA 1
ATOM 2241 C C . ARG A 1 292 ? -3.067 -12.387 3.873 1.00 98.44 292 ARG A C 1
ATOM 2243 O O . ARG A 1 292 ? -2.237 -11.483 3.795 1.00 98.44 292 ARG A O 1
ATOM 2250 N N . VAL A 1 293 ? -4.352 -12.172 4.104 1.00 98.62 293 VAL A N 1
ATOM 2251 C CA . VAL A 1 293 ? -4.986 -10.858 4.163 1.00 98.62 293 VAL A CA 1
ATOM 2252 C C . VAL A 1 293 ? -5.727 -10.724 5.483 1.00 98.62 293 VAL A C 1
ATOM 2254 O O . VAL A 1 293 ? -6.617 -11.516 5.793 1.00 98.62 293 VAL A O 1
ATOM 2257 N N . PHE A 1 294 ? -5.381 -9.688 6.242 1.00 98.44 294 PHE A N 1
ATOM 2258 C CA . PHE A 1 294 ? -5.909 -9.432 7.575 1.00 98.44 294 PHE A CA 1
ATOM 2259 C C . PHE A 1 294 ? -6.645 -8.089 7.585 1.00 98.44 294 PHE A C 1
ATOM 2261 O O . PHE A 1 294 ? -6.011 -7.043 7.406 1.00 98.44 294 PHE A O 1
ATOM 2268 N N . PRO A 1 295 ? -7.973 -8.075 7.784 1.00 97.38 295 PRO A N 1
ATOM 2269 C CA . PRO A 1 295 ? -8.733 -6.840 7.908 1.00 97.38 295 PRO A CA 1
ATOM 2270 C C . PRO A 1 295 ? -8.581 -6.253 9.317 1.00 97.38 295 PRO A C 1
ATOM 2272 O O . PRO A 1 295 ? -9.450 -6.406 10.173 1.00 97.38 295 PRO A O 1
ATOM 2275 N N . VAL A 1 296 ? -7.455 -5.580 9.554 1.00 97.44 296 VAL A N 1
ATOM 2276 C CA . VAL A 1 296 ? -6.961 -5.205 10.890 1.00 97.44 296 VAL A CA 1
ATOM 2277 C C . VAL A 1 296 ? -7.880 -4.218 11.636 1.00 97.44 296 VAL A C 1
ATOM 2279 O O . VAL A 1 296 ? -7.800 -4.107 12.857 1.00 97.44 296 VAL A O 1
ATOM 2282 N N . TRP A 1 297 ? -8.786 -3.516 10.942 1.00 95.56 297 TRP A N 1
ATOM 2283 C CA . TRP A 1 297 ? -9.786 -2.653 11.595 1.00 95.56 297 TRP A CA 1
ATOM 2284 C C . TRP A 1 297 ? -10.928 -3.416 12.271 1.00 95.56 297 TRP A C 1
ATOM 2286 O O . TRP A 1 297 ? -11.666 -2.829 13.065 1.00 95.56 297 TRP A O 1
ATOM 2296 N N . MET A 1 298 ? -11.101 -4.693 11.931 1.00 93.81 298 MET A N 1
ATOM 2297 C CA . MET A 1 298 ? -12.053 -5.597 12.564 1.00 93.81 298 MET A CA 1
ATOM 2298 C C . MET A 1 298 ? -11.318 -6.486 13.557 1.00 93.81 298 MET A C 1
ATOM 2300 O O . MET A 1 298 ? -10.161 -6.819 13.338 1.00 93.81 298 MET A O 1
ATOM 2304 N N . GLU A 1 299 ? -11.999 -6.927 14.608 1.00 90.19 299 GLU A N 1
ATOM 2305 C CA . GLU A 1 299 ? -11.469 -7.978 15.482 1.00 90.19 299 GLU A CA 1
ATOM 2306 C C . GLU A 1 299 ? -11.332 -9.295 14.702 1.00 90.19 299 GLU A C 1
ATOM 2308 O O . GLU A 1 299 ? -12.060 -9.537 13.728 1.00 90.19 299 GLU A O 1
ATOM 2313 N N . ASP A 1 300 ? -10.393 -10.146 15.098 1.00 90.56 300 ASP A N 1
ATOM 2314 C CA . ASP A 1 300 ? -10.115 -11.405 14.407 1.00 90.56 300 ASP A CA 1
ATOM 2315 C C . ASP A 1 300 ? -11.266 -12.420 14.516 1.00 90.56 300 ASP A C 1
ATOM 2317 O O . ASP A 1 300 ? -11.637 -13.046 13.517 1.00 90.56 300 ASP A O 1
ATOM 2321 N N . ASP A 1 301 ? -11.879 -12.519 15.698 1.00 86.38 301 ASP A N 1
ATOM 2322 C CA . ASP A 1 301 ? -12.922 -13.481 16.052 1.00 86.38 301 ASP A CA 1
ATOM 2323 C C . ASP A 1 301 ? -14.286 -13.144 15.433 1.00 86.38 301 ASP A C 1
ATOM 2325 O O . ASP A 1 301 ? -14.933 -12.141 15.767 1.00 86.38 301 ASP A O 1
ATOM 2329 N N . ARG A 1 302 ? -14.774 -14.036 14.564 1.00 84.50 302 ARG A N 1
ATOM 2330 C CA . ARG A 1 302 ? -16.072 -13.930 13.879 1.00 84.50 302 ARG A CA 1
ATOM 2331 C C . ARG A 1 302 ? -17.278 -13.848 14.814 1.00 84.50 302 ARG A C 1
ATOM 2333 O O . ARG A 1 302 ? -18.314 -13.346 14.382 1.00 84.50 302 ARG A O 1
ATOM 2340 N N . VAL A 1 303 ? -17.168 -14.316 16.058 1.00 82.50 303 VAL A N 1
ATOM 2341 C CA . VAL A 1 303 ? -18.256 -14.264 17.050 1.00 82.50 303 VAL A CA 1
ATOM 2342 C C . VAL A 1 303 ? -18.594 -12.821 17.423 1.00 82.50 303 VAL A C 1
ATOM 2344 O O . VAL A 1 303 ? -19.747 -12.506 17.724 1.00 82.50 303 VAL A O 1
ATOM 2347 N N . GLN A 1 304 ? -17.615 -11.919 17.375 1.00 77.56 304 GLN A N 1
ATOM 2348 C CA . GLN A 1 304 ? -17.852 -10.510 17.657 1.00 77.56 304 GLN A CA 1
ATOM 2349 C C . GLN A 1 304 ? -18.526 -9.831 16.467 1.00 77.56 304 GLN A C 1
ATOM 2351 O O . GLN A 1 304 ? -18.085 -9.975 15.330 1.00 77.56 304 GLN A O 1
ATOM 2356 N N . HIS A 1 305 ? -19.576 -9.047 16.707 1.00 78.31 305 HIS A N 1
ATOM 2357 C CA . HIS A 1 305 ? -20.174 -8.232 15.651 1.00 78.31 305 HIS A CA 1
ATOM 2358 C C . HIS A 1 305 ? -19.170 -7.186 15.146 1.00 78.31 305 HIS A C 1
ATOM 2360 O O . HIS A 1 305 ? -18.641 -6.399 15.928 1.00 78.31 305 HIS A O 1
ATOM 2366 N N . SER A 1 306 ? -18.938 -7.148 13.831 1.00 80.44 306 SER A N 1
ATOM 2367 C CA . SER A 1 306 ? -18.085 -6.144 13.188 1.00 80.44 306 SER A CA 1
ATOM 2368 C C . SER A 1 306 ? -18.920 -5.032 12.552 1.00 80.44 306 SER A C 1
ATOM 2370 O O . SER A 1 306 ? -19.924 -5.286 11.890 1.00 80.44 306 SER A O 1
ATOM 2372 N N . LEU A 1 307 ? -18.475 -3.782 12.704 1.00 82.56 307 LEU A N 1
ATOM 2373 C CA . LEU A 1 307 ? -19.030 -2.618 12.001 1.00 82.56 307 LEU A CA 1
ATOM 2374 C C . LEU A 1 307 ? -18.372 -2.462 10.622 1.00 82.56 307 LEU A C 1
ATOM 2376 O O . LEU A 1 307 ? -17.758 -1.438 10.325 1.00 82.56 307 LEU A O 1
ATOM 2380 N N . GLY A 1 308 ? -18.453 -3.512 9.805 1.00 92.81 308 GLY A N 1
ATOM 2381 C CA . GLY A 1 308 ? -17.762 -3.588 8.523 1.00 92.81 308 GLY A CA 1
ATOM 2382 C C . GLY A 1 308 ? -17.653 -5.004 7.964 1.00 92.81 308 GLY A C 1
ATOM 2383 O O . GLY A 1 308 ? -18.085 -5.971 8.600 1.00 92.81 308 GLY A O 1
ATOM 2384 N N . SER A 1 309 ? -17.063 -5.113 6.775 1.00 95.56 309 SER A N 1
ATOM 2385 C CA . SER A 1 309 ? -16.801 -6.384 6.095 1.00 95.56 309 SER A CA 1
ATOM 2386 C C . SER A 1 309 ? -15.527 -6.324 5.255 1.00 95.56 309 SER A C 1
ATOM 2388 O O . SER A 1 309 ? -15.125 -5.253 4.815 1.00 95.56 309 SER A O 1
ATOM 2390 N N . CYS A 1 310 ? -14.906 -7.480 5.034 1.00 97.12 310 CYS A N 1
ATOM 2391 C CA . CYS A 1 310 ? -13.829 -7.682 4.069 1.00 97.12 310 CYS A CA 1
ATOM 2392 C C . CYS A 1 310 ? -14.132 -8.987 3.335 1.00 97.12 310 CYS A C 1
ATOM 2394 O O . CYS A 1 310 ? -14.284 -10.024 3.988 1.00 97.12 310 CYS A O 1
ATOM 2396 N N . ARG A 1 311 ? -14.318 -8.931 2.018 1.00 96.62 311 ARG A N 1
ATOM 2397 C CA . ARG A 1 311 ? -14.741 -10.085 1.217 1.00 96.62 311 ARG A CA 1
ATOM 2398 C C . ARG A 1 311 ? -14.309 -9.936 -0.231 1.00 96.62 311 ARG A C 1
ATOM 2400 O O . ARG A 1 311 ? -14.117 -8.824 -0.708 1.00 96.62 311 ARG A O 1
ATOM 2407 N N . GLU A 1 312 ? -14.217 -11.055 -0.929 1.00 97.44 312 GLU A N 1
ATOM 2408 C CA . GLU A 1 312 ? -14.201 -11.045 -2.387 1.00 97.44 312 GLU A CA 1
ATOM 2409 C C . GLU A 1 312 ? -15.641 -10.923 -2.915 1.00 97.44 312 GLU A C 1
ATOM 2411 O O . GLU A 1 312 ? -16.568 -11.519 -2.356 1.00 97.44 312 GLU A O 1
ATOM 2416 N N . ALA A 1 313 ? -15.830 -10.080 -3.928 1.00 96.56 313 ALA A N 1
ATOM 2417 C CA . ALA A 1 313 ? -17.062 -9.945 -4.690 1.00 96.56 313 ALA A CA 1
ATOM 2418 C C . ALA A 1 313 ? -16.732 -9.498 -6.122 1.00 96.56 313 ALA A C 1
ATOM 2420 O O . ALA A 1 313 ? -16.030 -8.505 -6.317 1.00 96.56 313 ALA A O 1
ATOM 2421 N N . ASP A 1 314 ? -17.257 -10.220 -7.113 1.00 95.19 314 ASP A N 1
ATOM 2422 C CA . ASP A 1 314 ? -17.123 -9.910 -8.542 1.00 95.19 314 ASP A CA 1
ATOM 2423 C C . ASP A 1 314 ? -15.665 -9.690 -8.998 1.00 95.19 314 ASP A C 1
ATOM 2425 O O . ASP A 1 314 ? -15.362 -8.778 -9.771 1.00 95.19 314 ASP A O 1
ATOM 2429 N N . GLY A 1 315 ? -14.735 -10.514 -8.500 1.00 96.94 315 GLY A N 1
ATOM 2430 C CA . GLY A 1 315 ? -13.310 -10.418 -8.821 1.00 96.94 315 GLY A CA 1
ATOM 2431 C C . GLY A 1 315 ? -12.612 -9.245 -8.135 1.00 96.94 315 GLY A C 1
ATOM 2432 O O . GLY A 1 315 ? -11.553 -8.805 -8.581 1.00 96.94 315 GLY A O 1
ATOM 2433 N N . ARG A 1 316 ? -13.193 -8.699 -7.063 1.00 98.25 316 ARG A N 1
ATOM 2434 C CA . ARG A 1 316 ? -12.653 -7.559 -6.316 1.00 98.25 316 ARG A CA 1
ATOM 2435 C C . ARG A 1 316 ? -12.593 -7.875 -4.836 1.00 98.25 316 ARG A C 1
ATOM 2437 O O . ARG A 1 316 ? -13.509 -8.470 -4.282 1.00 98.25 316 ARG A O 1
ATOM 2444 N N . LEU A 1 317 ? -11.542 -7.411 -4.172 1.00 98.44 317 LEU A N 1
ATOM 2445 C CA . LEU A 1 317 ? -11.504 -7.376 -2.718 1.00 98.44 317 LEU A CA 1
ATOM 2446 C C . LEU A 1 317 ? -12.241 -6.118 -2.246 1.00 98.44 317 LEU A C 1
ATOM 2448 O O . LEU A 1 317 ? -11.746 -5.009 -2.435 1.00 98.44 317 LEU A O 1
ATOM 2452 N N . GLU A 1 318 ? -13.426 -6.289 -1.663 1.00 98.38 318 GLU A N 1
ATOM 2453 C CA . GLU A 1 318 ? -14.262 -5.222 -1.112 1.00 98.38 318 GLU A CA 1
ATOM 2454 C C . GLU A 1 318 ? -14.096 -5.114 0.404 1.00 98.38 318 GLU A C 1
ATOM 2456 O O . GLU A 1 318 ? -14.218 -6.096 1.141 1.00 98.38 318 GLU A O 1
ATOM 2461 N N . LEU A 1 319 ? -13.871 -3.891 0.876 1.00 98.00 319 LEU A N 1
ATOM 2462 C CA . LEU A 1 319 ? -13.762 -3.549 2.284 1.00 98.00 319 LEU A CA 1
ATOM 2463 C C . LEU A 1 319 ? -14.818 -2.499 2.620 1.00 98.00 319 LEU A C 1
ATOM 2465 O O . LEU A 1 319 ? -15.009 -1.533 1.878 1.00 98.00 319 LEU A O 1
ATOM 2469 N N . SER A 1 320 ? -15.469 -2.645 3.767 1.00 97.75 320 SER A N 1
ATOM 2470 C CA . SER A 1 320 ? -16.385 -1.640 4.291 1.00 97.75 320 SER A CA 1
ATOM 2471 C C . SER A 1 320 ? -16.230 -1.450 5.792 1.00 97.75 320 SER A C 1
ATOM 2473 O O . SER A 1 320 ? -15.938 -2.393 6.531 1.00 97.75 320 SER A O 1
ATOM 2475 N N . ALA A 1 321 ? -16.455 -0.220 6.246 1.00 96.62 321 ALA A N 1
ATOM 2476 C CA . ALA A 1 321 ? -16.503 0.122 7.657 1.00 96.62 321 ALA A CA 1
ATOM 2477 C C . ALA A 1 321 ? -17.471 1.273 7.926 1.00 96.62 321 ALA A C 1
ATOM 2479 O O . ALA A 1 321 ? -17.711 2.135 7.075 1.00 96.62 321 ALA A O 1
ATOM 2480 N N . VAL A 1 322 ? -17.999 1.288 9.146 1.00 95.62 322 VAL A N 1
ATOM 2481 C CA . VAL A 1 322 ? -18.866 2.349 9.658 1.00 95.62 322 VAL A CA 1
ATOM 2482 C C . VAL A 1 322 ? -18.215 2.987 10.877 1.00 95.62 322 VAL A C 1
ATOM 2484 O O . VAL A 1 322 ? -17.707 2.291 11.755 1.00 95.62 322 VAL A O 1
ATOM 2487 N N . GLY A 1 323 ? -18.263 4.313 10.949 1.00 93.81 323 GLY A N 1
ATOM 2488 C CA . GLY A 1 323 ? -17.777 5.083 12.089 1.00 93.81 323 GLY A CA 1
ATOM 2489 C C . GLY A 1 323 ? -18.613 6.329 12.345 1.00 93.81 323 GLY A C 1
ATOM 2490 O O . GLY A 1 323 ? -19.554 6.641 11.615 1.00 93.81 323 GLY A O 1
ATOM 2491 N N . GLN A 1 324 ? -18.260 7.038 13.408 1.00 93.50 324 GLN A N 1
ATOM 2492 C CA . GLN A 1 324 ? -18.764 8.370 13.735 1.00 93.50 324 GLN A CA 1
ATOM 2493 C C . GLN A 1 324 ? -17.568 9.307 13.694 1.00 93.50 324 GLN A C 1
ATOM 2495 O O . GLN A 1 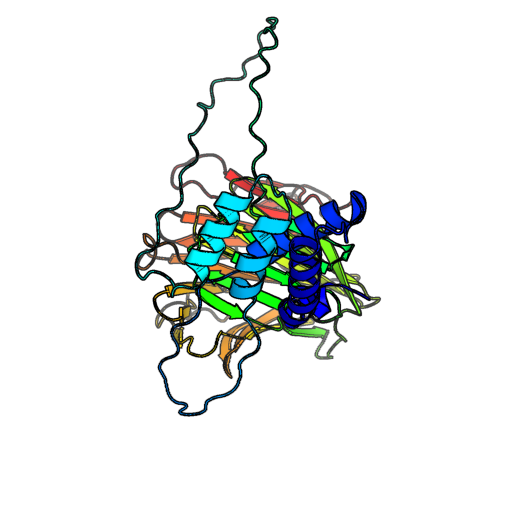324 ? -16.536 8.943 14.243 1.00 93.50 324 GLN A O 1
ATOM 2500 N N . GLY A 1 325 ? -17.650 10.420 12.967 1.00 93.88 325 GLY A N 1
ATOM 2501 C CA . GLY A 1 325 ? -16.586 11.426 12.862 1.00 93.88 325 GLY A CA 1
ATOM 2502 C C . GLY A 1 325 ? -15.335 10.987 12.091 1.00 93.88 325 GLY A C 1
ATOM 2503 O O . GLY A 1 325 ? -14.766 11.790 11.360 1.00 93.88 325 GLY A O 1
ATOM 2504 N N . GLY A 1 326 ? -14.940 9.714 12.164 1.00 94.19 326 GLY A N 1
ATOM 2505 C CA . GLY A 1 326 ? -13.844 9.151 11.390 1.00 94.19 326 GLY A CA 1
ATOM 2506 C C . GLY A 1 326 ? -13.871 7.626 11.267 1.00 94.19 326 GLY A C 1
ATOM 2507 O O . GLY A 1 326 ? -14.491 6.922 12.068 1.00 94.19 326 GLY A O 1
ATOM 2508 N N . VAL A 1 327 ? -13.198 7.122 10.232 1.00 95.50 327 VAL A N 1
ATOM 2509 C CA . VAL A 1 327 ? -13.019 5.700 9.907 1.00 95.50 327 VAL A CA 1
ATOM 2510 C C . VAL A 1 327 ? -11.596 5.485 9.390 1.00 95.50 327 VAL A C 1
ATOM 2512 O O . VAL A 1 327 ? -11.123 6.257 8.561 1.00 95.50 327 VAL A O 1
ATOM 2515 N N . THR A 1 328 ? -10.939 4.411 9.833 1.00 97.25 328 THR A N 1
ATOM 2516 C CA . THR A 1 328 ? -9.626 3.955 9.344 1.00 97.25 328 THR A CA 1
ATOM 2517 C C . THR A 1 328 ? -9.674 2.452 9.108 1.00 97.25 328 THR A C 1
ATOM 2519 O O . THR A 1 328 ? -10.045 1.712 10.019 1.00 97.25 328 THR A O 1
ATOM 2522 N N . MET A 1 329 ? -9.307 2.006 7.903 1.00 97.19 329 MET A N 1
ATOM 2523 C CA . MET A 1 329 ? -9.344 0.598 7.489 1.00 97.19 329 MET A CA 1
ATOM 2524 C C . MET A 1 329 ? -7.970 0.075 7.035 1.00 97.19 329 MET A C 1
ATOM 2526 O O . MET A 1 329 ? -7.726 -0.004 5.832 1.00 97.19 329 MET A O 1
ATOM 2530 N N . PRO A 1 330 ? -7.057 -0.281 7.958 1.00 98.12 330 PRO A N 1
ATOM 2531 C CA . PRO A 1 330 ? -5.818 -0.967 7.610 1.00 98.12 330 PRO A CA 1
ATOM 2532 C C . PRO A 1 330 ? -6.079 -2.413 7.185 1.00 98.12 330 PRO A C 1
ATOM 2534 O O . PRO A 1 330 ? -6.612 -3.220 7.945 1.00 98.12 330 PRO A O 1
ATOM 2537 N N . LEU A 1 331 ? -5.633 -2.756 5.988 1.00 98.56 331 LEU A N 1
ATOM 2538 C CA . LEU A 1 331 ? -5.575 -4.104 5.452 1.00 98.56 331 LEU A CA 1
ATOM 2539 C C . LEU A 1 331 ? -4.111 -4.539 5.411 1.00 98.56 331 LEU A C 1
ATOM 2541 O O . LEU A 1 331 ? -3.324 -3.997 4.634 1.00 98.56 331 LEU A O 1
ATOM 2545 N N . ALA A 1 332 ? -3.740 -5.498 6.253 1.00 98.69 332 ALA A N 1
ATOM 2546 C CA . ALA A 1 332 ? -2.396 -6.062 6.249 1.00 98.69 332 ALA A CA 1
ATOM 2547 C C . ALA A 1 332 ? -2.326 -7.262 5.298 1.00 98.69 332 ALA A C 1
ATOM 2549 O O . ALA A 1 332 ? -3.225 -8.102 5.291 1.00 98.69 332 ALA A O 1
ATOM 2550 N N . LEU A 1 333 ? -1.251 -7.347 4.516 1.00 98.75 333 LEU A N 1
ATOM 2551 C CA . LEU A 1 333 ? -0.999 -8.419 3.557 1.00 98.75 333 LEU A CA 1
ATOM 2552 C C . LEU A 1 333 ? 0.359 -9.063 3.846 1.00 98.75 333 LEU A C 1
ATOM 2554 O O . LEU A 1 333 ? 1.360 -8.359 3.963 1.00 98.75 333 LEU A O 1
ATOM 2558 N N . ASP A 1 334 ? 0.400 -10.391 3.934 1.00 98.44 334 ASP A N 1
ATOM 2559 C CA . ASP A 1 334 ? 1.596 -11.173 4.259 1.00 98.44 334 ASP A CA 1
ATOM 2560 C C . ASP A 1 334 ? 1.807 -12.309 3.259 1.00 98.44 334 ASP A C 1
ATOM 2562 O O . ASP A 1 334 ? 0.915 -13.120 3.023 1.00 98.44 334 ASP A O 1
ATOM 2566 N N . TRP A 1 335 ? 3.004 -12.396 2.686 1.00 97.19 335 TRP A N 1
ATOM 2567 C CA . TRP A 1 335 ? 3.385 -13.498 1.792 1.00 97.19 335 TRP A CA 1
ATOM 2568 C C . TRP A 1 335 ? 4.786 -14.014 2.104 1.00 97.19 335 TRP A C 1
ATOM 2570 O O . TRP A 1 335 ? 5.535 -14.476 1.234 1.00 97.19 335 TRP A O 1
ATOM 2580 N N . HIS A 1 336 ? 5.182 -13.923 3.371 1.00 95.62 336 HIS A N 1
ATOM 2581 C CA . HIS A 1 336 ? 6.487 -14.396 3.780 1.00 95.62 336 HIS A CA 1
ATOM 2582 C C . HIS A 1 336 ? 6.490 -15.932 3.867 1.00 95.62 336 HIS A C 1
ATOM 2584 O O . HIS A 1 336 ? 5.700 -16.506 4.617 1.00 95.62 336 HIS A O 1
ATOM 2590 N N . PRO A 1 337 ? 7.437 -16.641 3.220 1.00 92.06 337 PRO A N 1
ATOM 2591 C CA . PRO A 1 337 ? 7.385 -18.105 3.090 1.00 92.06 337 PRO A CA 1
ATOM 2592 C C . PRO A 1 337 ? 7.494 -18.864 4.422 1.00 92.06 337 PRO A C 1
ATOM 2594 O O . PRO A 1 337 ? 7.101 -20.018 4.520 1.00 92.06 337 PRO A O 1
ATOM 2597 N N . LYS A 1 338 ? 8.038 -18.235 5.473 1.00 92.50 338 LYS A N 1
ATOM 2598 C CA . LYS A 1 338 ? 8.068 -18.826 6.827 1.00 92.50 338 LYS A CA 1
ATOM 2599 C C . LYS A 1 338 ? 6.782 -18.616 7.632 1.00 92.50 338 LYS A C 1
ATOM 2601 O O . LYS A 1 338 ? 6.677 -19.158 8.725 1.00 92.50 338 LYS A O 1
ATOM 2606 N N . ARG A 1 339 ? 5.866 -17.774 7.148 1.00 94.38 339 ARG A N 1
ATOM 2607 C CA . ARG A 1 339 ? 4.657 -17.358 7.870 1.00 94.38 339 ARG A CA 1
ATOM 2608 C C . ARG A 1 339 ? 3.365 -17.868 7.242 1.00 94.38 339 ARG A C 1
ATOM 2610 O O . ARG A 1 339 ? 2.302 -17.614 7.799 1.00 94.38 339 ARG A O 1
ATOM 2617 N N . THR A 1 340 ? 3.461 -18.649 6.167 1.00 92.38 340 THR A N 1
ATOM 2618 C CA . THR A 1 340 ? 2.314 -19.237 5.465 1.00 92.38 340 THR A CA 1
ATOM 2619 C C . THR A 1 340 ? 1.356 -19.959 6.412 1.00 92.38 340 THR A C 1
ATOM 2621 O O . THR A 1 340 ? 0.160 -19.728 6.333 1.00 92.38 340 THR A O 1
ATOM 2624 N N . GLU A 1 341 ? 1.877 -20.736 7.367 1.00 92.81 341 GLU A N 1
ATOM 2625 C CA . GLU A 1 341 ? 1.061 -21.461 8.360 1.00 92.81 341 GLU A CA 1
ATOM 2626 C C . GLU A 1 341 ? 1.235 -20.934 9.793 1.00 92.81 341 GLU A C 1
ATOM 2628 O O . GLU A 1 341 ? 0.829 -21.568 10.764 1.00 92.81 341 GLU A O 1
ATOM 2633 N N . SER A 1 342 ? 1.888 -19.781 9.966 1.00 96.69 342 SER A N 1
ATOM 2634 C CA . SER A 1 342 ? 2.073 -19.224 11.309 1.00 96.69 342 SER A CA 1
ATOM 2635 C C . SER A 1 342 ? 0.733 -18.764 11.890 1.00 96.69 342 SER A C 1
ATOM 2637 O O . SER A 1 342 ? -0.041 -18.126 11.173 1.00 96.69 342 SER A O 1
ATOM 2639 N N . PRO A 1 343 ? 0.465 -18.995 13.187 1.00 96.06 343 PRO A N 1
ATOM 2640 C CA . PRO A 1 343 ? -0.750 -18.492 13.815 1.00 96.06 343 PRO A CA 1
ATOM 2641 C C . PRO A 1 343 ? -0.773 -16.967 13.735 1.00 96.06 343 PRO A C 1
ATOM 2643 O O . PRO A 1 343 ? 0.262 -16.320 13.930 1.00 96.06 343 PRO A O 1
ATOM 2646 N N . ALA A 1 344 ? -1.945 -16.407 13.460 1.00 97.00 344 ALA A N 1
ATOM 2647 C CA . ALA A 1 344 ? -2.143 -14.972 13.419 1.00 97.00 344 ALA A CA 1
ATOM 2648 C C . ALA A 1 344 ? -3.259 -14.544 14.369 1.00 97.00 344 ALA A C 1
ATOM 2650 O O . ALA A 1 344 ? -4.199 -15.296 14.604 1.00 97.00 344 ALA A O 1
ATOM 2651 N N . ASP A 1 345 ? -3.117 -13.342 14.909 1.00 96.50 345 ASP A N 1
ATOM 2652 C CA . ASP A 1 345 ? -4.183 -12.619 15.593 1.00 96.50 345 ASP A CA 1
ATOM 2653 C C . ASP A 1 345 ? -4.009 -11.126 15.328 1.00 96.50 345 ASP A C 1
ATOM 2655 O O . ASP A 1 345 ? -2.906 -10.645 15.027 1.00 96.50 345 ASP A O 1
ATOM 2659 N N . TRP A 1 346 ? -5.094 -10.382 15.445 1.00 96.88 346 TRP A N 1
ATOM 2660 C CA . TRP A 1 346 ? -5.053 -8.934 15.402 1.00 96.88 346 TRP A CA 1
ATOM 2661 C C . TRP A 1 346 ? -6.163 -8.364 16.264 1.00 96.88 346 TRP A C 1
ATOM 2663 O O . TRP A 1 346 ? -7.189 -8.997 16.488 1.00 96.88 346 TRP A O 1
ATOM 2673 N N . ALA A 1 347 ? -5.926 -7.162 16.770 1.00 94.38 347 ALA A N 1
ATOM 2674 C CA . ALA A 1 347 ? -6.858 -6.507 17.667 1.00 94.38 347 ALA A CA 1
ATOM 2675 C C . ALA A 1 347 ? -6.763 -4.996 17.533 1.00 94.38 347 ALA A C 1
ATOM 2677 O O . ALA A 1 347 ? -5.689 -4.430 17.258 1.00 94.38 347 ALA A O 1
ATOM 2678 N N . ARG A 1 348 ? -7.881 -4.333 17.818 1.00 94.69 348 ARG A N 1
ATOM 2679 C CA . ARG A 1 348 ? -7.886 -2.901 18.067 1.00 94.69 348 ARG A CA 1
ATOM 2680 C C . ARG A 1 348 ? -7.284 -2.611 19.439 1.00 94.69 348 ARG A C 1
ATOM 2682 O O . ARG A 1 348 ? -7.539 -3.289 20.429 1.00 94.69 348 ARG A O 1
ATOM 2689 N N . LEU A 1 349 ? -6.483 -1.557 19.505 1.00 96.12 349 LEU A N 1
ATOM 2690 C CA . LEU A 1 349 ? -5.811 -1.121 20.719 1.00 96.12 349 LEU A CA 1
ATOM 2691 C C . LEU A 1 349 ? -6.474 0.125 21.299 1.00 96.12 349 LEU A C 1
ATOM 2693 O O . LEU A 1 349 ? -6.946 1.008 20.578 1.00 96.12 349 LEU A O 1
ATOM 2697 N N . THR A 1 350 ? -6.428 0.229 22.624 1.00 97.25 350 THR A N 1
ATOM 2698 C CA . THR A 1 350 ? -6.800 1.451 23.334 1.00 97.25 350 THR A CA 1
ATOM 2699 C C . THR A 1 350 ? -5.746 2.524 23.094 1.00 97.25 350 THR A C 1
ATOM 2701 O O . THR A 1 350 ? -4.577 2.351 23.446 1.00 97.25 350 THR A O 1
ATOM 2704 N N . VAL A 1 351 ? -6.177 3.655 22.541 1.00 97.94 351 VAL A N 1
ATOM 2705 C CA . VAL A 1 351 ? -5.375 4.878 22.462 1.00 97.94 351 VAL A CA 1
ATOM 2706 C C . VAL A 1 351 ? -5.756 5.775 23.631 1.00 97.94 351 VAL A C 1
ATOM 2708 O O . VAL A 1 351 ? -6.933 5.900 23.970 1.00 97.94 351 VAL A O 1
ATOM 2711 N N . THR A 1 352 ? -4.772 6.407 24.263 1.00 97.44 352 THR A N 1
ATOM 2712 C CA . THR A 1 352 ? -5.007 7.331 25.377 1.00 97.44 352 THR A CA 1
ATOM 2713 C C . THR A 1 352 ? -4.333 8.677 25.158 1.00 97.44 352 THR A C 1
ATOM 2715 O O . THR A 1 352 ? -3.328 8.776 24.461 1.00 97.44 352 THR A O 1
ATOM 2718 N N . GLN A 1 353 ? -4.898 9.721 25.755 1.00 95.88 353 GLN A N 1
ATOM 2719 C CA . GLN A 1 353 ? -4.379 11.085 25.748 1.00 95.88 353 GLN A CA 1
ATOM 2720 C C . GLN A 1 353 ? -4.728 11.720 27.088 1.00 95.88 353 GLN A C 1
ATOM 2722 O O . GLN A 1 353 ? -5.892 11.699 27.481 1.00 95.88 353 GLN A O 1
ATOM 2727 N N . VAL A 1 354 ? -3.739 12.244 27.818 1.00 93.44 354 VAL A N 1
ATOM 2728 C CA . VAL A 1 354 ? -3.956 12.917 29.118 1.00 93.44 354 VAL A CA 1
ATOM 2729 C C . VAL A 1 354 ? -4.845 12.077 30.061 1.00 93.44 354 VAL A C 1
ATOM 2731 O O . VAL A 1 354 ? -5.833 12.542 30.621 1.00 93.44 354 VAL A O 1
ATOM 2734 N N . ARG A 1 355 ? -4.518 10.782 30.210 1.00 91.69 355 ARG A N 1
ATOM 2735 C CA . ARG A 1 355 ? -5.262 9.800 31.037 1.00 91.69 355 ARG A CA 1
ATOM 2736 C C . ARG A 1 355 ? -6.726 9.554 30.623 1.00 91.69 355 ARG A C 1
ATOM 2738 O O . ARG A 1 355 ? -7.459 8.908 31.367 1.00 91.69 355 ARG A O 1
ATOM 2745 N N . ARG A 1 356 ? -7.149 10.009 29.440 1.00 95.31 356 ARG A N 1
ATOM 2746 C CA . ARG A 1 356 ? -8.453 9.709 28.831 1.00 95.31 356 ARG A CA 1
ATOM 2747 C C . ARG A 1 356 ? -8.282 8.689 27.712 1.00 95.31 356 ARG A C 1
ATOM 2749 O O . ARG A 1 356 ? -7.321 8.770 26.951 1.00 95.31 356 ARG A O 1
ATOM 2756 N N . VAL A 1 357 ? -9.230 7.764 27.579 1.00 96.62 357 VAL A N 1
ATOM 2757 C CA . VAL A 1 357 ? -9.349 6.937 26.371 1.00 96.62 357 VAL A CA 1
ATOM 2758 C C . VAL A 1 357 ? -9.806 7.819 25.210 1.00 96.62 357 VAL A C 1
ATOM 2760 O O . VAL A 1 357 ? -10.824 8.505 25.298 1.00 96.62 357 VAL A O 1
ATOM 2763 N N . VAL A 1 358 ? -9.029 7.810 24.134 1.00 94.62 358 VAL A N 1
ATOM 2764 C CA . VAL A 1 358 ? -9.330 8.526 22.897 1.00 94.62 358 VAL A CA 1
ATOM 2765 C C . VAL A 1 358 ? -10.340 7.709 22.102 1.00 94.62 358 VAL A C 1
ATOM 2767 O O . VAL A 1 358 ? -10.232 6.486 22.007 1.00 94.62 358 VAL A O 1
ATOM 2770 N N . SER A 1 359 ? -11.347 8.385 21.559 1.00 92.06 359 SER A N 1
ATOM 2771 C CA . SER A 1 359 ? -12.384 7.728 20.767 1.00 92.06 359 SER A CA 1
ATOM 2772 C C . SER A 1 359 ? -11.889 7.397 19.355 1.00 92.06 359 SER A C 1
ATOM 2774 O O . SER A 1 359 ? -10.943 7.998 18.846 1.00 92.06 359 SER A O 1
ATOM 2776 N N . SER A 1 360 ? -12.557 6.450 18.692 1.00 89.31 360 SER A N 1
ATOM 2777 C CA . SER A 1 360 ? -12.198 5.976 17.347 1.00 89.31 360 SER A CA 1
ATOM 2778 C C . SER A 1 360 ? -12.165 7.062 16.276 1.00 89.31 360 SER A C 1
ATOM 2780 O O . SER A 1 360 ? -11.488 6.904 15.267 1.00 89.31 360 SER A O 1
ATOM 2782 N N . GLN A 1 361 ? -12.910 8.142 16.494 1.00 90.06 361 GLN A N 1
ATOM 2783 C CA . GLN A 1 361 ? -13.009 9.287 15.593 1.00 90.06 361 GLN A CA 1
ATOM 2784 C C . GLN A 1 361 ? -11.821 10.245 15.713 1.00 90.06 361 GLN A C 1
ATOM 2786 O O . GLN A 1 361 ? -11.581 11.053 14.825 1.00 90.06 361 GLN A O 1
ATOM 2791 N N . GLU A 1 362 ? -11.080 10.163 16.818 1.00 93.00 362 GLU A N 1
ATOM 2792 C CA . GLU A 1 362 ? -9.939 11.025 17.111 1.00 93.00 362 GLU A CA 1
ATOM 2793 C C . GLU A 1 362 ? -8.620 10.322 16.776 1.00 93.00 362 GLU A C 1
ATOM 2795 O O . GLU A 1 362 ? -7.717 10.939 16.208 1.00 93.00 362 GLU A O 1
ATOM 2800 N N . ALA A 1 363 ? -8.509 9.034 17.122 1.00 95.75 363 ALA A N 1
ATOM 2801 C CA . ALA A 1 363 ? -7.370 8.185 16.799 1.00 95.75 363 ALA A CA 1
ATOM 2802 C C . ALA A 1 363 ? -7.728 6.698 16.845 1.00 95.75 363 ALA A C 1
ATOM 2804 O O . ALA A 1 363 ? -8.617 6.260 17.579 1.00 95.75 363 ALA A O 1
ATOM 2805 N N . CYS A 1 364 ? -6.955 5.901 16.118 1.00 96.44 364 CYS A N 1
ATOM 2806 C CA . CYS A 1 364 ? -7.024 4.453 16.138 1.00 96.44 364 CYS A CA 1
ATOM 2807 C C . CYS A 1 364 ? -5.631 3.853 16.335 1.00 96.44 364 CYS A C 1
ATOM 2809 O O . CYS A 1 364 ? -4.640 4.352 15.806 1.00 96.44 364 CYS A O 1
ATOM 2811 N N . GLY A 1 365 ? -5.571 2.759 17.087 1.00 97.56 365 GLY A N 1
ATOM 2812 C CA . GLY A 1 365 ? -4.395 1.915 17.215 1.00 97.56 365 GLY A CA 1
ATOM 2813 C C . GLY A 1 365 ? -4.783 0.478 16.918 1.00 97.56 365 GLY A C 1
ATOM 2814 O O . GLY A 1 365 ? -5.868 0.044 17.306 1.00 97.56 365 GLY A O 1
ATOM 2815 N N . PHE A 1 366 ? -3.909 -0.254 16.248 1.00 97.88 366 PHE A N 1
ATOM 2816 C CA . PHE A 1 366 ? -4.126 -1.643 15.887 1.00 97.88 366 PHE A CA 1
ATOM 2817 C C . PHE A 1 366 ? -2.840 -2.442 15.992 1.00 97.88 366 PHE A C 1
ATOM 2819 O O . PHE A 1 366 ? -1.737 -1.908 15.879 1.00 97.88 366 PHE A O 1
ATOM 2826 N N . ARG A 1 367 ? -2.991 -3.747 16.165 1.00 97.38 367 ARG A N 1
ATOM 2827 C CA . ARG A 1 367 ? -1.886 -4.693 16.207 1.00 97.38 367 ARG A CA 1
ATOM 2828 C C . ARG A 1 367 ? -2.216 -5.864 15.314 1.00 97.38 367 ARG A C 1
ATOM 2830 O O . ARG A 1 367 ? -3.283 -6.437 15.477 1.00 97.38 367 ARG A O 1
ATOM 2837 N N . VAL A 1 368 ? -1.280 -6.260 14.465 1.00 97.94 368 VAL A N 1
ATOM 2838 C CA . VAL A 1 368 ? -1.323 -7.545 13.761 1.00 97.94 368 VAL A CA 1
ATOM 2839 C C . VAL A 1 368 ? -0.104 -8.363 14.156 1.00 97.94 368 VAL A C 1
ATOM 2841 O O . VAL A 1 368 ? 1.014 -7.844 14.187 1.00 97.94 368 VAL A O 1
ATOM 2844 N N . ARG A 1 369 ? -0.321 -9.629 14.507 1.00 97.50 369 ARG A N 1
ATOM 2845 C CA . ARG A 1 369 ? 0.719 -10.592 14.862 1.00 97.50 369 ARG A CA 1
ATOM 2846 C C . ARG A 1 369 ? 0.578 -11.825 13.983 1.00 97.50 369 ARG A C 1
ATOM 2848 O O . ARG A 1 369 ? -0.508 -12.370 13.869 1.00 97.50 369 ARG A O 1
ATOM 2855 N N . ILE A 1 370 ? 1.685 -12.270 13.400 1.00 97.56 370 ILE A N 1
ATOM 2856 C CA . ILE A 1 370 ? 1.788 -13.437 12.522 1.00 97.56 370 ILE A CA 1
ATOM 2857 C C . ILE A 1 370 ? 3.037 -14.216 12.947 1.00 97.56 370 ILE A C 1
ATOM 2859 O O . ILE A 1 370 ? 4.167 -13.887 12.571 1.00 97.56 370 ILE A O 1
ATOM 2863 N N . GLY A 1 371 ? 2.855 -15.229 13.792 1.00 95.25 371 GLY A N 1
ATOM 2864 C CA . GLY A 1 371 ? 3.958 -15.892 14.489 1.00 95.25 371 GLY A CA 1
ATOM 2865 C C . GLY A 1 371 ? 4.765 -14.890 15.325 1.00 95.25 371 GLY A C 1
ATOM 2866 O O . GLY A 1 371 ? 4.218 -14.252 16.227 1.00 95.25 371 GLY A O 1
ATOM 2867 N N . ASP A 1 372 ? 6.050 -14.743 14.992 1.00 93.50 372 ASP A N 1
ATOM 2868 C CA . ASP A 1 372 ? 6.985 -13.805 15.637 1.00 93.50 372 ASP A CA 1
ATOM 2869 C C . ASP A 1 372 ? 7.028 -12.418 14.977 1.00 93.50 372 ASP A C 1
ATOM 2871 O O . ASP A 1 372 ? 7.702 -11.516 15.475 1.00 93.50 372 ASP A O 1
ATOM 2875 N N . HIS A 1 373 ? 6.353 -12.239 13.839 1.00 95.75 373 HIS A N 1
ATOM 2876 C CA . HIS A 1 373 ? 6.252 -10.943 13.181 1.00 95.75 373 HIS A CA 1
ATOM 2877 C C . HIS A 1 373 ? 5.058 -10.185 13.749 1.00 95.75 373 HIS A C 1
ATOM 2879 O O . HIS A 1 373 ? 3.945 -10.704 13.763 1.00 95.75 373 HIS A O 1
ATOM 2885 N N . GLN A 1 374 ? 5.277 -8.963 14.221 1.00 96.38 374 GLN A N 1
ATOM 2886 C CA . GLN A 1 374 ? 4.212 -8.158 14.794 1.00 96.38 374 GLN A CA 1
ATOM 2887 C C . GLN A 1 374 ? 4.394 -6.691 14.429 1.00 96.38 374 GLN A C 1
ATOM 2889 O O . GLN A 1 374 ? 5.495 -6.150 14.542 1.00 96.38 374 GLN A O 1
ATOM 2894 N N . VAL A 1 375 ? 3.300 -6.050 14.029 1.00 97.81 375 VAL A N 1
ATOM 2895 C CA . VAL A 1 375 ? 3.272 -4.645 13.624 1.00 97.81 375 VAL A CA 1
ATOM 2896 C C . VAL A 1 375 ? 2.197 -3.910 14.418 1.00 97.81 375 VAL A C 1
ATOM 2898 O O . VAL A 1 375 ? 1.053 -4.357 14.509 1.00 97.81 375 VAL A O 1
ATOM 2901 N N . LEU A 1 376 ? 2.596 -2.790 15.016 1.00 98.25 376 LEU A N 1
ATOM 2902 C CA . LEU A 1 376 ? 1.725 -1.752 15.550 1.00 98.25 376 LEU A CA 1
ATOM 2903 C C . LEU A 1 376 ? 1.409 -0.777 14.416 1.00 98.25 376 LEU A C 1
ATOM 2905 O O . LEU A 1 376 ? 2.324 -0.294 13.752 1.00 98.25 376 LEU A O 1
ATOM 2909 N N . ILE A 1 377 ? 0.127 -0.481 14.233 1.00 98.50 377 ILE A N 1
ATOM 2910 C CA . ILE A 1 377 ? -0.375 0.532 13.306 1.00 98.50 377 ILE A CA 1
ATOM 2911 C C . ILE A 1 377 ? -1.104 1.572 14.144 1.00 98.50 377 ILE A C 1
ATOM 2913 O O . ILE A 1 377 ? -2.031 1.238 14.880 1.00 98.50 377 ILE A O 1
ATOM 2917 N N . TYR A 1 378 ? -0.707 2.829 14.042 1.00 98.31 378 TYR A N 1
ATOM 2918 C CA . TYR A 1 378 ? -1.367 3.936 14.713 1.00 98.31 378 TYR A CA 1
ATOM 2919 C C . TYR A 1 378 ? -1.695 5.035 13.710 1.00 98.31 378 TYR A C 1
ATOM 2921 O O . TYR A 1 378 ? -0.889 5.375 12.844 1.00 98.31 378 TYR A O 1
ATOM 2929 N N . ARG A 1 379 ? -2.902 5.583 13.850 1.00 97.25 379 ARG A N 1
ATOM 2930 C CA . ARG A 1 379 ? -3.414 6.666 13.024 1.00 97.25 379 ARG A CA 1
ATOM 2931 C C . ARG A 1 379 ? -4.151 7.678 13.888 1.00 97.25 379 ARG A C 1
ATOM 2933 O O . ARG A 1 379 ? -5.168 7.365 14.507 1.00 97.25 379 ARG A O 1
ATOM 2940 N N . SER A 1 380 ? -3.660 8.903 13.889 1.00 96.25 380 SER A N 1
ATOM 2941 C CA . SER A 1 380 ? -4.371 10.084 14.349 1.00 96.25 380 SER A CA 1
ATOM 2942 C C . SER A 1 380 ? -5.325 10.560 13.254 1.00 96.25 380 SER A C 1
ATOM 2944 O O . SER A 1 380 ? -4.927 10.717 12.103 1.00 96.25 380 SER A O 1
ATOM 2946 N N . LEU A 1 381 ? -6.589 10.794 13.599 1.00 94.06 381 LEU A N 1
ATOM 2947 C CA . LEU A 1 381 ? -7.588 11.359 12.685 1.00 94.06 381 LEU A CA 1
ATOM 2948 C C . LEU A 1 381 ? -7.840 12.840 12.954 1.00 94.06 381 LEU A C 1
ATOM 2950 O O . LEU A 1 381 ? -8.176 13.583 12.037 1.00 94.06 381 LEU A O 1
ATOM 2954 N N . VAL A 1 382 ? -7.632 13.260 14.201 1.00 90.62 382 VAL A N 1
ATOM 2955 C CA . VAL A 1 382 ? -7.706 14.651 14.644 1.00 90.62 382 VAL A CA 1
ATOM 2956 C C . VAL A 1 382 ? -6.370 15.030 15.258 1.00 90.62 382 VAL A C 1
ATOM 2958 O O . VAL A 1 382 ? -5.895 14.320 16.155 1.00 90.62 382 VAL A O 1
ATOM 2961 N N . LYS A 1 383 ? -5.804 16.159 14.807 1.00 89.38 383 LYS A N 1
ATOM 2962 C CA . LYS A 1 383 ? -4.538 16.706 15.308 1.00 89.38 383 LYS A CA 1
ATOM 2963 C C . LYS A 1 383 ? -4.552 16.745 16.843 1.00 89.38 383 LYS A C 1
ATOM 2965 O O . LYS A 1 383 ? -5.452 17.354 17.428 1.00 89.38 383 LYS A O 1
ATOM 2970 N N . PRO A 1 384 ? -3.612 16.059 17.512 1.00 88.06 384 PRO A N 1
ATOM 2971 C CA . PRO A 1 384 ? -3.587 16.029 18.962 1.00 88.06 384 PRO A CA 1
ATOM 2972 C C . PRO A 1 384 ? -3.094 17.367 19.531 1.00 88.06 384 PRO A C 1
ATOM 2974 O O . PRO A 1 384 ? -2.160 17.962 19.006 1.00 88.06 384 PRO A O 1
ATOM 2977 N N . VAL A 1 385 ? -3.690 17.814 20.641 1.00 86.81 385 VAL A N 1
ATOM 2978 C CA . VAL A 1 385 ? -3.155 18.931 21.453 1.00 86.81 385 VAL A CA 1
ATOM 2979 C C . VAL A 1 385 ? -1.986 18.471 22.335 1.00 86.81 385 VAL A C 1
ATOM 2981 O O . VAL A 1 385 ? -1.114 19.256 22.676 1.00 86.81 385 VAL A O 1
ATOM 2984 N N . GLU A 1 386 ? -1.975 17.185 22.690 1.00 92.50 386 GLU A N 1
ATOM 2985 C CA . GLU A 1 386 ? -0.996 16.529 23.566 1.00 92.50 386 GLU A CA 1
ATOM 2986 C C . GLU A 1 386 ? -0.629 15.157 23.006 1.00 92.50 386 GLU A C 1
ATOM 2988 O O . GLU A 1 386 ? -1.493 14.509 22.408 1.00 92.50 386 GLU A O 1
ATOM 2993 N N . SER A 1 387 ? 0.584 14.664 23.276 1.00 94.06 387 SER A N 1
ATOM 2994 C CA . SER A 1 387 ? 1.000 13.322 22.836 1.00 94.06 387 SER A CA 1
ATOM 2995 C C . SER A 1 387 ? -0.028 12.236 23.182 1.00 94.06 387 SER A C 1
ATOM 2997 O O . SER A 1 387 ? -0.645 12.235 24.258 1.00 94.06 387 SER A O 1
ATOM 2999 N N . ARG A 1 388 ? -0.208 11.288 22.262 1.00 96.62 388 ARG A N 1
ATOM 3000 C CA . ARG A 1 388 ? -1.060 10.113 22.465 1.00 96.62 388 ARG A CA 1
ATOM 3001 C C . ARG A 1 388 ? -0.208 8.893 22.774 1.00 96.62 388 ARG A C 1
ATOM 3003 O O . ARG A 1 388 ? 0.942 8.802 22.350 1.00 96.62 388 ARG A O 1
ATOM 3010 N N . ALA A 1 389 ? -0.790 7.956 23.516 1.00 97.00 389 ALA A N 1
ATOM 3011 C CA . ALA A 1 389 ? -0.140 6.710 23.883 1.00 97.00 389 ALA A CA 1
ATOM 3012 C C . ALA A 1 389 ? -0.936 5.483 23.434 1.00 97.00 389 ALA A C 1
ATOM 3014 O O . ALA A 1 389 ? -2.157 5.429 23.608 1.00 97.00 389 ALA A O 1
ATOM 3015 N N . VAL A 1 390 ? -0.232 4.488 22.896 1.00 97.19 390 VAL A N 1
ATOM 3016 C CA . VAL A 1 390 ? -0.788 3.208 22.436 1.00 97.19 390 VAL A CA 1
ATOM 3017 C C . VAL A 1 390 ? 0.277 2.122 22.549 1.00 97.19 390 VAL A C 1
ATOM 3019 O O . VAL A 1 390 ? 1.373 2.270 22.031 1.00 97.19 390 VAL A O 1
ATOM 3022 N N . MET A 1 391 ? -0.014 1.021 23.248 1.00 94.19 391 MET A N 1
ATOM 3023 C CA . MET A 1 391 ? 0.923 -0.109 23.394 1.00 94.19 391 MET A CA 1
ATOM 3024 C C . MET A 1 391 ? 2.364 0.311 23.783 1.00 94.19 391 MET A C 1
ATOM 3026 O O . MET A 1 391 ? 3.345 -0.159 23.218 1.00 94.19 391 MET A O 1
ATOM 3030 N N . GLY A 1 392 ? 2.497 1.238 24.738 1.00 90.00 392 GLY A N 1
ATOM 3031 C CA . GLY A 1 392 ? 3.798 1.744 25.202 1.00 90.00 392 GLY A CA 1
ATOM 3032 C C . GLY A 1 392 ? 4.492 2.749 24.270 1.00 90.00 392 GLY A C 1
ATOM 3033 O O . GLY A 1 392 ? 5.486 3.341 24.681 1.00 90.00 392 GLY A O 1
ATOM 3034 N N . LEU A 1 393 ? 3.973 2.987 23.060 1.00 94.75 393 LEU A N 1
ATOM 3035 C CA . LEU A 1 393 ? 4.359 4.122 22.219 1.00 94.75 393 LEU A CA 1
ATOM 3036 C C . LEU A 1 393 ? 3.797 5.414 22.816 1.00 94.75 393 LEU A C 1
ATOM 3038 O O . LEU A 1 393 ? 2.636 5.431 23.224 1.00 94.75 393 LEU A O 1
ATOM 3042 N N . HIS A 1 394 ? 4.589 6.485 22.798 1.00 94.88 394 HIS A N 1
ATOM 3043 C CA . HIS A 1 394 ? 4.162 7.863 23.042 1.00 94.88 394 HIS A CA 1
ATOM 3044 C C . HIS A 1 394 ? 4.549 8.697 21.820 1.00 94.88 394 HIS A C 1
ATOM 3046 O O . HIS A 1 394 ? 5.728 8.742 21.485 1.00 94.88 394 HIS A O 1
ATOM 3052 N N . THR A 1 395 ? 3.585 9.319 21.142 1.00 94.81 395 THR A N 1
ATOM 3053 C CA . THR A 1 395 ? 3.828 9.971 19.843 1.00 94.81 395 THR A CA 1
ATOM 3054 C C . THR A 1 395 ? 2.968 11.227 19.646 1.00 94.81 395 THR A C 1
ATOM 3056 O O . THR A 1 395 ? 1.862 11.337 20.192 1.00 94.81 395 THR A O 1
ATOM 3059 N N . TRP A 1 396 ? 3.503 12.175 18.874 1.00 94.94 396 TRP A N 1
ATOM 3060 C CA . TRP A 1 396 ? 2.811 13.353 18.330 1.00 94.94 396 TRP A CA 1
ATOM 3061 C C . TRP A 1 396 ? 2.434 13.184 16.849 1.00 94.94 396 TRP A C 1
ATOM 3063 O O . TRP A 1 396 ? 1.769 14.042 16.266 1.00 94.94 396 TRP A O 1
ATOM 3073 N N . ASP A 1 397 ? 2.845 12.070 16.255 1.00 95.75 397 ASP A N 1
ATOM 3074 C CA . ASP A 1 397 ? 2.749 11.812 14.828 1.00 95.75 397 ASP A CA 1
ATOM 3075 C C . ASP A 1 397 ? 1.298 11.583 14.406 1.00 95.75 397 ASP A C 1
ATOM 3077 O O . ASP A 1 397 ? 0.434 11.157 15.185 1.00 95.75 397 ASP A O 1
ATOM 3081 N N . GLU A 1 398 ? 1.016 11.872 13.140 1.00 95.56 398 GLU A N 1
ATOM 3082 C CA . GLU A 1 398 ? -0.268 11.571 12.524 1.00 95.56 398 GLU A CA 1
ATOM 3083 C C . GLU A 1 398 ? -0.378 10.075 12.200 1.00 95.56 398 GLU A C 1
ATOM 3085 O O . GLU A 1 398 ? -1.448 9.480 12.335 1.00 95.56 398 GLU A O 1
ATOM 3090 N N . THR A 1 399 ? 0.731 9.446 11.806 1.00 97.44 399 THR A N 1
ATOM 3091 C CA . THR A 1 399 ? 0.782 8.036 11.404 1.00 97.44 399 THR A CA 1
ATOM 3092 C C . THR A 1 399 ? 2.044 7.382 11.939 1.00 97.44 399 THR A C 1
ATOM 3094 O O . THR A 1 399 ? 3.133 7.918 11.763 1.00 97.44 399 THR A O 1
ATOM 3097 N N . VAL A 1 400 ? 1.909 6.191 12.528 1.00 97.88 400 VAL A N 1
ATOM 3098 C CA . VAL A 1 400 ? 3.055 5.369 12.935 1.00 97.88 400 VAL A CA 1
ATOM 3099 C C . VAL A 1 400 ? 2.827 3.920 12.531 1.00 97.88 400 VAL A C 1
ATOM 3101 O O . VAL A 1 400 ? 1.800 3.327 12.863 1.00 97.88 400 VAL A O 1
ATOM 3104 N N . TYR A 1 401 ? 3.817 3.330 11.868 1.00 98.12 401 TYR A N 1
ATOM 3105 C CA . TYR A 1 401 ? 3.936 1.882 11.737 1.00 98.12 401 TYR A CA 1
ATOM 3106 C C . TYR A 1 401 ? 5.226 1.453 12.423 1.00 98.12 401 TYR A C 1
ATOM 3108 O O . TYR A 1 401 ? 6.292 1.984 12.120 1.00 98.12 401 TYR A O 1
ATOM 3116 N N . SER A 1 402 ? 5.146 0.470 13.317 1.00 97.19 402 SER A N 1
ATOM 3117 C CA . SER A 1 402 ? 6.308 0.014 14.087 1.00 97.19 402 SER A CA 1
ATOM 3118 C C . SER A 1 402 ? 6.300 -1.493 14.265 1.00 97.19 402 SER A C 1
ATOM 3120 O O . SER A 1 402 ? 5.269 -2.085 14.582 1.00 97.19 402 SER A O 1
ATOM 3122 N N . ARG A 1 403 ? 7.464 -2.134 14.131 1.00 96.31 403 ARG A N 1
ATOM 3123 C CA . ARG A 1 403 ? 7.622 -3.535 14.532 1.00 96.31 403 ARG A CA 1
ATOM 3124 C C . ARG A 1 403 ? 7.588 -3.627 16.050 1.00 96.31 403 ARG A C 1
ATOM 3126 O O . ARG A 1 403 ? 8.301 -2.900 16.747 1.00 96.31 403 ARG A O 1
ATOM 3133 N N . VAL A 1 404 ? 6.797 -4.566 16.552 1.00 95.31 404 VAL A N 1
ATOM 3134 C CA . VAL A 1 404 ? 6.777 -4.915 17.970 1.00 95.31 404 VAL A CA 1
ATOM 3135 C C . VAL A 1 404 ? 7.759 -6.066 18.195 1.00 95.31 404 VAL A C 1
ATOM 3137 O O . VAL A 1 404 ? 7.670 -7.082 17.500 1.00 95.31 404 VAL A O 1
ATOM 3140 N N . PRO A 1 405 ? 8.715 -5.940 19.129 1.00 91.38 405 PRO A N 1
ATOM 3141 C CA . PRO A 1 405 ? 9.669 -7.006 19.384 1.00 91.38 405 PRO A CA 1
ATOM 3142 C C . PRO A 1 405 ? 8.985 -8.204 20.058 1.00 91.38 405 PRO A C 1
ATOM 3144 O O . PRO A 1 405 ? 8.140 -8.047 20.935 1.00 91.38 405 PRO A O 1
ATOM 3147 N N . HIS A 1 406 ? 9.402 -9.419 19.690 1.00 84.25 406 HIS A N 1
ATOM 3148 C CA . HIS A 1 406 ? 8.922 -10.652 20.331 1.00 84.25 406 HIS A CA 1
ATOM 3149 C C . HIS A 1 406 ? 9.356 -10.760 21.806 1.00 84.25 406 HIS A C 1
ATOM 3151 O O . HIS A 1 406 ? 8.688 -11.384 22.626 1.00 84.25 406 HIS A O 1
ATOM 3157 N N . LYS A 1 407 ? 10.497 -10.155 22.155 1.00 86.50 407 LYS A N 1
ATOM 3158 C CA . LYS A 1 407 ? 10.991 -10.050 23.535 1.00 86.50 407 LYS A CA 1
ATOM 3159 C C . LYS A 1 407 ? 10.749 -8.636 24.064 1.00 86.50 407 LYS A C 1
ATOM 3161 O O . LYS A 1 407 ? 10.729 -7.712 23.254 1.00 86.50 407 LYS A O 1
ATOM 3166 N N . PRO A 1 408 ? 10.639 -8.444 25.392 1.00 83.94 408 PRO A N 1
ATOM 3167 C CA . PRO A 1 408 ? 10.565 -7.110 25.976 1.00 83.94 408 PRO A CA 1
ATOM 3168 C C . PRO A 1 408 ? 11.677 -6.209 25.435 1.00 83.94 408 PRO A C 1
ATOM 3170 O O . PRO A 1 408 ? 12.848 -6.592 25.429 1.00 83.94 408 PRO A O 1
ATOM 3173 N N . GLY A 1 409 ? 11.298 -5.034 24.949 1.00 85.81 409 GLY A N 1
ATOM 3174 C CA . GLY A 1 409 ? 12.208 -4.108 24.294 1.00 85.81 409 GLY A CA 1
ATOM 3175 C C . GLY A 1 409 ? 11.459 -2.957 23.638 1.00 85.81 409 GLY A C 1
ATOM 3176 O O . GLY A 1 409 ? 10.232 -2.877 23.703 1.00 85.81 409 GLY A O 1
ATOM 3177 N N . HIS A 1 410 ? 12.217 -2.068 23.007 1.00 88.06 410 HIS A N 1
ATOM 3178 C CA . HIS A 1 410 ? 11.667 -0.914 22.310 1.00 88.06 410 HIS A CA 1
ATOM 3179 C C . HIS A 1 410 ? 11.026 -1.317 20.980 1.00 88.06 410 HIS A C 1
ATOM 3181 O O . HIS A 1 410 ? 11.491 -2.232 20.293 1.00 88.06 410 HIS A O 1
ATOM 3187 N N . LEU A 1 411 ? 9.965 -0.599 20.613 1.00 93.50 411 LEU A N 1
ATOM 3188 C CA . LEU A 1 411 ? 9.400 -0.655 19.270 1.00 93.50 411 LEU A CA 1
ATOM 3189 C C . LEU A 1 411 ? 10.468 -0.236 18.256 1.00 93.50 411 LEU A C 1
ATOM 3191 O O . LEU A 1 411 ? 11.260 0.666 18.520 1.00 93.50 411 LEU A O 1
ATOM 3195 N N . SER A 1 412 ? 10.507 -0.910 17.109 1.00 93.81 412 SER A N 1
ATOM 3196 C CA . SER A 1 412 ? 11.401 -0.539 16.007 1.00 93.81 412 SER A CA 1
ATOM 3197 C C . SER A 1 412 ? 10.575 0.158 14.925 1.00 93.81 412 SER A C 1
ATOM 3199 O O . SER A 1 412 ? 9.771 -0.528 14.283 1.00 93.81 412 SER A O 1
ATOM 3201 N N . PRO A 1 413 ? 10.714 1.482 14.742 1.00 93.44 413 PRO A N 1
ATOM 3202 C CA . PRO A 1 413 ? 9.883 2.230 13.804 1.00 93.44 413 PRO A CA 1
ATOM 3203 C C . PRO A 1 413 ? 10.103 1.753 12.366 1.00 93.44 413 PRO A C 1
ATOM 3205 O O . PRO A 1 413 ? 11.212 1.379 11.978 1.00 93.44 413 PRO A O 1
ATOM 3208 N N . LEU A 1 414 ? 9.018 1.726 11.594 1.00 95.31 414 LEU A N 1
ATOM 3209 C CA . LEU A 1 414 ? 9.022 1.496 10.147 1.00 95.31 414 LEU A CA 1
ATOM 3210 C C . LEU A 1 414 ? 8.783 2.796 9.392 1.00 95.31 414 LEU A C 1
ATOM 3212 O O . LEU A 1 414 ? 9.453 3.029 8.392 1.00 95.31 414 LEU A O 1
ATOM 3216 N N . VAL A 1 415 ? 7.829 3.600 9.860 1.00 96.50 415 VAL A N 1
ATOM 3217 C CA . VAL A 1 415 ? 7.577 4.965 9.397 1.00 96.50 415 VAL A CA 1
ATOM 3218 C C . VAL A 1 415 ? 6.865 5.740 10.504 1.00 96.50 415 VAL A C 1
ATOM 3220 O O . VAL A 1 415 ? 6.006 5.192 11.201 1.00 96.50 415 VAL A O 1
ATOM 3223 N N . GLU A 1 416 ? 7.223 7.009 10.632 1.00 96.00 416 GLU A N 1
ATOM 3224 C CA . GLU A 1 416 ? 6.608 8.000 11.511 1.00 96.00 416 GLU A CA 1
ATOM 3225 C C . GLU A 1 416 ? 6.331 9.231 10.638 1.00 96.00 416 GLU A C 1
ATOM 3227 O O . GLU A 1 416 ? 7.229 9.719 9.951 1.00 96.00 416 GLU A O 1
ATOM 3232 N N . VAL A 1 417 ? 5.070 9.664 10.571 1.00 94.25 417 VAL A N 1
ATOM 3233 C CA . VAL A 1 417 ? 4.639 10.820 9.771 1.00 94.25 417 VAL A CA 1
ATOM 3234 C C . VAL A 1 417 ? 4.137 11.889 10.721 1.00 94.25 417 VAL A C 1
ATOM 3236 O O . VAL A 1 417 ? 3.094 11.709 11.351 1.00 94.25 417 VAL A O 1
ATOM 3239 N N . GLU A 1 418 ? 4.869 12.991 10.813 1.00 90.00 418 GLU A N 1
ATOM 3240 C CA . GLU A 1 418 ? 4.531 14.112 11.686 1.00 90.00 418 GLU A CA 1
ATOM 3241 C C . GLU A 1 418 ? 3.184 14.746 11.303 1.00 90.00 418 GLU A C 1
ATOM 3243 O O . GLU A 1 418 ? 2.772 14.747 10.140 1.00 90.00 418 GLU A O 1
ATOM 3248 N N . SER A 1 419 ? 2.482 15.303 12.293 1.00 76.69 419 SER A N 1
ATOM 3249 C CA . SER A 1 419 ? 1.286 16.107 12.022 1.00 76.69 419 SER A CA 1
ATOM 3250 C C . SER A 1 419 ? 1.709 17.464 11.437 1.00 76.69 419 SER A C 1
ATOM 3252 O O . SER A 1 419 ? 2.572 18.105 12.037 1.00 76.69 419 SER A O 1
ATOM 3254 N N . PRO A 1 420 ? 1.099 17.958 10.341 1.00 65.44 420 PRO A N 1
ATOM 3255 C CA . PRO A 1 420 ? 1.423 19.282 9.810 1.00 65.44 420 PRO A CA 1
ATOM 3256 C C . PRO A 1 420 ? 1.185 20.382 10.861 1.00 65.44 420 PRO A C 1
ATOM 3258 O O . PRO A 1 420 ? 0.207 20.315 11.621 1.00 65.44 420 PRO A O 1
ATOM 3261 N N . GLU A 1 421 ? 2.098 21.362 10.925 1.00 49.38 421 GLU A N 1
ATOM 3262 C CA . GLU A 1 421 ? 2.108 22.472 11.903 1.00 49.38 421 GLU A CA 1
ATOM 3263 C C . GLU A 1 421 ? 0.837 23.325 11.929 1.00 49.38 421 GLU A C 1
ATOM 3265 O O . GLU A 1 421 ? 0.162 23.485 10.888 1.00 49.38 421 GLU A O 1
#